Protein AF-A0AA39WD92-F1 (afdb_monomer_lite)

Organism: NCBI:txid314043

Structure (mmCIF, N/CA/C/O backbone):
data_AF-A0AA39WD92-F1
#
_entry.id   AF-A0AA39WD92-F1
#
loop_
_atom_site.group_PDB
_atom_site.id
_atom_site.type_symbol
_atom_site.label_atom_id
_atom_site.label_alt_id
_atom_site.label_comp_id
_atom_site.label_asym_id
_atom_site.label_entity_id
_atom_site.label_seq_id
_atom_site.pdbx_PDB_ins_code
_atom_site.Cartn_x
_atom_site.Cartn_y
_atom_site.Cartn_z
_atom_site.occupancy
_atom_site.B_iso_or_equiv
_atom_site.auth_seq_id
_atom_site.auth_comp_id
_atom_site.auth_asym_id
_atom_site.auth_atom_id
_atom_site.pdbx_PDB_model_num
ATOM 1 N N . MET A 1 1 ? -91.532 8.997 -26.210 1.00 36.16 1 MET A N 1
ATOM 2 C CA . MET A 1 1 ? -92.661 8.231 -25.644 1.00 36.16 1 MET A CA 1
ATOM 3 C C . MET A 1 1 ? -92.376 6.750 -25.824 1.00 36.16 1 MET A C 1
ATOM 5 O O . MET A 1 1 ? -92.191 6.353 -26.963 1.00 36.16 1 MET A O 1
ATOM 9 N N . ALA A 1 2 ? -92.380 6.010 -24.705 1.00 37.66 2 ALA A N 1
ATOM 10 C CA . ALA A 1 2 ? -92.505 4.548 -24.557 1.00 37.66 2 ALA A CA 1
ATOM 11 C C . ALA A 1 2 ? -91.387 3.640 -25.169 1.00 37.66 2 ALA A C 1
ATOM 13 O O . ALA A 1 2 ? -90.646 4.092 -26.030 1.00 37.66 2 ALA A O 1
ATOM 14 N N . PRO A 1 3 ? -91.174 2.410 -24.644 1.00 55.34 3 PRO A N 1
ATOM 15 C CA . PRO A 1 3 ? -89.983 2.086 -23.837 1.00 55.34 3 PRO A CA 1
ATOM 16 C C . PRO A 1 3 ? -89.319 0.745 -24.266 1.00 55.34 3 PRO A C 1
ATOM 18 O O . PRO A 1 3 ? -89.536 0.307 -25.388 1.00 55.34 3 PRO A O 1
ATOM 21 N N . LEU A 1 4 ? -88.608 0.075 -23.331 1.00 37.44 4 LEU A N 1
ATOM 22 C CA . LEU A 1 4 ? -88.194 -1.354 -23.303 1.00 37.44 4 LEU A CA 1
ATOM 23 C C . LEU A 1 4 ? -86.843 -1.701 -23.987 1.00 37.44 4 LEU A C 1
ATOM 25 O O . LEU A 1 4 ? -86.609 -1.291 -25.109 1.00 37.44 4 LEU A O 1
ATOM 29 N N . ARG A 1 5 ? -85.904 -2.493 -23.435 1.00 47.12 5 ARG A N 1
ATOM 30 C CA . ARG A 1 5 ? -85.747 -3.260 -22.176 1.00 47.12 5 ARG A CA 1
ATOM 31 C C . ARG A 1 5 ? -84.254 -3.293 -21.804 1.00 47.12 5 ARG A C 1
ATOM 33 O O . ARG A 1 5 ? -83.417 -3.532 -22.666 1.00 47.12 5 ARG A O 1
ATOM 40 N N . PHE A 1 6 ? -83.952 -3.131 -20.517 1.00 39.12 6 PHE A N 1
ATOM 41 C CA . PHE A 1 6 ? -82.665 -3.487 -19.916 1.00 39.12 6 PHE A CA 1
ATOM 42 C C . PHE A 1 6 ? -82.661 -4.984 -19.587 1.00 39.12 6 PHE A C 1
ATOM 44 O O . PHE A 1 6 ? -83.575 -5.461 -18.912 1.00 39.12 6 PHE A O 1
ATOM 51 N N . SER A 1 7 ? -81.620 -5.703 -20.010 1.00 46.16 7 SER A N 1
ATOM 52 C CA . SER A 1 7 ? -81.276 -7.014 -19.459 1.00 46.16 7 SER A CA 1
ATOM 53 C C . SER A 1 7 ? -79.961 -6.902 -18.701 1.00 46.16 7 SER A C 1
ATOM 55 O O . SER A 1 7 ? -78.926 -6.513 -19.233 1.00 46.16 7 SER A O 1
ATOM 57 N N . LEU A 1 8 ? -80.090 -7.206 -17.417 1.00 38.38 8 LEU A N 1
ATOM 58 C CA . LEU A 1 8 ? -79.096 -7.204 -16.363 1.00 38.38 8 LEU A CA 1
ATOM 59 C C . LEU A 1 8 ? -78.238 -8.474 -16.495 1.00 38.38 8 LEU A C 1
ATOM 61 O O . LEU A 1 8 ? -78.771 -9.577 -16.398 1.00 38.38 8 LEU A O 1
ATOM 65 N N . ALA A 1 9 ? -76.929 -8.332 -16.699 1.00 44.16 9 ALA A N 1
ATOM 66 C CA . ALA A 1 9 ? -75.974 -9.425 -16.530 1.00 44.16 9 ALA A CA 1
ATOM 67 C C . ALA A 1 9 ? -75.218 -9.202 -15.215 1.00 44.16 9 ALA A C 1
ATOM 69 O O . ALA A 1 9 ? -74.344 -8.343 -15.117 1.00 44.16 9 ALA A O 1
ATOM 70 N N . ILE A 1 10 ? -75.613 -9.952 -14.186 1.00 41.75 10 ILE A N 1
ATOM 71 C CA . ILE A 1 10 ? -74.949 -10.005 -12.882 1.00 41.75 10 ILE A CA 1
ATOM 72 C C . ILE A 1 10 ? -73.704 -10.885 -13.045 1.00 41.75 10 ILE A C 1
ATOM 74 O O . ILE A 1 10 ? -73.788 -12.110 -13.018 1.00 41.75 10 ILE A O 1
ATOM 78 N N . GLY A 1 11 ? -72.551 -10.252 -13.252 1.00 39.81 11 GLY A N 1
ATOM 79 C CA . GLY A 1 11 ? -71.243 -10.890 -13.134 1.00 39.81 11 GLY A CA 1
ATOM 80 C C . GLY A 1 11 ? -70.759 -10.805 -11.690 1.00 39.81 11 GLY A C 1
ATOM 81 O O . GLY A 1 11 ? -70.251 -9.770 -11.266 1.00 39.81 11 GLY A O 1
ATOM 82 N N . LEU A 1 12 ? -70.941 -11.884 -10.930 1.00 39.06 12 LEU A N 1
ATOM 83 C CA . LEU A 1 12 ? -70.358 -12.075 -9.601 1.00 39.06 12 LEU A CA 1
ATOM 84 C C . LEU A 1 12 ? -68.828 -12.180 -9.720 1.00 39.06 12 LEU A C 1
ATOM 86 O O . LEU A 1 12 ? -68.297 -13.251 -9.995 1.00 39.06 12 LEU A O 1
ATOM 90 N N . LEU A 1 13 ? -68.113 -11.079 -9.486 1.00 41.47 13 LEU A N 1
ATOM 91 C CA . LEU A 1 13 ? -66.687 -11.111 -9.153 1.00 41.47 13 LEU A CA 1
ATOM 92 C C . LEU A 1 13 ? -66.559 -11.180 -7.631 1.00 41.47 13 LEU A C 1
ATOM 94 O O . LEU A 1 13 ? -66.456 -10.171 -6.938 1.00 41.47 13 LEU A O 1
ATOM 98 N N . SER A 1 14 ? -66.623 -12.404 -7.112 1.00 39.22 14 SER A N 1
ATOM 99 C CA . SER A 1 14 ? -66.274 -12.710 -5.730 1.00 39.22 14 SER A CA 1
ATOM 100 C C . SER A 1 14 ? -64.780 -12.483 -5.517 1.00 39.22 14 SER A C 1
ATOM 102 O O . SER A 1 14 ? -63.944 -13.179 -6.095 1.00 39.22 14 SER A O 1
ATOM 104 N N . THR A 1 15 ? -64.459 -11.526 -4.655 1.00 37.78 15 THR A N 1
ATOM 105 C CA . THR A 1 15 ? -63.144 -11.341 -4.050 1.00 37.78 15 THR A CA 1
ATOM 106 C C . THR A 1 15 ? -62.799 -12.553 -3.189 1.00 37.78 15 THR A C 1
ATOM 108 O O . THR A 1 15 ? -63.403 -12.750 -2.135 1.00 37.78 15 THR A O 1
ATOM 111 N N . TRP A 1 16 ? -61.802 -13.329 -3.609 1.00 34.41 16 TRP A N 1
ATOM 112 C CA . TRP A 1 16 ? -61.098 -14.257 -2.731 1.00 34.41 16 TRP A CA 1
ATOM 113 C C . TRP A 1 16 ? -59.665 -13.773 -2.561 1.00 34.41 16 TRP A C 1
ATOM 115 O O . TRP A 1 16 ? -58.820 -13.900 -3.442 1.00 34.41 16 TRP A O 1
ATOM 125 N N . VAL A 1 17 ? -59.427 -13.182 -1.394 1.00 33.47 17 VAL A N 1
ATOM 126 C CA . VAL A 1 17 ? -58.108 -13.087 -0.783 1.00 33.47 17 VAL A CA 1
ATOM 127 C C . VAL A 1 17 ? -57.653 -14.521 -0.517 1.00 33.47 17 VAL A C 1
ATOM 129 O O . VAL A 1 17 ? -58.224 -15.196 0.337 1.00 33.47 17 VAL A O 1
ATOM 132 N N . GLN A 1 18 ? -56.635 -14.989 -1.234 1.00 33.62 18 GLN A N 1
ATOM 133 C CA . GLN A 1 18 ? -55.815 -16.101 -0.766 1.00 33.62 18 GLN A CA 1
ATOM 134 C C . GLN A 1 18 ? -54.532 -15.532 -0.176 1.00 33.62 18 GLN A C 1
ATOM 136 O O . GLN A 1 18 ? -53.589 -15.160 -0.869 1.00 33.62 18 GLN A O 1
ATOM 141 N N . ALA A 1 19 ? -54.551 -15.442 1.150 1.00 30.62 19 ALA A N 1
ATOM 142 C CA . ALA A 1 19 ? -53.357 -15.493 1.965 1.00 30.62 19 ALA A CA 1
ATOM 143 C C . ALA A 1 19 ? -52.701 -16.878 1.807 1.00 30.62 19 ALA A C 1
ATOM 145 O O . ALA A 1 19 ? -53.402 -17.887 1.775 1.00 30.62 19 ALA A O 1
ATOM 146 N N . GLY A 1 20 ? -51.368 -16.914 1.764 1.00 30.86 20 GLY A N 1
ATOM 147 C CA . GLY A 1 20 ? -50.574 -18.139 1.886 1.00 30.86 20 GLY A CA 1
ATOM 148 C C . GLY A 1 20 ? -49.970 -18.634 0.573 1.00 30.86 20 GLY A C 1
ATOM 149 O O . GLY A 1 20 ? -50.588 -19.395 -0.163 1.00 30.86 20 GLY A O 1
ATOM 150 N N . SER A 1 21 ? -48.716 -18.262 0.313 1.00 33.66 21 SER A N 1
ATOM 151 C CA . SER A 1 21 ? -47.874 -18.967 -0.657 1.00 33.66 21 SER A CA 1
ATOM 152 C C . SER A 1 21 ? -47.589 -20.393 -0.144 1.00 33.66 21 SER A C 1
ATOM 154 O O . SER A 1 21 ? -47.228 -20.546 1.029 1.00 33.66 21 SER A O 1
ATOM 156 N N . PRO A 1 22 ? -47.708 -21.439 -0.980 1.00 36.84 22 PRO A N 1
ATOM 157 C CA . PRO A 1 22 ? -47.510 -22.830 -0.587 1.00 36.84 22 PRO A CA 1
ATOM 158 C C . PRO A 1 22 ? -46.009 -23.140 -0.520 1.00 36.84 22 PRO A C 1
ATOM 160 O O . PRO A 1 22 ? -45.420 -23.665 -1.456 1.00 36.84 22 PRO A O 1
ATOM 163 N N . ILE A 1 23 ? -45.370 -22.774 0.591 1.00 39.00 23 ILE A N 1
ATOM 164 C CA . ILE A 1 23 ? -43.973 -23.149 0.887 1.00 39.00 23 ILE A CA 1
ATOM 165 C C . ILE A 1 23 ? -43.892 -24.335 1.871 1.00 39.00 23 ILE A C 1
ATOM 167 O O . ILE A 1 23 ? -42.813 -24.858 2.126 1.00 39.00 23 ILE A O 1
ATOM 171 N N . TRP A 1 24 ? -45.026 -24.855 2.352 1.00 40.84 24 TRP A N 1
ATOM 172 C CA . TRP A 1 24 ? -45.056 -25.918 3.370 1.00 40.84 24 TRP A CA 1
ATOM 173 C C . TRP A 1 24 ? -45.411 -27.325 2.858 1.00 40.84 24 TRP A C 1
ATOM 175 O O . TRP A 1 24 ? -45.499 -28.248 3.659 1.00 40.84 24 TRP A O 1
ATOM 185 N N . GLU A 1 25 ? -45.537 -27.530 1.543 1.00 38.56 25 GLU A N 1
ATOM 186 C CA . GLU A 1 25 ? -45.753 -28.862 0.939 1.00 38.56 25 GLU A CA 1
ATOM 187 C C . GLU A 1 25 ? -44.562 -29.351 0.096 1.00 38.56 25 GLU A C 1
ATOM 189 O O . GLU A 1 25 ? -44.709 -30.191 -0.793 1.00 38.56 25 GLU A O 1
ATOM 194 N N . SER A 1 26 ? -43.340 -28.886 0.385 1.00 34.31 26 SER A N 1
ATOM 195 C CA . SER A 1 26 ? -42.170 -29.655 -0.035 1.00 34.31 26 SER A CA 1
ATOM 196 C C . SER A 1 26 ? -42.014 -30.831 0.928 1.00 34.31 26 SER A C 1
ATOM 198 O O . SER A 1 26 ? -41.665 -30.690 2.099 1.00 34.31 26 SER A O 1
ATOM 200 N N . HIS A 1 27 ? -42.308 -32.034 0.437 1.00 35.91 27 HIS A N 1
ATOM 201 C CA . HIS A 1 27 ? -41.856 -33.258 1.078 1.00 35.91 27 HIS A CA 1
ATOM 202 C C . HIS A 1 27 ? -40.323 -33.256 1.067 1.00 35.91 27 HIS A C 1
ATOM 204 O O . HIS A 1 27 ? -39.698 -33.780 0.143 1.00 35.91 27 HIS A O 1
ATOM 210 N N . ILE A 1 28 ? -39.711 -32.661 2.092 1.00 36.66 28 ILE A N 1
ATOM 211 C CA . ILE A 1 28 ? -38.311 -32.894 2.419 1.00 36.66 28 ILE A CA 1
ATOM 212 C C . ILE A 1 28 ? -38.236 -34.373 2.777 1.00 36.66 28 ILE A C 1
ATOM 214 O O . ILE A 1 28 ? -38.559 -34.785 3.889 1.00 36.66 28 ILE A O 1
ATOM 218 N N . LYS A 1 29 ? -37.856 -35.201 1.804 1.00 36.03 29 LYS A N 1
ATOM 219 C CA . LYS A 1 29 ? -37.304 -36.509 2.121 1.00 36.03 29 LYS A CA 1
ATOM 220 C C . LYS A 1 29 ? -35.955 -36.210 2.768 1.00 36.03 29 LYS A C 1
ATOM 222 O O . LYS A 1 29 ? -35.104 -35.658 2.068 1.00 36.03 29 LYS A O 1
ATOM 227 N N . PRO A 1 30 ? -35.751 -36.494 4.067 1.00 38.84 30 PRO A N 1
ATOM 228 C CA . PRO A 1 30 ? -34.424 -36.386 4.640 1.00 38.84 30 PRO A CA 1
ATOM 229 C C . PRO A 1 30 ? -33.509 -37.267 3.796 1.00 38.84 30 PRO A C 1
ATOM 231 O O . PRO A 1 30 ? -33.751 -38.466 3.635 1.00 38.84 30 PRO A O 1
ATOM 234 N N . GLN A 1 31 ? -32.510 -36.642 3.179 1.00 38.88 31 GLN A N 1
ATOM 235 C CA . GLN A 1 31 ? -31.425 -37.382 2.567 1.00 38.88 31 GLN A CA 1
ATOM 236 C C . GLN A 1 31 ? -30.821 -38.242 3.689 1.00 38.88 31 GLN A C 1
ATOM 238 O O . GLN A 1 31 ? -30.577 -37.709 4.776 1.00 38.88 31 GLN A O 1
ATOM 243 N N . PRO A 1 32 ? -30.629 -39.558 3.494 1.00 43.03 32 PRO A N 1
ATOM 244 C CA . PRO A 1 32 ? -29.843 -40.330 4.443 1.00 43.03 32 PRO A CA 1
ATOM 245 C C . PRO A 1 32 ? -28.481 -39.635 4.607 1.00 43.03 32 PRO A C 1
ATOM 247 O O . PRO A 1 32 ? -27.955 -39.126 3.610 1.00 43.03 32 PRO A O 1
ATOM 250 N N . PRO A 1 33 ? -27.940 -39.557 5.836 1.00 41.94 33 PRO A N 1
ATOM 251 C CA . PRO A 1 33 ? -26.715 -38.817 6.103 1.00 41.94 33 PRO A CA 1
ATOM 252 C C . PRO A 1 33 ? -25.607 -39.278 5.154 1.00 41.94 33 PRO A C 1
ATOM 254 O O . PRO A 1 33 ? -25.385 -40.477 4.961 1.00 41.94 33 PRO A O 1
ATOM 257 N N . HIS A 1 34 ? -24.947 -38.308 4.519 1.00 33.50 34 HIS A N 1
ATOM 258 C CA . HIS A 1 34 ? -23.781 -38.560 3.681 1.00 33.50 34 HIS A CA 1
ATOM 259 C C . HIS A 1 34 ? -22.714 -39.293 4.525 1.00 33.50 34 HIS A C 1
ATOM 261 O O . HIS A 1 34 ? -22.529 -38.927 5.684 1.00 33.50 34 HIS A O 1
ATOM 267 N N . PRO A 1 35 ? -21.961 -40.281 3.995 1.00 42.09 35 PRO A N 1
ATOM 268 C CA . PRO A 1 35 ? -21.042 -41.106 4.797 1.00 42.09 35 PRO A CA 1
ATOM 269 C C . PRO A 1 35 ? -19.783 -40.385 5.314 1.00 42.09 35 PRO A C 1
ATOM 271 O O . PRO A 1 35 ? -18.816 -41.040 5.691 1.00 42.09 35 PRO A O 1
ATOM 274 N N . ILE A 1 36 ? -19.761 -39.052 5.315 1.00 47.28 36 ILE A N 1
ATOM 275 C CA . ILE A 1 36 ? -18.661 -38.238 5.839 1.00 47.28 36 ILE A CA 1
ATOM 276 C C . ILE A 1 36 ? -19.252 -37.119 6.706 1.00 47.28 36 ILE A C 1
ATOM 278 O O . ILE A 1 36 ? -18.986 -35.940 6.515 1.00 47.28 36 ILE A O 1
ATOM 282 N N . GLU A 1 37 ? -20.071 -37.486 7.688 1.00 40.84 37 GLU A N 1
ATOM 283 C CA . GLU A 1 37 ? -20.097 -36.741 8.948 1.00 40.84 37 GLU A CA 1
ATOM 284 C C . GLU A 1 37 ? -18.954 -37.284 9.810 1.00 40.84 37 GLU A C 1
ATOM 286 O O . GLU A 1 37 ? -19.145 -38.069 10.739 1.00 40.84 37 GLU A O 1
ATOM 291 N N . GLN A 1 38 ? -17.720 -36.916 9.457 1.00 43.19 38 GLN A N 1
ATOM 292 C CA . GLN A 1 38 ? -16.621 -37.036 10.403 1.00 43.19 38 GLN A CA 1
ATOM 293 C C . GLN A 1 38 ? -16.919 -36.056 11.537 1.00 43.19 38 GLN A C 1
ATOM 295 O O . GLN A 1 38 ? -17.004 -34.847 11.318 1.00 43.19 38 GLN A O 1
ATOM 300 N N . GLN A 1 39 ? -17.126 -36.582 12.746 1.00 41.38 39 GLN A N 1
ATOM 301 C CA . GLN A 1 39 ? -17.123 -35.768 13.955 1.00 41.38 39 GLN A CA 1
ATOM 302 C C . GLN A 1 39 ? -15.843 -34.933 13.939 1.00 41.38 39 GLN A C 1
ATOM 304 O O . GLN A 1 39 ? -14.750 -35.496 13.954 1.00 41.38 39 GLN A O 1
ATOM 309 N N . ILE A 1 40 ? -15.980 -33.607 13.871 1.00 45.56 40 ILE A N 1
ATOM 310 C CA . ILE A 1 40 ? -14.846 -32.690 13.978 1.00 45.56 40 ILE A CA 1
ATOM 311 C C . ILE A 1 40 ? -14.200 -32.979 15.333 1.00 45.56 40 ILE A C 1
ATOM 313 O O . ILE A 1 40 ? -14.787 -32.692 16.379 1.00 45.56 40 ILE A O 1
ATOM 317 N N . VAL A 1 41 ? -13.028 -33.613 15.316 1.00 45.47 41 VAL A N 1
ATOM 318 C CA . VAL A 1 41 ? -12.276 -33.892 16.535 1.00 45.47 41 VAL A CA 1
ATOM 319 C C . VAL A 1 41 ? -11.822 -32.544 17.063 1.00 45.47 41 VAL A C 1
ATOM 321 O O . VAL A 1 41 ? -11.127 -31.803 16.374 1.00 45.47 41 VAL A O 1
ATOM 324 N N . VAL A 1 42 ? -12.273 -32.200 18.262 1.00 44.41 42 VAL A N 1
ATOM 325 C CA . VAL A 1 42 ? -11.888 -30.965 18.938 1.00 44.41 42 VAL A CA 1
ATOM 326 C C . VAL A 1 42 ? -10.909 -31.276 20.060 1.00 44.41 42 VAL A C 1
ATOM 328 O O . VAL A 1 42 ? -11.027 -32.308 20.724 1.00 44.41 42 VAL A O 1
ATOM 331 N N . ASP A 1 43 ? -9.924 -30.407 20.266 1.00 47.94 43 ASP A N 1
ATOM 332 C CA . ASP A 1 43 ? -8.979 -30.560 21.368 1.00 47.94 43 ASP A CA 1
ATOM 333 C C . ASP A 1 43 ? -9.647 -30.286 22.730 1.00 47.94 43 ASP A C 1
ATOM 335 O O . ASP A 1 43 ? -10.809 -29.881 22.828 1.00 47.94 43 ASP A O 1
ATOM 339 N N . ALA A 1 44 ? -8.893 -30.472 23.817 1.00 38.53 44 ALA A N 1
ATOM 340 C CA . ALA A 1 44 ? -9.367 -30.198 25.177 1.00 38.53 44 ALA A CA 1
ATOM 341 C C . ALA A 1 44 ? -9.771 -28.723 25.419 1.00 38.53 44 ALA A C 1
ATOM 343 O O . ALA A 1 44 ? -10.345 -28.416 26.466 1.00 38.53 44 ALA A O 1
ATOM 344 N N . SER A 1 45 ? -9.487 -27.821 24.473 1.00 37.38 45 SER A N 1
ATOM 345 C CA . SER A 1 45 ? -9.854 -26.402 24.489 1.00 37.38 45 SER A CA 1
ATOM 346 C C . SER A 1 45 ? -11.005 -26.063 23.523 1.00 37.38 45 SER A C 1
ATOM 348 O O . SER A 1 45 ? -11.449 -24.914 23.500 1.00 37.38 45 SER A O 1
ATOM 350 N N . GLY A 1 46 ? -11.534 -27.044 22.780 1.00 36.53 46 GLY A N 1
ATOM 351 C CA . GLY A 1 46 ? -12.680 -26.899 21.882 1.00 36.53 46 GLY A CA 1
ATOM 352 C C . GLY A 1 46 ? -12.346 -26.416 20.467 1.00 36.53 46 GLY A C 1
ATOM 353 O O . GLY A 1 46 ? -13.264 -26.041 19.738 1.00 36.53 46 GLY A O 1
ATOM 354 N N . PHE A 1 47 ? -11.072 -26.407 20.064 1.00 38.06 47 PHE A N 1
ATOM 355 C CA . PHE A 1 47 ? -10.674 -26.064 18.695 1.00 38.06 47 PHE A CA 1
ATOM 356 C C . PHE A 1 47 ? -10.707 -27.295 17.799 1.00 38.06 47 PHE A C 1
ATOM 358 O O . PHE A 1 47 ? -10.291 -28.366 18.230 1.00 38.06 47 PHE A O 1
ATOM 365 N N . ALA A 1 48 ? -11.154 -27.135 16.550 1.00 42.09 48 ALA A N 1
ATOM 366 C CA . ALA A 1 48 ? -11.041 -28.181 15.540 1.00 42.09 48 ALA A CA 1
ATOM 367 C C . ALA A 1 48 ? -9.564 -28.572 15.377 1.00 42.09 48 ALA A C 1
ATOM 369 O O . ALA A 1 48 ? -8.729 -27.737 15.023 1.00 42.09 48 ALA A O 1
ATOM 370 N N . VAL A 1 49 ? -9.248 -29.831 15.672 1.00 42.28 49 VAL A N 1
ATOM 371 C CA . VAL A 1 49 ? -7.933 -30.412 15.428 1.00 42.28 49 VAL A CA 1
ATOM 372 C C . VAL A 1 49 ? -7.812 -30.544 13.918 1.00 42.28 49 VAL A C 1
ATOM 374 O O . VAL A 1 49 ? -8.543 -31.312 13.297 1.00 42.28 49 VAL A O 1
ATOM 377 N N . ALA A 1 50 ? -6.938 -29.742 13.314 1.00 43.16 50 ALA A N 1
ATOM 378 C CA . ALA A 1 50 ? -6.567 -29.947 11.925 1.00 43.16 50 ALA A CA 1
ATOM 379 C C . ALA A 1 50 ? -5.948 -31.346 11.808 1.00 43.16 50 ALA A C 1
ATOM 381 O O . ALA A 1 50 ? -5.016 -31.653 12.555 1.00 43.16 50 ALA A O 1
ATOM 382 N N . ASP A 1 51 ? -6.458 -32.174 10.891 1.00 36.59 51 ASP A N 1
ATOM 383 C CA . ASP A 1 51 ? -5.747 -33.374 10.444 1.00 36.59 51 ASP A CA 1
ATOM 384 C C . ASP A 1 51 ? -4.330 -32.943 10.078 1.00 36.59 51 ASP A C 1
ATOM 386 O O . ASP A 1 51 ? -4.165 -32.122 9.177 1.00 36.59 51 ASP A O 1
ATOM 390 N N . GLU A 1 52 ? -3.326 -33.420 10.820 1.00 43.28 52 GLU A N 1
ATOM 391 C CA . GLU A 1 52 ? -1.939 -33.004 10.636 1.00 43.28 52 GLU A CA 1
ATOM 392 C C . GLU A 1 52 ? -1.486 -33.240 9.188 1.00 43.28 52 GLU A C 1
ATOM 394 O O . GLU A 1 52 ? -1.340 -34.394 8.774 1.00 43.28 52 GLU A O 1
ATOM 399 N N . PRO A 1 53 ? -1.114 -32.190 8.432 1.00 37.19 53 PRO A N 1
ATOM 400 C CA . PRO A 1 53 ? -0.270 -32.349 7.274 1.00 37.19 53 PRO A CA 1
ATOM 401 C C . PRO A 1 53 ? 1.110 -31.818 7.664 1.00 37.19 53 PRO A C 1
ATOM 403 O O . PRO A 1 53 ? 1.342 -30.613 7.657 1.00 37.19 53 PRO A O 1
ATOM 406 N N . ALA A 1 54 ? 2.028 -32.718 8.016 1.00 32.38 54 ALA A N 1
ATOM 407 C CA . ALA A 1 54 ? 3.461 -32.427 8.061 1.00 32.38 54 ALA A CA 1
ATOM 408 C C . ALA A 1 54 ? 3.829 -31.118 8.800 1.00 32.38 54 ALA A C 1
ATOM 410 O O . ALA A 1 54 ? 4.330 -30.150 8.223 1.00 32.38 54 ALA A O 1
ATOM 411 N N . ASN A 1 55 ? 3.633 -31.114 10.117 1.00 35.53 55 ASN A N 1
ATOM 412 C CA . ASN A 1 55 ? 4.372 -30.240 11.019 1.00 35.53 55 ASN A CA 1
ATOM 413 C C . ASN A 1 55 ? 5.875 -30.533 10.882 1.00 35.53 55 ASN A C 1
ATOM 415 O O . ASN A 1 55 ? 6.341 -31.419 11.574 1.00 35.53 55 ASN A O 1
ATOM 419 N N . VAL A 1 56 ? 6.594 -29.856 9.973 1.00 31.36 56 VAL A N 1
ATOM 420 C CA . VAL A 1 56 ? 7.968 -29.299 10.078 1.00 31.36 56 VAL A CA 1
ATOM 421 C C . VAL A 1 56 ? 8.247 -28.576 8.734 1.00 31.36 56 VAL A C 1
ATOM 423 O O . VAL A 1 56 ? 8.244 -29.222 7.695 1.00 31.36 56 VAL A O 1
ATOM 426 N N . HIS A 1 57 ? 8.508 -27.255 8.739 1.00 30.14 57 HIS A N 1
ATOM 427 C CA . HIS A 1 57 ? 8.910 -26.388 7.592 1.00 30.14 57 HIS A CA 1
ATOM 428 C C . HIS A 1 57 ? 7.868 -25.480 6.896 1.00 30.14 57 HIS A C 1
ATOM 430 O O . HIS A 1 57 ? 8.152 -24.929 5.829 1.00 30.14 57 HIS A O 1
ATOM 436 N N . ILE A 1 58 ? 6.746 -25.133 7.537 1.00 34.22 58 ILE A N 1
ATOM 437 C CA . ILE A 1 58 ? 6.007 -23.892 7.191 1.00 34.22 58 ILE A CA 1
ATOM 438 C C . ILE A 1 58 ? 6.728 -22.683 7.822 1.00 34.22 58 ILE A C 1
ATOM 440 O O . ILE A 1 58 ? 6.172 -21.905 8.596 1.00 34.22 58 ILE A O 1
ATOM 444 N N . ALA A 1 59 ? 8.032 -22.566 7.564 1.00 33.12 59 ALA A N 1
ATOM 445 C CA . ALA A 1 59 ? 8.828 -21.434 8.005 1.00 33.12 59 ALA A CA 1
ATOM 446 C C . ALA A 1 59 ? 8.380 -20.195 7.219 1.00 33.12 59 ALA A C 1
ATOM 448 O O . ALA A 1 59 ? 8.659 -20.098 6.032 1.00 33.12 59 ALA A O 1
ATOM 449 N N . LYS A 1 60 ? 7.596 -19.344 7.896 1.00 43.72 60 LYS A N 1
ATOM 450 C CA . LYS A 1 60 ? 7.549 -17.871 7.851 1.00 43.72 60 LYS A CA 1
ATOM 451 C C . LYS A 1 60 ? 7.777 -17.243 6.457 1.00 43.72 60 LYS A C 1
ATOM 453 O O . LYS A 1 60 ? 8.910 -17.221 6.010 1.00 43.72 60 LYS A O 1
ATOM 458 N N . ARG A 1 61 ? 6.733 -16.733 5.773 1.00 52.03 61 ARG A N 1
ATOM 459 C CA . ARG A 1 61 ? 6.790 -16.354 4.330 1.00 52.03 61 ARG A CA 1
ATOM 460 C C . ARG A 1 61 ? 5.953 -15.124 3.931 1.00 52.03 61 ARG A C 1
ATOM 462 O O . ARG A 1 61 ? 5.232 -15.170 2.949 1.00 52.03 61 ARG A O 1
ATOM 469 N N . TYR A 1 62 ? 5.995 -14.060 4.722 1.00 52.66 62 TYR A N 1
ATOM 470 C CA . TYR A 1 62 ? 5.366 -12.767 4.415 1.00 52.66 62 TYR A CA 1
ATOM 471 C C . TYR A 1 62 ? 6.272 -11.663 4.966 1.00 52.66 62 TYR A C 1
ATOM 473 O O . TYR A 1 62 ? 7.020 -11.899 5.927 1.00 52.66 62 TYR A O 1
ATOM 481 N N . ILE A 1 63 ? 6.217 -10.467 4.383 1.00 58.75 63 ILE A N 1
ATOM 482 C CA . ILE A 1 63 ? 6.971 -9.324 4.897 1.00 58.75 63 ILE A CA 1
ATOM 483 C C . ILE A 1 63 ? 6.059 -8.484 5.785 1.00 58.75 63 ILE A C 1
ATOM 485 O O . ILE A 1 63 ? 4.973 -8.058 5.391 1.00 58.75 63 ILE A O 1
ATOM 489 N N . SER A 1 64 ? 6.529 -8.208 6.994 1.00 60.66 64 SER A N 1
ATOM 490 C CA . SER A 1 64 ? 5.827 -7.333 7.916 1.00 60.66 64 SER A CA 1
ATOM 491 C C . SER A 1 64 ? 6.766 -6.441 8.702 1.00 60.66 64 SER A C 1
ATOM 493 O O . SER A 1 64 ? 7.976 -6.682 8.779 1.00 60.66 64 SER A O 1
ATOM 495 N N . LEU A 1 65 ? 6.175 -5.455 9.370 1.00 59.94 65 LEU A N 1
ATOM 496 C CA . LEU A 1 65 ? 6.834 -4.710 10.429 1.00 59.94 65 LEU A CA 1
ATOM 497 C C . LEU A 1 65 ? 7.424 -5.644 11.497 1.00 59.94 65 LEU A C 1
ATOM 499 O O . LEU A 1 65 ? 6.809 -6.628 11.918 1.00 59.94 65 LEU A O 1
ATOM 503 N N . LEU A 1 66 ? 8.618 -5.282 11.961 1.00 58.38 66 LEU A N 1
ATOM 504 C CA . LEU A 1 66 ? 9.184 -5.671 13.242 1.00 58.38 66 LEU A CA 1
ATOM 505 C C . LEU A 1 66 ? 8.698 -4.683 14.294 1.00 58.38 66 LEU A C 1
ATOM 507 O O . LEU A 1 66 ? 9.130 -3.527 14.295 1.00 58.38 66 LEU A O 1
ATOM 511 N N . PRO A 1 67 ? 7.880 -5.121 15.258 1.00 53.38 67 PRO A N 1
ATOM 512 C CA . PRO A 1 67 ? 7.627 -4.318 16.435 1.00 53.38 67 PRO A CA 1
ATOM 513 C C . PRO A 1 67 ? 8.970 -4.050 17.127 1.00 53.38 67 PRO A C 1
ATOM 515 O O . PRO A 1 67 ? 9.717 -4.992 17.392 1.00 53.38 67 PRO A O 1
ATOM 518 N N . ARG A 1 68 ? 9.236 -2.784 17.484 1.00 52.84 68 ARG A N 1
ATOM 519 C CA . ARG A 1 68 ? 10.392 -2.308 18.284 1.00 52.84 68 ARG A CA 1
ATOM 520 C C . ARG A 1 68 ? 11.696 -2.009 17.545 1.00 52.84 68 ARG A C 1
ATOM 522 O O . ARG A 1 68 ? 12.592 -1.457 18.181 1.00 52.84 68 ARG A O 1
ATOM 529 N N . VAL A 1 69 ? 11.809 -2.281 16.247 1.00 53.84 69 VAL A N 1
ATOM 530 C CA . VAL A 1 69 ? 12.907 -1.709 15.451 1.00 53.84 69 VAL A CA 1
ATOM 531 C C . VAL A 1 69 ? 12.482 -0.303 15.013 1.00 53.84 69 VAL A C 1
ATOM 533 O O . VAL A 1 69 ? 11.337 -0.093 14.618 1.00 53.84 69 VAL A O 1
ATOM 536 N N . GLU A 1 70 ? 13.361 0.684 15.211 1.00 56.62 70 GLU A N 1
ATOM 537 C CA . GLU A 1 70 ? 13.152 2.102 14.843 1.00 56.62 70 GLU A CA 1
ATOM 538 C C . GLU A 1 70 ? 11.876 2.753 15.404 1.00 56.62 70 GLU A C 1
ATOM 540 O O . GLU A 1 70 ? 11.398 3.755 14.893 1.00 56.62 70 GLU A O 1
ATOM 545 N N . GLY A 1 71 ? 11.308 2.209 16.482 1.00 60.91 71 GLY A N 1
ATOM 546 C CA . GLY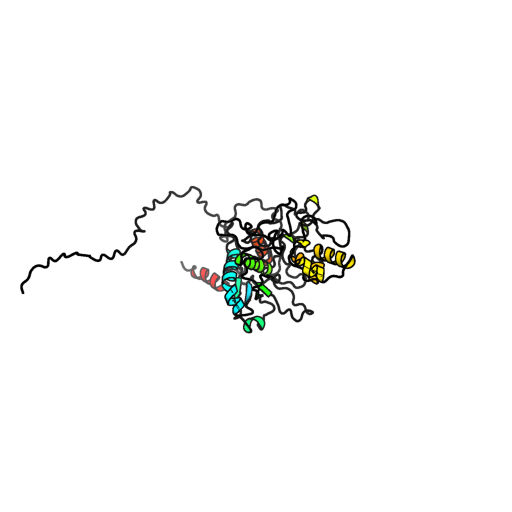 A 1 71 ? 10.127 2.784 17.129 1.00 60.91 71 GLY A CA 1
ATOM 547 C C . GLY A 1 71 ? 8.794 2.511 16.424 1.00 60.91 71 GLY A C 1
ATOM 548 O O . GLY A 1 71 ? 7.776 3.027 16.888 1.00 60.91 71 GLY A O 1
ATOM 549 N N . ASN A 1 72 ? 8.769 1.663 15.388 1.00 66.44 72 ASN A N 1
ATOM 550 C CA . ASN A 1 72 ? 7.523 1.161 14.807 1.00 66.44 72 ASN A CA 1
ATOM 551 C C . ASN A 1 72 ? 6.771 0.283 15.820 1.00 66.44 72 ASN A C 1
ATOM 553 O O . ASN A 1 72 ? 7.347 -0.588 16.489 1.00 66.44 72 ASN A O 1
ATOM 557 N N . LYS A 1 73 ? 5.466 0.532 15.950 1.00 80.12 73 LYS A N 1
ATOM 558 C CA . LYS A 1 73 ? 4.566 -0.142 16.888 1.00 80.12 73 LYS A CA 1
ATOM 559 C C . LYS A 1 73 ? 3.435 -0.828 16.132 1.00 80.12 73 LYS A C 1
ATOM 561 O O . LYS A 1 73 ? 2.956 -0.351 15.110 1.00 80.12 73 LYS A O 1
ATOM 566 N N . ILE A 1 74 ? 2.989 -1.943 16.689 1.00 85.88 74 ILE A N 1
ATOM 567 C CA . ILE A 1 74 ? 1.755 -2.611 16.281 1.00 85.88 74 ILE A CA 1
ATOM 568 C C . ILE A 1 74 ? 0.572 -2.055 17.067 1.00 85.88 74 ILE A C 1
ATOM 570 O O . ILE A 1 74 ? 0.743 -1.457 18.135 1.00 85.88 74 ILE A O 1
ATOM 574 N N . TRP A 1 75 ? -0.636 -2.289 16.565 1.00 91.25 75 TRP A N 1
ATOM 575 C CA . TRP A 1 75 ? -1.851 -1.826 17.223 1.00 91.25 75 TRP A CA 1
ATOM 576 C C . TRP A 1 75 ? -2.073 -2.516 18.576 1.00 91.25 75 TRP A C 1
ATOM 578 O O . TRP A 1 75 ? -2.115 -3.751 18.657 1.00 91.25 75 TRP A O 1
ATOM 588 N N . PRO A 1 76 ? -2.252 -1.752 19.668 1.00 89.88 76 PRO A N 1
ATOM 589 C CA . PRO A 1 76 ? -2.420 -2.331 20.990 1.00 89.88 76 PRO A CA 1
ATOM 590 C C . PRO A 1 76 ? -3.686 -3.184 21.038 1.00 89.88 76 PRO A C 1
ATOM 592 O O . PRO A 1 76 ? -4.744 -2.789 20.552 1.00 89.88 76 PRO A O 1
ATOM 595 N N . LYS A 1 77 ? -3.584 -4.364 21.663 1.00 88.06 77 LYS A N 1
ATOM 596 C CA . LYS A 1 77 ? -4.711 -5.300 21.819 1.00 88.06 77 LYS A CA 1
ATOM 597 C C . LYS A 1 77 ? -5.397 -5.634 20.485 1.00 88.06 77 LYS A C 1
ATOM 599 O O . LYS A 1 77 ? -6.611 -5.830 20.476 1.00 88.06 77 LYS A O 1
ATOM 604 N N . ARG A 1 78 ? -4.639 -5.660 19.377 1.00 91.56 78 ARG A N 1
ATOM 605 C CA . ARG A 1 78 ? -5.153 -6.008 18.039 1.00 91.56 78 ARG A CA 1
ATOM 606 C C . ARG A 1 78 ? -6.348 -5.137 17.647 1.00 91.56 78 ARG A C 1
ATOM 608 O O . ARG A 1 78 ? -7.353 -5.624 17.143 1.00 91.56 78 ARG A O 1
ATOM 615 N N . THR A 1 79 ? -6.283 -3.851 17.980 1.00 95.12 79 THR A N 1
ATOM 616 C CA . THR A 1 79 ? -7.380 -2.908 17.761 1.00 95.12 79 THR A CA 1
ATOM 617 C C . THR A 1 79 ? -6.871 -1.690 17.008 1.00 95.12 79 THR A C 1
ATOM 619 O O . THR A 1 79 ? -6.126 -0.886 17.567 1.00 95.12 79 THR A O 1
ATOM 622 N N . ILE A 1 80 ? -7.309 -1.539 15.761 1.00 97.50 80 ILE A N 1
ATOM 623 C CA . ILE A 1 80 ? -7.133 -0.311 14.990 1.00 97.50 80 ILE A CA 1
ATOM 624 C C . ILE A 1 80 ? -8.202 0.679 15.452 1.00 97.50 80 ILE A C 1
ATOM 626 O O . ILE A 1 80 ? -9.383 0.570 15.114 1.00 97.50 80 ILE A O 1
ATOM 630 N N . SER A 1 81 ? -7.782 1.638 16.269 1.00 97.94 81 SER A N 1
ATOM 631 C CA . SER A 1 81 ? -8.589 2.814 16.586 1.00 97.94 81 SER A CA 1
ATOM 632 C C . SER A 1 81 ? -8.541 3.759 15.393 1.00 97.94 81 SER A C 1
ATOM 634 O O . SER A 1 81 ? -7.448 4.137 14.976 1.00 97.94 81 SER A O 1
ATOM 636 N N . TYR A 1 82 ? -9.688 4.156 14.852 1.00 98.62 82 TYR A N 1
ATOM 637 C CA . TYR A 1 82 ? -9.747 5.026 13.678 1.00 98.62 82 TYR A CA 1
ATOM 638 C C . TYR A 1 82 ? -10.751 6.167 13.843 1.00 98.62 82 TYR A C 1
ATOM 640 O O . TYR A 1 82 ? -11.623 6.147 14.717 1.00 98.62 82 TYR A O 1
ATOM 648 N N . CYS A 1 83 ? -10.623 7.177 12.993 1.00 98.56 83 CYS A N 1
ATOM 649 C CA . CYS A 1 83 ? -11.630 8.211 12.785 1.00 98.56 83 CYS A CA 1
ATOM 650 C C . CYS A 1 83 ? -11.451 8.830 11.393 1.00 98.56 83 CYS A C 1
ATOM 652 O O . CYS A 1 83 ? -10.408 8.649 10.765 1.00 98.56 83 CYS A O 1
ATOM 654 N N . PHE A 1 84 ? -12.462 9.549 10.910 1.00 98.75 84 PHE A N 1
ATOM 655 C CA . PHE A 1 84 ? -12.414 10.213 9.608 1.00 98.75 84 PHE A CA 1
ATOM 656 C C . PHE A 1 84 ? -11.993 11.674 9.753 1.00 98.75 84 PHE A C 1
ATOM 658 O O . PHE A 1 84 ? -12.450 12.377 10.655 1.00 98.75 84 PHE A O 1
ATOM 665 N N . GLU A 1 85 ? -11.123 12.142 8.862 1.00 98.31 85 GLU A N 1
ATOM 666 C CA . GLU A 1 85 ? -10.661 13.532 8.861 1.00 98.31 85 GLU A CA 1
ATOM 667 C C . GLU A 1 85 ? -11.817 14.512 8.634 1.00 98.31 85 GLU A C 1
ATOM 669 O O . GLU A 1 85 ? -11.885 15.546 9.294 1.00 98.31 85 GLU A O 1
ATOM 674 N N . THR A 1 86 ? -12.753 14.166 7.751 1.00 98.62 86 THR A N 1
ATOM 675 C CA . THR A 1 86 ? -13.902 14.997 7.371 1.00 98.62 86 THR A CA 1
ATOM 676 C C . THR A 1 86 ? -15.181 14.167 7.319 1.00 98.62 86 THR A C 1
ATOM 678 O O . THR A 1 86 ? -15.129 12.941 7.217 1.00 98.62 86 THR A O 1
ATOM 681 N N . GLN A 1 87 ? -16.339 14.833 7.398 1.00 98.56 87 GLN A N 1
ATOM 682 C CA . GLN A 1 87 ? -17.633 14.162 7.229 1.00 98.56 87 GLN A CA 1
ATOM 683 C C . GLN A 1 87 ? -17.758 13.558 5.826 1.00 98.56 87 GLN A C 1
ATOM 685 O O . GLN A 1 87 ? -18.199 12.429 5.696 1.00 98.56 87 GLN A O 1
ATOM 690 N N . GLU A 1 88 ? -17.264 14.255 4.802 1.00 98.38 88 GLU A N 1
ATOM 691 C CA . GLU A 1 88 ? -17.187 13.735 3.433 1.00 98.38 88 GLU A CA 1
ATOM 692 C C . GLU A 1 88 ? -16.409 12.415 3.362 1.00 98.38 88 GLU A C 1
ATOM 694 O O . GLU A 1 88 ? -16.839 11.481 2.690 1.00 98.38 88 GLU A O 1
ATOM 699 N N . ALA A 1 89 ? -15.281 12.308 4.071 1.00 98.56 89 ALA A N 1
ATOM 700 C CA . ALA A 1 89 ? -14.527 11.063 4.093 1.00 98.56 89 ALA A CA 1
ATOM 701 C C . ALA A 1 89 ? -15.313 9.930 4.751 1.00 98.56 89 ALA A C 1
ATOM 703 O O . ALA A 1 89 ? -15.261 8.801 4.277 1.00 98.56 89 ALA A O 1
ATOM 704 N N . GLU A 1 90 ? -16.056 10.224 5.816 1.00 98.62 90 GLU A N 1
ATOM 705 C CA . GLU A 1 90 ? -16.939 9.242 6.437 1.00 98.62 90 GLU A CA 1
ATOM 706 C C . GLU A 1 90 ? -18.065 8.810 5.491 1.00 98.62 90 GLU A C 1
ATOM 708 O O . GLU A 1 90 ? -18.261 7.612 5.297 1.00 98.62 90 GLU A O 1
ATOM 713 N N . ASP A 1 91 ? -18.751 9.768 4.870 1.00 98.56 91 ASP A N 1
ATOM 714 C CA . ASP A 1 91 ? -19.907 9.523 4.007 1.00 98.56 91 ASP A CA 1
ATOM 715 C C . ASP A 1 91 ? -19.542 8.664 2.785 1.00 98.56 91 ASP A C 1
ATOM 717 O O . ASP A 1 91 ? -20.319 7.796 2.393 1.00 98.56 91 ASP A O 1
ATOM 721 N N . ASN A 1 92 ? -18.354 8.867 2.202 1.00 98.50 92 ASN A N 1
ATOM 722 C CA . ASN A 1 92 ? -17.918 8.119 1.018 1.00 98.50 92 ASN A CA 1
ATOM 723 C C . ASN A 1 92 ? -17.239 6.780 1.352 1.00 98.50 92 ASN A C 1
ATOM 725 O O . ASN A 1 92 ? -17.292 5.849 0.552 1.00 98.50 92 ASN A O 1
ATOM 729 N N . LEU A 1 93 ? -16.574 6.659 2.508 1.00 98.62 93 LEU A N 1
ATOM 730 C CA . LEU A 1 93 ? -15.697 5.513 2.780 1.00 98.62 93 LEU A CA 1
ATOM 731 C C . LEU A 1 93 ? -16.218 4.549 3.843 1.00 98.62 93 LEU A C 1
ATOM 733 O O . LEU A 1 93 ? -15.705 3.435 3.906 1.00 98.62 93 LEU A O 1
ATOM 737 N N . LEU A 1 94 ? -17.173 4.927 4.700 1.00 98.50 94 LEU A N 1
ATOM 738 C CA . LEU A 1 94 ? -17.566 4.087 5.839 1.00 98.50 94 LEU A CA 1
ATOM 739 C C . LEU A 1 94 ? -18.081 2.712 5.401 1.00 98.50 94 LEU A C 1
ATOM 741 O O . LEU A 1 94 ? -17.617 1.698 5.924 1.00 98.50 94 LEU A O 1
ATOM 745 N N . ASP A 1 95 ? -18.990 2.668 4.431 1.00 98.50 95 ASP A N 1
ATOM 746 C CA . ASP A 1 95 ? -19.558 1.404 3.956 1.00 98.50 95 ASP A CA 1
ATOM 747 C C . ASP A 1 95 ? -18.492 0.541 3.267 1.00 98.50 95 ASP A C 1
ATOM 749 O O . ASP A 1 95 ? -18.359 -0.647 3.567 1.00 98.50 95 ASP A O 1
ATOM 753 N N . LEU A 1 96 ? -17.647 1.153 2.430 1.00 98.56 96 LEU A N 1
ATOM 754 C CA . LEU A 1 96 ? -16.530 0.465 1.778 1.00 98.56 96 LEU A CA 1
ATOM 755 C C . LEU A 1 96 ? -15.521 -0.084 2.794 1.00 98.56 96 LEU A C 1
ATOM 757 O O . LEU A 1 96 ? -15.042 -1.209 2.652 1.00 98.56 96 LEU A O 1
ATOM 761 N N . LEU A 1 97 ? -15.222 0.682 3.846 1.00 98.44 97 LEU A N 1
ATOM 762 C CA . LEU A 1 97 ? -14.359 0.266 4.944 1.00 98.44 97 LEU A CA 1
ATOM 763 C C . LEU A 1 97 ? -14.969 -0.925 5.688 1.00 98.44 97 LEU A C 1
ATOM 765 O O . LEU A 1 97 ? -14.262 -1.887 5.981 1.00 98.44 97 LEU A O 1
ATOM 769 N N . VAL A 1 98 ? -16.275 -0.901 5.973 1.00 97.19 98 VAL A N 1
ATOM 770 C CA . VAL A 1 98 ? -16.973 -2.024 6.612 1.00 97.19 98 VAL A CA 1
ATOM 771 C C . VAL A 1 98 ? -16.849 -3.288 5.760 1.00 97.19 98 VAL A C 1
ATOM 773 O O . VAL A 1 98 ? -16.437 -4.320 6.296 1.00 97.19 98 VAL A O 1
ATOM 776 N N . GLU A 1 99 ? -17.114 -3.220 4.454 1.00 97.19 99 GLU A N 1
ATOM 777 C CA . GLU A 1 99 ? -16.945 -4.370 3.553 1.00 97.19 99 GLU A CA 1
ATOM 778 C C . GLU A 1 99 ? -15.483 -4.834 3.473 1.00 97.19 99 GLU A C 1
ATOM 780 O O . GLU A 1 99 ? -15.203 -6.029 3.576 1.00 97.19 99 GLU A O 1
ATOM 785 N N . ALA A 1 100 ? -14.526 -3.907 3.411 1.00 97.00 100 ALA A N 1
ATOM 786 C CA . ALA A 1 100 ? -13.104 -4.233 3.395 1.00 97.00 100 ALA A CA 1
ATOM 787 C C . ALA A 1 100 ? -12.685 -4.999 4.660 1.00 97.00 100 ALA A C 1
ATOM 789 O O . ALA A 1 100 ? -11.949 -5.985 4.585 1.00 97.00 100 ALA A O 1
ATOM 790 N N . THR A 1 101 ? -13.205 -4.621 5.837 1.00 95.38 101 THR A N 1
ATOM 791 C CA . THR A 1 101 ? -12.961 -5.394 7.067 1.00 95.38 101 THR A CA 1
ATOM 792 C C . THR A 1 101 ? -13.579 -6.791 7.015 1.00 95.38 101 THR A C 1
ATOM 794 O O . THR A 1 101 ? -13.036 -7.710 7.631 1.00 95.38 101 THR A O 1
ATOM 797 N N . ARG A 1 102 ? -14.684 -6.993 6.283 1.00 93.25 102 ARG A N 1
ATOM 798 C CA . ARG A 1 102 ? -15.285 -8.323 6.103 1.00 93.25 102 ARG A CA 1
ATOM 799 C C . ARG A 1 102 ? -14.420 -9.233 5.244 1.00 93.25 102 ARG A C 1
ATOM 801 O O . ARG A 1 102 ? -14.335 -10.412 5.575 1.00 93.25 102 ARG A O 1
ATOM 808 N N . LEU A 1 103 ? -13.704 -8.706 4.247 1.00 93.69 103 LEU A N 1
ATOM 809 C CA . LEU A 1 103 ? -12.740 -9.498 3.468 1.00 93.69 103 LEU A CA 1
ATOM 810 C C . LEU A 1 103 ? -11.669 -10.131 4.372 1.00 93.69 103 LEU A C 1
ATOM 812 O O . LEU A 1 103 ? -11.383 -11.323 4.268 1.00 93.69 103 LEU A O 1
ATOM 816 N N . TRP A 1 104 ? -11.152 -9.367 5.339 1.00 93.44 104 TRP A N 1
ATOM 817 C CA . TRP A 1 104 ? -10.199 -9.864 6.337 1.00 93.44 104 TRP A CA 1
ATOM 818 C C . TRP A 1 104 ? -10.804 -10.874 7.318 1.00 93.44 104 TRP A C 1
ATOM 820 O O . TRP A 1 104 ? -10.108 -11.783 7.772 1.00 93.44 104 TRP A O 1
ATOM 830 N N . ARG A 1 105 ? -12.096 -10.758 7.643 1.00 87.69 105 ARG A N 1
ATOM 831 C CA . ARG A 1 105 ? -12.807 -11.709 8.519 1.00 87.69 105 ARG A CA 1
ATOM 832 C C . ARG A 1 105 ? -13.135 -13.023 7.813 1.00 87.69 105 ARG A C 1
ATOM 834 O O . ARG A 1 105 ? -13.155 -14.068 8.457 1.00 87.69 105 ARG A O 1
ATOM 841 N N . GLY A 1 106 ? -13.423 -12.952 6.517 1.00 71.12 106 GLY A N 1
ATOM 842 C CA . GLY A 1 106 ? -14.170 -13.976 5.799 1.00 71.12 106 GLY A CA 1
ATOM 843 C C . GLY A 1 106 ? -13.373 -14.924 4.915 1.00 71.12 106 GLY A C 1
ATOM 844 O O . GLY A 1 106 ? -14.036 -15.776 4.345 1.00 71.12 106 GLY A O 1
ATOM 845 N N . SER A 1 107 ? -12.037 -14.788 4.790 1.00 59.72 107 SER A N 1
ATOM 846 C CA . SER A 1 107 ? -11.173 -15.502 3.816 1.00 59.72 107 SER A CA 1
ATOM 847 C C . SER A 1 107 ? -11.842 -16.754 3.226 1.00 59.72 107 SER A C 1
ATOM 849 O O . SER A 1 107 ? -11.842 -17.829 3.840 1.00 59.72 107 SER A O 1
ATOM 851 N N . GLU A 1 108 ? -12.482 -16.558 2.061 1.00 48.31 108 GLU A N 1
ATOM 852 C CA . GLU A 1 108 ? -13.521 -17.424 1.462 1.00 48.31 108 GLU A CA 1
ATOM 853 C C . GLU A 1 108 ? -13.087 -18.883 1.269 1.00 48.31 108 GLU A C 1
ATOM 855 O O . GLU A 1 108 ? -13.907 -19.769 1.045 1.00 48.31 108 GLU A O 1
ATOM 860 N N . THR A 1 109 ? -11.785 -19.140 1.349 1.00 44.28 109 THR A N 1
ATOM 861 C CA . THR A 1 109 ? -11.186 -20.443 1.073 1.00 44.28 109 THR A CA 1
ATOM 862 C C . THR A 1 109 ? -10.979 -21.311 2.309 1.00 44.28 109 THR A C 1
ATOM 864 O O . THR A 1 109 ? -10.834 -22.521 2.154 1.00 44.28 109 THR A O 1
ATOM 867 N N . THR A 1 110 ? -10.961 -20.748 3.525 1.00 47.22 110 THR A N 1
ATOM 868 C CA . THR A 1 110 ? -10.596 -21.526 4.727 1.00 47.22 110 THR A CA 1
ATOM 869 C C . THR A 1 110 ? -11.499 -21.318 5.937 1.00 47.22 110 THR A C 1
ATOM 871 O O . THR A 1 110 ? -11.414 -22.102 6.877 1.00 47.22 110 THR A O 1
ATOM 874 N N . GLY A 1 111 ? -12.339 -20.275 5.973 1.00 52.28 111 GLY A N 1
ATOM 875 C CA . GLY A 1 111 ? -13.156 -19.971 7.159 1.00 52.28 111 GLY A CA 1
ATOM 876 C C . GLY A 1 111 ? -12.337 -19.550 8.393 1.00 52.28 111 GLY A C 1
ATOM 877 O O . GLY A 1 111 ? -12.860 -19.513 9.504 1.00 52.28 111 GLY A O 1
ATOM 878 N N . THR A 1 112 ? -11.051 -19.220 8.220 1.00 64.19 112 THR A N 1
ATOM 879 C CA . THR A 1 112 ? -10.114 -18.887 9.307 1.00 64.19 112 THR A CA 1
ATOM 880 C C . THR A 1 112 ? -9.553 -17.465 9.190 1.00 64.19 112 THR A C 1
ATOM 882 O O . THR A 1 112 ? -8.349 -17.278 9.359 1.00 64.19 112 THR A O 1
ATOM 885 N N . GLY A 1 113 ? -10.381 -16.461 8.888 1.00 82.62 113 GLY A N 1
ATOM 886 C CA . GLY A 1 113 ? -9.953 -15.056 8.801 1.00 82.62 113 GLY A CA 1
ATOM 887 C C . GLY A 1 113 ? -9.609 -14.406 10.154 1.00 82.62 113 GLY A C 1
ATOM 888 O O . GLY A 1 113 ? -9.450 -15.069 11.185 1.00 82.62 113 GLY A O 1
ATOM 889 N N . LEU A 1 114 ? -9.472 -13.082 10.176 1.00 86.06 114 LEU A N 1
ATOM 890 C CA . LEU A 1 114 ? -9.268 -12.299 11.396 1.00 86.06 114 LEU A CA 1
ATOM 891 C C . LEU A 1 114 ? -10.595 -12.155 12.154 1.00 86.06 114 LEU A C 1
ATOM 893 O O . LEU A 1 114 ? -11.448 -11.351 11.792 1.00 86.06 114 LEU A O 1
ATOM 897 N N . HIS A 1 115 ? -10.777 -12.948 13.211 1.00 83.81 115 HIS A N 1
ATOM 898 C CA . HIS A 1 115 ? -12.019 -12.961 13.988 1.00 83.81 115 HIS A CA 1
ATOM 899 C C . HIS A 1 115 ? -12.307 -11.589 14.623 1.00 83.81 115 HIS A C 1
ATOM 901 O O . HIS A 1 115 ? -11.444 -11.031 15.304 1.00 83.81 115 HIS A O 1
ATOM 907 N N . GLU A 1 116 ? -13.529 -11.072 14.471 1.00 80.75 116 GLU A N 1
ATOM 908 C CA . GLU A 1 116 ? -13.896 -9.698 14.865 1.00 80.75 116 GLU A CA 1
ATOM 909 C C . GLU A 1 116 ? -13.779 -9.422 16.374 1.00 80.75 116 GLU A C 1
ATOM 911 O O . GLU A 1 116 ? -13.431 -8.321 16.797 1.00 80.75 116 GLU A O 1
ATOM 916 N N . ASP A 1 117 ? -13.998 -10.438 17.213 1.00 78.44 117 ASP A N 1
ATOM 917 C CA . ASP A 1 117 ? -13.800 -10.314 18.663 1.00 78.44 117 ASP A CA 1
ATOM 918 C C . ASP A 1 117 ? -12.330 -10.188 19.085 1.00 78.44 117 ASP A C 1
ATOM 920 O O . ASP A 1 117 ? -12.048 -9.802 20.228 1.00 78.44 117 ASP A O 1
ATOM 924 N N . VAL A 1 118 ? -11.402 -10.512 18.183 1.00 83.88 118 VAL A N 1
ATOM 925 C CA . VAL A 1 118 ? -9.961 -10.523 18.436 1.00 83.88 118 VAL A CA 1
ATOM 926 C C . VAL A 1 118 ? -9.278 -9.364 17.720 1.00 83.88 118 VAL A C 1
ATOM 928 O O . VAL A 1 118 ? -8.549 -8.625 18.374 1.00 83.88 118 VAL A O 1
ATOM 931 N N . TYR A 1 119 ? -9.541 -9.189 16.424 1.00 91.25 119 TYR A N 1
ATOM 932 C CA . TYR A 1 119 ? -8.990 -8.126 15.584 1.00 91.25 119 TYR A CA 1
ATOM 933 C C . TYR A 1 119 ? -10.074 -7.095 15.301 1.00 91.25 119 TYR A C 1
ATOM 935 O O . TYR A 1 119 ? -11.058 -7.373 14.614 1.00 91.25 119 TYR A O 1
ATOM 943 N N . LYS A 1 120 ? -9.910 -5.907 15.875 1.00 93.69 120 LYS A N 1
ATOM 944 C CA . LYS A 1 120 ? -10.974 -4.908 15.967 1.00 93.69 120 LYS A CA 1
ATOM 945 C C . LYS A 1 120 ? -10.644 -3.654 15.191 1.00 93.69 120 LYS A C 1
ATOM 947 O O . LYS A 1 120 ? -9.500 -3.211 15.161 1.00 93.69 120 LYS A O 1
ATOM 952 N N . TYR A 1 121 ? -11.703 -3.038 14.691 1.00 97.00 121 TYR A N 1
ATOM 953 C CA . TYR A 1 121 ? -11.707 -1.689 14.150 1.00 97.00 121 TYR A CA 1
ATOM 954 C C . TYR A 1 121 ? -12.712 -0.890 14.970 1.00 97.00 121 TYR A C 1
ATOM 956 O O . TYR A 1 121 ? -13.885 -1.259 15.030 1.00 97.00 121 TYR A O 1
ATOM 964 N N . ILE A 1 122 ? -12.261 0.159 15.654 1.00 97.62 122 ILE A N 1
ATOM 965 C CA . ILE A 1 122 ? -13.120 0.956 16.536 1.00 97.62 122 ILE A CA 1
ATOM 966 C C . ILE A 1 122 ? -13.029 2.417 16.129 1.00 97.62 122 ILE A C 1
ATOM 968 O O . ILE A 1 122 ? -11.960 3.021 16.212 1.00 97.62 122 ILE A O 1
ATOM 972 N N . LYS A 1 123 ? -14.170 2.994 15.748 1.00 98.19 123 LYS A N 1
ATOM 973 C CA . LYS A 1 123 ? -14.290 4.436 15.566 1.00 98.19 123 LYS A CA 1
ATOM 974 C C . LYS A 1 123 ? -14.242 5.111 16.936 1.00 98.19 123 LYS A C 1
ATOM 976 O O . LYS A 1 123 ? -15.109 4.858 17.771 1.00 98.19 123 LYS A O 1
ATOM 981 N N . VAL A 1 124 ? -13.231 5.940 17.184 1.00 97.81 124 VAL A N 1
ATOM 982 C CA . VAL A 1 124 ? -12.999 6.545 18.514 1.00 97.81 124 VAL A CA 1
ATOM 983 C C . VAL A 1 124 ? -13.473 7.989 18.636 1.00 97.81 124 VAL A C 1
ATOM 985 O O . VAL A 1 124 ? -13.640 8.482 19.748 1.00 97.81 124 VAL A O 1
ATOM 988 N N . ALA A 1 125 ? -13.716 8.661 17.513 1.00 97.19 125 ALA A N 1
ATOM 989 C CA . ALA A 1 125 ? -14.183 10.039 17.477 1.00 97.19 125 ALA A CA 1
ATOM 990 C C . ALA A 1 125 ? -15.095 10.272 16.263 1.00 97.19 125 ALA A C 1
ATOM 992 O O . ALA A 1 125 ? -14.920 9.597 15.242 1.00 97.19 125 ALA A O 1
ATOM 993 N N . PRO A 1 126 ? -16.049 11.220 16.341 1.00 97.94 126 PRO A N 1
ATOM 994 C CA . PRO A 1 126 ? -16.740 11.743 15.165 1.00 97.94 126 PRO A CA 1
ATOM 995 C C . PRO A 1 126 ? -15.759 12.323 14.140 1.00 97.94 126 PRO A C 1
ATOM 997 O O . PRO A 1 126 ? -14.638 12.700 14.495 1.00 97.94 126 PRO A O 1
ATOM 1000 N N . ALA A 1 127 ? -16.197 12.416 12.885 1.00 98.06 127 ALA A N 1
ATOM 1001 C CA . ALA A 1 127 ? -15.415 13.048 11.838 1.00 98.06 127 ALA A CA 1
ATOM 1002 C C . ALA A 1 127 ? -15.117 14.532 12.132 1.00 98.06 127 ALA A C 1
ATOM 1004 O O . ALA A 1 127 ? -15.842 15.193 12.882 1.00 98.06 127 ALA A O 1
ATOM 1005 N N . GLY A 1 128 ? -14.057 15.076 11.529 1.00 97.25 128 GLY A N 1
ATOM 1006 C CA . GLY A 1 128 ? -13.700 16.491 11.665 1.00 97.25 128 GLY A CA 1
ATOM 1007 C C . GLY A 1 128 ? -12.737 16.780 12.818 1.00 97.25 128 GLY A C 1
ATOM 1008 O O . GLY A 1 128 ? -11.823 16.010 13.119 1.00 97.25 128 GLY A O 1
ATOM 1009 N N . SER A 1 129 ? -12.932 17.919 13.487 1.00 96.00 129 SER A N 1
ATOM 1010 C CA . SER A 1 129 ? -12.004 18.434 14.508 1.00 96.00 129 SER A CA 1
ATOM 1011 C C . SER A 1 129 ? -11.807 17.490 15.700 1.00 96.00 129 SER A C 1
ATOM 1013 O O . SER A 1 129 ? -10.702 17.409 16.235 1.00 96.00 129 SER A O 1
ATOM 1015 N N . ALA A 1 130 ? -12.839 16.730 16.079 1.00 96.19 130 ALA A N 1
ATOM 1016 C CA . ALA A 1 130 ? -12.758 15.729 17.142 1.00 96.19 130 ALA A CA 1
ATOM 1017 C C . ALA A 1 130 ? -11.814 14.563 16.796 1.00 96.19 130 ALA A C 1
ATOM 1019 O O . ALA A 1 130 ? -11.250 13.949 17.702 1.00 96.19 130 ALA A O 1
ATOM 1020 N N . CYS A 1 131 ? -11.631 14.275 15.504 1.00 96.50 131 CYS A N 1
ATOM 1021 C CA . CYS A 1 131 ? -10.711 13.263 15.004 1.00 96.50 131 CYS A CA 1
ATOM 1022 C C . CYS A 1 131 ? -9.273 13.793 14.947 1.00 96.50 131 CYS A C 1
ATOM 1024 O O . CYS A 1 131 ? -8.383 13.273 15.623 1.00 96.50 131 CYS A O 1
ATOM 1026 N N . VAL A 1 132 ? -9.035 14.861 14.179 1.00 92.88 132 VAL A N 1
ATOM 1027 C CA . VAL A 1 132 ? -7.672 15.376 13.950 1.00 92.88 132 VAL A CA 1
ATOM 1028 C C . VAL A 1 132 ? -7.048 15.991 15.204 1.00 92.88 132 VAL A C 1
ATOM 1030 O O . VAL A 1 132 ? -5.841 15.877 15.401 1.00 92.88 132 VAL A O 1
ATOM 1033 N N . GLY A 1 133 ? -7.869 16.584 16.077 1.00 91.75 133 GLY A N 1
ATOM 1034 C CA . GLY A 1 133 ? -7.461 17.153 17.363 1.00 91.75 133 GLY A CA 1
ATOM 1035 C C . GLY A 1 133 ? -7.561 16.179 18.538 1.00 91.75 133 GLY A C 1
ATOM 1036 O O . GLY A 1 133 ? -7.498 16.609 19.690 1.00 91.75 133 GLY A O 1
ATOM 1037 N N . HIS A 1 134 ? -7.764 14.880 18.286 1.00 94.81 134 HIS A N 1
ATOM 1038 C CA . HIS A 1 134 ? -7.919 13.905 19.360 1.00 94.81 134 HIS A CA 1
ATOM 1039 C C . HIS A 1 134 ? -6.646 13.819 20.219 1.00 94.81 134 HIS A C 1
ATOM 1041 O O . HIS A 1 134 ? -5.539 13.696 19.702 1.00 94.81 134 HIS A O 1
ATOM 1047 N N . ARG A 1 135 ? -6.785 13.799 21.551 1.00 92.50 135 ARG A N 1
ATOM 1048 C CA . ARG A 1 135 ? -5.635 13.759 22.484 1.00 92.50 135 ARG A CA 1
ATOM 1049 C C . ARG A 1 135 ? -4.690 12.566 22.266 1.00 92.50 135 ARG A C 1
ATOM 1051 O O . ARG A 1 135 ? -3.502 12.656 22.537 1.00 92.50 135 ARG A O 1
ATOM 1058 N N . ASP A 1 136 ? -5.239 11.458 21.768 1.00 92.06 136 ASP A N 1
ATOM 1059 C CA . ASP A 1 136 ? -4.525 10.206 21.485 1.00 92.06 136 ASP A CA 1
ATOM 1060 C C . ASP A 1 136 ? -4.160 10.058 19.992 1.00 92.06 136 ASP A C 1
ATOM 1062 O O . ASP A 1 136 ? -3.965 8.939 19.521 1.00 92.06 136 ASP A O 1
ATOM 1066 N N . ARG A 1 137 ? -4.086 11.164 19.230 1.00 92.00 137 ARG A N 1
ATOM 1067 C CA . ARG A 1 137 ? -3.880 11.194 17.765 1.00 92.00 137 ARG A CA 1
ATOM 1068 C C . ARG A 1 137 ? -2.740 10.299 17.268 1.00 92.00 137 ARG A C 1
ATOM 1070 O O . ARG A 1 137 ? -2.888 9.657 16.229 1.00 92.00 137 ARG A O 1
ATOM 1077 N N . ALA A 1 138 ? -1.657 10.194 18.036 1.00 90.12 138 ALA A N 1
ATOM 1078 C CA . ALA A 1 138 ? -0.505 9.345 17.730 1.00 90.12 138 ALA A CA 1
ATOM 1079 C C . ALA A 1 138 ? -0.822 7.836 17.669 1.00 90.12 138 ALA A C 1
ATOM 1081 O O . ALA A 1 138 ? -0.025 7.070 17.140 1.00 90.12 138 ALA A O 1
ATOM 1082 N N . ASN A 1 139 ? -1.965 7.399 18.207 1.00 91.94 139 ASN A N 1
ATOM 1083 C CA . ASN A 1 139 ? -2.412 6.002 18.233 1.00 91.94 139 ASN A CA 1
ATOM 1084 C C . ASN A 1 139 ? -3.778 5.821 17.548 1.00 91.94 139 ASN A C 1
ATOM 1086 O O . ASN A 1 139 ? -4.528 4.910 17.903 1.00 91.94 139 ASN A O 1
ATOM 1090 N N . ILE A 1 140 ? -4.137 6.717 16.625 1.00 95.69 140 ILE A N 1
ATOM 1091 C CA . ILE A 1 140 ? -5.395 6.673 15.876 1.00 95.69 140 ILE A CA 1
ATOM 1092 C C . ILE A 1 140 ? -5.079 6.754 14.388 1.00 95.69 140 ILE A C 1
ATOM 1094 O O . ILE A 1 140 ? -4.335 7.636 13.961 1.00 95.69 140 ILE A O 1
ATOM 1098 N N . LEU A 1 141 ? -5.665 5.851 13.607 1.00 97.81 141 LEU A N 1
ATOM 1099 C CA . LEU A 1 141 ? -5.631 5.898 12.154 1.00 97.81 141 LEU A CA 1
ATOM 1100 C C . LEU A 1 141 ? -6.616 6.964 11.678 1.00 97.81 141 LEU A C 1
ATOM 1102 O O . LEU A 1 141 ? -7.831 6.776 11.767 1.00 97.81 141 LEU A O 1
ATOM 1106 N N . VAL A 1 142 ? -6.096 8.092 11.199 1.00 98.00 142 VAL A N 1
ATOM 1107 C CA . VAL A 1 142 ? -6.935 9.115 10.568 1.00 98.00 142 VAL A CA 1
ATOM 1108 C C . VAL A 1 1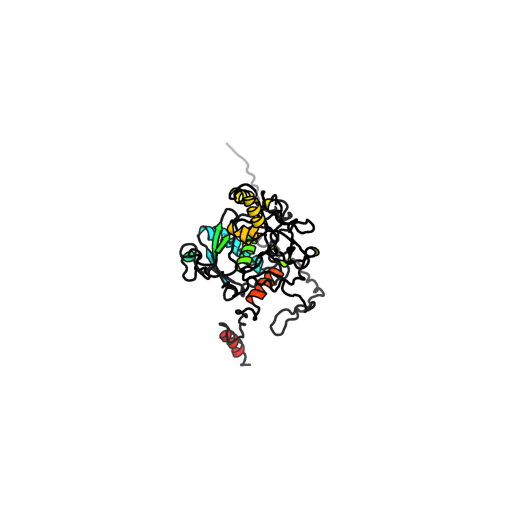42 ? -7.143 8.743 9.111 1.00 98.00 142 VAL A C 1
ATOM 1110 O O . VAL A 1 142 ? -6.186 8.668 8.342 1.00 98.00 142 VAL A O 1
ATOM 1113 N N . ILE A 1 143 ? -8.400 8.513 8.753 1.00 98.69 143 ILE A N 1
ATOM 1114 C CA . ILE A 1 143 ? -8.819 8.153 7.405 1.00 98.69 143 ILE A CA 1
ATOM 1115 C C . ILE A 1 143 ? -9.189 9.427 6.648 1.00 98.69 143 ILE A C 1
ATOM 1117 O O . ILE A 1 143 ? -10.054 10.190 7.084 1.00 98.69 143 ILE A O 1
ATOM 1121 N N . LYS A 1 144 ? -8.529 9.647 5.516 1.00 98.38 144 LYS A N 1
ATOM 1122 C CA . LYS A 1 144 ? -8.753 10.760 4.595 1.00 98.38 144 LYS A CA 1
ATOM 1123 C C . LYS A 1 144 ? -9.343 10.232 3.301 1.00 98.38 144 LYS A C 1
ATOM 1125 O O . LYS A 1 144 ? -8.978 9.143 2.859 1.00 98.38 144 LYS A O 1
ATOM 1130 N N . TYR A 1 145 ? -10.203 11.026 2.685 1.00 98.38 145 TYR A N 1
ATOM 1131 C CA . TYR A 1 145 ? -10.759 10.714 1.378 1.00 98.38 145 TYR A CA 1
ATOM 1132 C C . TYR A 1 145 ? -9.997 11.427 0.272 1.00 98.38 145 TYR A C 1
ATOM 1134 O O . TYR A 1 145 ? -9.616 12.589 0.411 1.00 98.38 145 TYR A O 1
ATOM 1142 N N . ASN A 1 146 ? -9.757 10.698 -0.810 1.00 95.81 146 ASN A N 1
ATOM 1143 C CA . ASN A 1 146 ? -9.092 11.183 -1.995 1.00 95.81 146 ASN A CA 1
ATOM 1144 C C . ASN A 1 146 ? -9.825 10.690 -3.254 1.00 95.81 146 ASN A C 1
ATOM 1146 O O . ASN A 1 146 ? -9.688 9.517 -3.615 1.00 95.81 146 ASN A O 1
ATOM 1150 N N . PRO A 1 147 ? -10.563 11.561 -3.958 1.00 95.81 147 PRO A N 1
ATOM 1151 C CA . PRO A 1 147 ? -11.287 11.172 -5.167 1.00 95.81 147 PRO A CA 1
ATOM 1152 C C . PRO A 1 147 ? -10.358 10.873 -6.361 1.00 95.81 147 PRO A C 1
ATOM 1154 O O . PRO A 1 147 ? -10.761 10.204 -7.312 1.00 95.81 147 PRO A O 1
ATOM 1157 N N . ASP A 1 148 ? -9.089 11.297 -6.314 1.00 90.69 148 ASP A N 1
ATOM 1158 C CA . ASP A 1 148 ? -8.138 11.141 -7.425 1.00 90.69 148 ASP A CA 1
ATOM 1159 C C . ASP A 1 148 ? -7.567 9.715 -7.547 1.00 90.69 148 ASP A C 1
ATOM 1161 O O . ASP A 1 148 ? -6.724 9.447 -8.403 1.00 90.69 148 ASP A O 1
ATOM 1165 N N . GLY A 1 149 ? -7.991 8.781 -6.689 1.00 88.06 149 GLY A N 1
ATOM 1166 C CA . GLY A 1 149 ? -7.542 7.388 -6.750 1.00 88.06 149 GLY A CA 1
ATOM 1167 C C . GLY A 1 149 ? -6.141 7.143 -6.185 1.00 88.06 149 GLY A C 1
ATOM 1168 O O . GLY A 1 149 ? -5.568 6.077 -6.400 1.00 88.06 149 GLY A O 1
ATOM 1169 N N . LYS A 1 150 ? -5.561 8.099 -5.450 1.00 89.31 150 LYS A N 1
ATOM 1170 C CA . LYS A 1 150 ? -4.302 7.866 -4.731 1.00 89.31 150 LYS A CA 1
ATOM 1171 C C . LYS A 1 150 ? -4.585 7.252 -3.362 1.00 89.31 150 LYS A C 1
ATOM 1173 O O . LYS A 1 150 ? -5.236 7.871 -2.521 1.00 89.31 150 LYS A O 1
ATOM 1178 N N . LEU A 1 151 ? -4.023 6.066 -3.160 1.00 92.31 151 LEU A N 1
ATOM 1179 C CA . LEU A 1 151 ? -4.140 5.247 -1.960 1.00 92.31 151 LEU A CA 1
ATOM 1180 C C . LEU A 1 151 ? -2.783 5.206 -1.259 1.00 92.31 151 LEU A C 1
ATOM 1182 O O . LEU A 1 151 ? -1.769 4.990 -1.920 1.00 92.31 151 LEU A O 1
ATOM 1186 N N . VAL A 1 152 ? -2.752 5.502 0.039 1.00 90.94 152 VAL A N 1
ATOM 1187 C CA . VAL A 1 152 ? -1.531 5.428 0.854 1.00 90.94 152 VAL A CA 1
ATOM 1188 C C . VAL A 1 152 ? -1.912 5.197 2.305 1.00 90.94 152 VAL A C 1
ATOM 1190 O O . VAL A 1 152 ? -2.625 6.016 2.884 1.00 90.94 152 VAL A O 1
ATOM 1193 N N . THR A 1 153 ? -1.331 4.186 2.939 1.00 93.25 153 THR A N 1
ATOM 1194 C CA . THR A 1 153 ? -1.513 3.947 4.371 1.00 93.25 153 THR A CA 1
ATOM 1195 C C . THR A 1 153 ? -0.186 3.773 5.080 1.00 93.25 153 THR A C 1
ATOM 1197 O O . THR A 1 153 ? 0.723 3.092 4.612 1.00 93.25 153 THR A O 1
ATOM 1200 N N . THR A 1 154 ? -0.065 4.401 6.247 1.00 90.56 154 THR A N 1
ATOM 1201 C CA . THR A 1 154 ? 1.079 4.182 7.128 1.00 90.56 154 THR A CA 1
ATOM 1202 C C . THR A 1 154 ? 1.136 2.728 7.579 1.00 90.56 154 THR A C 1
ATOM 1204 O O . THR A 1 154 ? 0.120 2.159 7.978 1.00 90.56 154 THR A O 1
ATOM 1207 N N . LEU A 1 155 ? 2.337 2.158 7.613 1.00 87.31 155 LEU A N 1
ATOM 1208 C CA . LEU A 1 155 ? 2.544 0.817 8.141 1.00 87.31 155 LEU A CA 1
ATOM 1209 C C . LEU A 1 155 ? 2.372 0.820 9.664 1.00 87.31 155 LEU A C 1
ATOM 1211 O O . LEU A 1 155 ? 3.158 1.455 10.371 1.00 87.31 155 LEU A O 1
ATOM 1215 N N . GLY A 1 156 ? 1.391 0.077 10.186 1.00 89.25 156 GLY A N 1
ATOM 1216 C CA . GLY A 1 156 ? 1.180 -0.019 11.634 1.00 89.25 156 GLY A CA 1
ATOM 1217 C C . GLY A 1 156 ? 0.996 1.350 12.299 1.00 89.25 156 GLY A C 1
ATOM 1218 O O . GLY A 1 156 ? 0.239 2.203 11.836 1.00 89.25 156 GLY A O 1
ATOM 1219 N N . ILE A 1 157 ? 1.718 1.555 13.401 1.00 87.69 157 ILE A N 1
ATOM 1220 C CA . ILE A 1 157 ? 1.877 2.850 14.062 1.00 87.69 157 ILE A CA 1
ATOM 1221 C C . ILE A 1 157 ? 3.356 3.241 13.955 1.00 87.69 157 ILE A C 1
ATOM 1223 O O . ILE A 1 157 ? 4.165 2.764 14.765 1.00 87.69 157 ILE A O 1
ATOM 1227 N N . PRO A 1 158 ? 3.748 4.083 12.985 1.00 79.94 158 PRO A N 1
ATOM 1228 C CA . PRO A 1 158 ? 5.148 4.434 12.837 1.00 79.94 158 PRO A CA 1
ATOM 1229 C C . PRO A 1 158 ? 5.582 5.411 13.941 1.00 79.94 158 PRO A C 1
ATOM 1231 O O . PRO A 1 158 ? 4.734 6.052 14.582 1.00 79.94 158 PRO A O 1
ATOM 1234 N N . PRO A 1 159 ? 6.893 5.499 14.226 1.00 74.56 159 PRO A N 1
ATOM 1235 C CA . PRO A 1 159 ? 7.410 6.396 15.250 1.00 74.56 159 PRO A CA 1
ATOM 1236 C C . PRO A 1 159 ? 7.014 7.840 14.941 1.00 74.56 159 PRO A C 1
ATOM 1238 O O . PRO A 1 159 ? 7.026 8.272 13.790 1.00 74.56 159 PRO A O 1
ATOM 1241 N N . LEU A 1 160 ? 6.713 8.613 15.984 1.00 74.69 160 LEU A N 1
ATOM 1242 C CA . LEU A 1 160 ? 6.635 10.061 15.824 1.00 74.69 160 LEU A CA 1
ATOM 1243 C C . LEU A 1 160 ? 8.044 10.560 15.497 1.00 74.69 160 LEU A C 1
ATOM 1245 O O . LEU A 1 160 ? 8.974 10.369 16.284 1.00 74.69 160 LEU A O 1
ATOM 1249 N N . ASN A 1 161 ? 8.210 11.150 14.319 1.00 65.25 161 ASN A N 1
ATOM 1250 C CA . ASN A 1 161 ? 9.484 11.697 13.893 1.00 65.25 161 ASN A CA 1
ATOM 1251 C C . ASN A 1 161 ? 9.665 13.080 14.532 1.00 65.25 161 ASN A C 1
ATOM 1253 O O . ASN A 1 161 ? 8.937 14.011 14.215 1.00 65.25 161 ASN A O 1
ATOM 1257 N N . ALA A 1 162 ? 10.656 13.233 15.415 1.00 52.09 162 ALA A N 1
ATOM 1258 C CA . ALA A 1 162 ? 10.933 14.515 16.069 1.00 52.09 162 ALA A CA 1
ATOM 1259 C C . ALA A 1 162 ? 11.295 15.642 15.076 1.00 52.09 162 ALA A C 1
ATOM 1261 O O . ALA A 1 162 ? 11.144 16.817 15.410 1.00 52.09 162 ALA A O 1
ATOM 1262 N N . ASN A 1 163 ? 11.756 15.285 13.871 1.00 51.72 163 ASN A N 1
ATOM 1263 C CA . ASN A 1 163 ? 12.117 16.221 12.805 1.00 51.72 163 ASN A CA 1
ATOM 1264 C C . ASN A 1 163 ? 10.951 16.538 11.855 1.00 51.72 163 ASN A C 1
ATOM 1266 O O . ASN A 1 163 ? 11.061 17.472 11.068 1.00 51.72 163 ASN A O 1
ATOM 1270 N N . ASP A 1 164 ? 9.858 15.776 11.918 1.00 65.56 164 ASP A N 1
ATOM 1271 C CA . ASP A 1 164 ? 8.637 16.029 11.156 1.00 65.56 164 ASP A CA 1
ATOM 1272 C C . ASP A 1 164 ? 7.522 16.392 12.139 1.00 65.56 164 ASP A C 1
ATOM 1274 O O . ASP A 1 164 ? 6.769 15.545 12.619 1.00 65.56 164 ASP A O 1
ATOM 1278 N N . GLN A 1 165 ? 7.460 17.681 12.477 1.00 63.31 165 GLN A N 1
ATOM 1279 C CA . GLN A 1 165 ? 6.453 18.215 13.396 1.00 63.31 165 GLN A CA 1
ATOM 1280 C C . GLN A 1 165 ? 5.030 18.152 12.819 1.00 63.31 165 GLN A C 1
ATOM 1282 O O . GLN A 1 165 ? 4.068 18.293 13.574 1.00 63.31 165 GLN A O 1
ATOM 1287 N N . GLU A 1 166 ? 4.886 17.938 11.507 1.00 70.88 166 GLU A N 1
ATOM 1288 C CA . GLU A 1 166 ? 3.589 17.783 10.846 1.00 70.88 166 GLU A CA 1
ATOM 1289 C C . GLU A 1 166 ? 3.050 16.354 11.007 1.00 70.88 166 GLU A C 1
ATOM 1291 O O . GLU A 1 166 ? 1.832 16.139 11.024 1.00 70.88 166 GLU A O 1
ATOM 1296 N N . TYR A 1 167 ? 3.936 15.367 11.196 1.00 73.62 167 TYR A N 1
ATOM 1297 C CA . TYR A 1 167 ? 3.540 13.990 11.454 1.00 73.62 167 TYR A CA 1
ATOM 1298 C C . TYR A 1 167 ? 3.031 13.790 12.888 1.00 73.62 167 TYR A C 1
ATOM 1300 O O . TYR A 1 167 ? 3.772 13.568 13.846 1.00 73.62 167 TYR A O 1
ATOM 1308 N N . VAL A 1 168 ? 1.707 13.796 13.021 1.00 83.44 168 VAL A N 1
ATOM 1309 C CA . VAL A 1 168 ? 1.014 13.649 14.312 1.00 83.44 168 VAL A CA 1
ATOM 1310 C C . VAL A 1 168 ? 0.551 12.220 14.619 1.00 83.44 168 VAL A C 1
ATOM 1312 O O . VAL A 1 168 ? 0.058 11.958 15.718 1.00 83.44 168 VAL A O 1
ATOM 1315 N N . GLY A 1 169 ? 0.689 11.282 13.678 1.00 89.12 169 GLY A N 1
ATOM 1316 C CA . GLY A 1 169 ? 0.290 9.884 13.860 1.00 89.12 169 GLY A CA 1
ATOM 1317 C C . GLY A 1 169 ? -0.234 9.209 12.589 1.00 89.12 169 GLY A C 1
ATOM 1318 O O . GLY A 1 169 ? -0.279 9.845 11.535 1.00 89.12 169 GLY A O 1
ATOM 1319 N N . PRO A 1 170 ? -0.678 7.940 12.691 1.00 93.31 170 PRO A N 1
ATOM 1320 C CA . PRO A 1 170 ? -1.023 7.094 11.546 1.00 93.31 170 PRO A CA 1
ATOM 1321 C C . PRO A 1 170 ? -2.089 7.717 10.641 1.00 93.31 170 PRO A C 1
ATOM 1323 O O . PRO A 1 170 ? -2.998 8.405 11.126 1.00 93.31 170 PRO A O 1
ATOM 1326 N N . VAL A 1 171 ? -1.984 7.473 9.336 1.00 95.06 171 VAL A N 1
ATOM 1327 C CA . VAL A 1 171 ? -2.901 7.993 8.310 1.00 95.06 171 VAL A CA 1
ATOM 1328 C C . VAL A 1 171 ? -3.189 6.910 7.277 1.00 95.06 171 VAL A C 1
ATOM 1330 O O . VAL A 1 171 ? -2.282 6.183 6.880 1.00 95.06 171 VAL A O 1
ATOM 1333 N N . ALA A 1 172 ? -4.438 6.853 6.822 1.00 97.12 172 ALA A N 1
ATOM 1334 C CA . ALA A 1 172 ? -4.840 6.164 5.603 1.00 97.12 172 ALA A CA 1
ATOM 1335 C C . ALA A 1 172 ? -5.498 7.178 4.662 1.00 97.12 172 ALA A C 1
ATOM 1337 O O . ALA A 1 172 ? -6.450 7.852 5.045 1.00 97.12 172 ALA A O 1
ATOM 1338 N N . ILE A 1 173 ? -4.983 7.308 3.447 1.00 96.75 173 ILE A N 1
ATOM 1339 C CA . ILE A 1 173 ? -5.589 8.062 2.352 1.00 96.75 173 ILE A CA 1
ATOM 1340 C C . ILE A 1 173 ? -6.267 7.031 1.463 1.00 96.75 173 ILE A C 1
ATOM 1342 O O . ILE A 1 173 ? -5.589 6.189 0.880 1.00 96.75 173 ILE A O 1
ATOM 1346 N N . LEU A 1 174 ? -7.593 7.080 1.402 1.00 97.94 174 LEU A N 1
ATOM 1347 C CA . LEU A 1 174 ? -8.418 6.091 0.721 1.00 97.94 174 LEU A CA 1
ATOM 1348 C C . LEU A 1 174 ? -9.226 6.737 -0.405 1.00 97.94 174 LEU A C 1
ATOM 1350 O O . LEU A 1 174 ? -9.478 7.941 -0.397 1.00 97.94 174 LEU A O 1
ATOM 1354 N N . SER A 1 175 ? -9.661 5.915 -1.352 1.00 97.25 175 SER A N 1
ATOM 1355 C CA . SER A 1 175 ? -10.445 6.327 -2.512 1.00 97.25 175 SER A CA 1
ATOM 1356 C C . SER A 1 175 ? -11.524 5.292 -2.813 1.00 97.25 175 SER A C 1
ATOM 1358 O O . SER A 1 175 ? -11.310 4.097 -2.613 1.00 97.25 175 SER A O 1
ATOM 1360 N N . ASP A 1 176 ? -12.659 5.759 -3.318 1.00 97.62 176 ASP A N 1
ATOM 1361 C CA . ASP A 1 176 ? -13.743 4.957 -3.890 1.00 97.62 176 ASP A CA 1
ATOM 1362 C C . ASP A 1 176 ? -13.562 4.726 -5.405 1.00 97.62 176 ASP A C 1
ATOM 1364 O O . ASP A 1 176 ? -14.355 4.032 -6.038 1.00 97.62 176 ASP A O 1
ATOM 1368 N N . ASN A 1 177 ? -12.499 5.277 -5.999 1.00 95.69 177 ASN A N 1
ATOM 1369 C CA . ASN A 1 177 ? -12.215 5.145 -7.418 1.00 95.69 177 ASN A CA 1
ATOM 1370 C C . ASN A 1 177 ? -11.845 3.695 -7.769 1.00 95.69 177 ASN A C 1
ATOM 1372 O O . ASN A 1 177 ? -10.808 3.168 -7.365 1.00 95.69 177 ASN A O 1
ATOM 1376 N N . GLU A 1 178 ? -12.674 3.044 -8.579 1.00 93.94 178 GLU A N 1
ATOM 1377 C CA . GLU A 1 178 ? -12.448 1.663 -9.011 1.00 93.94 178 GLU A CA 1
ATOM 1378 C C . GLU A 1 178 ? -11.566 1.552 -10.274 1.00 93.94 178 GLU A C 1
ATOM 1380 O O . GLU A 1 178 ? -11.360 0.467 -10.802 1.00 93.94 178 GLU A O 1
ATOM 1385 N N . GLY A 1 179 ? -11.025 2.658 -10.790 1.00 91.88 179 GLY A N 1
ATOM 1386 C CA . GLY A 1 179 ? -10.083 2.682 -11.918 1.00 91.88 179 GLY A CA 1
ATOM 1387 C C . GLY A 1 179 ? -8.611 2.510 -11.520 1.00 91.88 179 GLY A C 1
ATOM 1388 O O . GLY A 1 179 ? -7.730 2.539 -12.383 1.00 91.88 179 GLY A O 1
ATOM 1389 N N . VAL A 1 180 ? -8.319 2.351 -10.225 1.00 92.50 180 VAL A N 1
ATOM 1390 C CA . VAL A 1 180 ? -6.955 2.277 -9.671 1.00 92.50 180 VAL A CA 1
ATOM 1391 C C . VAL A 1 180 ? -6.696 0.961 -8.939 1.00 92.50 180 VAL A C 1
ATOM 1393 O O . VAL A 1 180 ? -7.620 0.207 -8.630 1.00 92.50 180 VAL A O 1
ATOM 1396 N N . GLY A 1 181 ? -5.418 0.669 -8.669 1.00 92.38 181 GLY A N 1
ATOM 1397 C CA . GLY A 1 181 ? -5.006 -0.526 -7.924 1.00 92.38 181 GLY A CA 1
ATOM 1398 C C . GLY A 1 181 ? -5.563 -1.817 -8.533 1.00 92.38 181 GLY A C 1
ATOM 1399 O O . GLY A 1 181 ? -5.309 -2.105 -9.709 1.00 92.38 181 GLY A O 1
ATOM 1400 N N . MET A 1 182 ? -6.353 -2.538 -7.733 1.00 94.12 182 MET A N 1
ATOM 1401 C CA . MET A 1 182 ? -7.035 -3.807 -8.031 1.00 94.12 182 MET A CA 1
ATOM 1402 C C . MET A 1 182 ? -8.343 -3.672 -8.823 1.00 94.12 182 MET A C 1
ATOM 1404 O O . MET A 1 182 ? -9.041 -4.661 -9.018 1.00 94.12 182 MET A O 1
ATOM 1408 N N . LEU A 1 183 ? -8.694 -2.469 -9.276 1.00 95.62 183 LEU A N 1
ATOM 1409 C CA . LEU A 1 183 ? -9.946 -2.190 -9.988 1.00 95.62 183 LEU A CA 1
ATOM 1410 C C . LEU A 1 183 ? -11.216 -2.527 -9.188 1.00 95.62 183 LEU A C 1
ATOM 1412 O O . LEU A 1 183 ? -12.239 -2.934 -9.738 1.00 95.62 183 LEU A O 1
ATOM 1416 N N . ASN A 1 184 ? -11.120 -2.397 -7.865 1.00 96.69 184 ASN A N 1
ATOM 1417 C CA . ASN A 1 184 ? -12.197 -2.640 -6.919 1.00 96.69 184 ASN A CA 1
ATOM 1418 C C . ASN A 1 184 ? -11.924 -1.832 -5.642 1.00 96.69 184 ASN A C 1
ATOM 1420 O O . ASN A 1 184 ? -10.907 -2.055 -4.980 1.00 96.69 184 ASN A O 1
ATOM 1424 N N . ALA A 1 185 ? -12.810 -0.895 -5.297 1.00 97.25 185 ALA A N 1
ATOM 1425 C CA . ALA A 1 185 ? -12.594 0.012 -4.167 1.00 97.25 185 ALA A CA 1
ATOM 1426 C C . ALA A 1 185 ? -12.489 -0.728 -2.823 1.00 97.25 185 ALA A C 1
ATOM 1428 O O . ALA A 1 185 ? -11.627 -0.415 -2.005 1.00 97.25 185 ALA A O 1
ATOM 1429 N N . VAL A 1 186 ? -13.316 -1.757 -2.611 1.00 97.81 186 VAL A N 1
ATOM 1430 C CA . VAL A 1 186 ? -13.310 -2.550 -1.372 1.00 97.81 186 VAL A CA 1
ATOM 1431 C C . VAL A 1 186 ? -11.995 -3.317 -1.216 1.00 97.81 186 VAL A C 1
ATOM 1433 O O . VAL A 1 186 ? -11.398 -3.286 -0.142 1.00 97.81 186 VAL A O 1
ATOM 1436 N N . ALA A 1 187 ? -11.510 -3.966 -2.278 1.00 97.00 187 ALA A N 1
ATOM 1437 C CA . ALA A 1 187 ? -10.234 -4.676 -2.266 1.00 97.00 187 ALA A CA 1
ATOM 1438 C C . ALA A 1 187 ? -9.063 -3.707 -2.057 1.00 97.00 187 ALA A C 1
ATOM 1440 O O . ALA A 1 187 ? -8.219 -3.962 -1.203 1.00 97.00 187 ALA A O 1
ATOM 1441 N N . ASN A 1 188 ? -9.059 -2.564 -2.755 1.00 97.69 188 ASN A N 1
ATOM 1442 C CA . ASN A 1 188 ? -8.096 -1.476 -2.554 1.00 97.69 188 ASN A CA 1
ATOM 1443 C C . ASN A 1 188 ? -8.049 -1.035 -1.084 1.00 97.69 188 ASN A C 1
ATOM 1445 O O . ASN A 1 188 ? -6.984 -1.031 -0.477 1.00 97.69 188 ASN A O 1
ATOM 1449 N N . ILE A 1 189 ? -9.197 -0.754 -0.466 1.00 98.56 189 ILE A N 1
ATOM 1450 C CA . ILE A 1 189 ? -9.248 -0.386 0.954 1.00 98.56 189 ILE A CA 1
ATOM 1451 C C . ILE A 1 189 ? -8.797 -1.552 1.843 1.00 98.56 189 ILE A C 1
ATOM 1453 O O . ILE A 1 189 ? -8.104 -1.334 2.832 1.00 98.56 189 ILE A O 1
ATOM 1457 N N . ALA A 1 190 ? -9.128 -2.800 1.508 1.00 98.12 190 ALA A N 1
ATOM 1458 C CA . ALA A 1 190 ? -8.658 -3.956 2.265 1.00 98.12 190 ALA A CA 1
ATOM 1459 C C . ALA A 1 190 ? -7.129 -4.113 2.202 1.00 98.12 190 ALA A C 1
ATOM 1461 O O . ALA A 1 190 ? -6.526 -4.449 3.220 1.00 98.12 190 ALA A O 1
ATOM 1462 N N . HIS A 1 191 ? -6.497 -3.823 1.067 1.00 97.94 191 HIS A N 1
ATOM 1463 C CA . HIS A 1 191 ? -5.041 -3.781 0.930 1.00 97.94 191 HIS A CA 1
ATOM 1464 C C . HIS A 1 191 ? -4.425 -2.698 1.820 1.00 97.94 191 HIS A C 1
ATOM 1466 O O . HIS A 1 191 ? -3.520 -2.976 2.607 1.00 97.94 191 HIS A O 1
ATOM 1472 N N . GLU A 1 192 ? -4.998 -1.495 1.798 1.00 97.81 192 GLU A N 1
ATOM 1473 C CA . GLU A 1 192 ? -4.609 -0.401 2.692 1.00 97.81 192 GLU A CA 1
ATOM 1474 C C . GLU A 1 192 ? -4.764 -0.779 4.180 1.00 97.81 192 GLU A C 1
ATOM 1476 O O . GLU A 1 192 ? -3.912 -0.464 5.014 1.00 97.81 192 GLU A O 1
ATOM 1481 N N . LEU A 1 193 ? -5.799 -1.549 4.540 1.00 98.00 193 LEU A N 1
ATOM 1482 C CA . LEU A 1 193 ? -5.923 -2.121 5.885 1.00 98.00 193 LEU A CA 1
ATOM 1483 C C . LEU A 1 193 ? -4.834 -3.159 6.198 1.00 98.00 193 LEU A C 1
ATOM 1485 O O . LEU A 1 193 ? -4.438 -3.278 7.358 1.00 98.00 193 LEU A O 1
ATOM 1489 N N . GLY A 1 194 ? -4.327 -3.887 5.202 1.00 96.44 194 GLY A N 1
ATOM 1490 C CA . GLY A 1 194 ? -3.157 -4.756 5.341 1.00 96.44 194 GLY A CA 1
ATOM 1491 C C . GLY A 1 194 ? -1.913 -3.970 5.762 1.00 96.44 194 GLY A C 1
ATOM 1492 O O . GLY A 1 194 ? -1.239 -4.350 6.726 1.00 96.44 194 GLY A O 1
ATOM 1493 N N . HIS A 1 195 ? -1.671 -2.815 5.135 1.00 94.94 195 HIS A N 1
ATOM 1494 C CA . HIS A 1 195 ? -0.640 -1.865 5.567 1.00 94.94 195 HIS A CA 1
ATOM 1495 C C . HIS A 1 195 ? -0.882 -1.342 6.977 1.00 94.94 195 HIS A C 1
ATOM 1497 O O . HIS A 1 195 ? 0.031 -1.378 7.806 1.00 94.94 195 HIS A O 1
ATOM 1503 N N . ALA A 1 196 ? -2.116 -0.942 7.297 1.00 95.69 196 ALA A N 1
ATOM 1504 C CA . ALA A 1 196 ? -2.457 -0.515 8.648 1.00 95.69 196 ALA A CA 1
ATOM 1505 C C . ALA A 1 196 ? -2.136 -1.611 9.675 1.00 95.69 196 ALA A C 1
ATOM 1507 O O . ALA A 1 196 ? -1.607 -1.305 10.736 1.00 95.69 196 ALA A O 1
ATOM 1508 N N . TRP A 1 197 ? -2.368 -2.891 9.376 1.00 94.69 197 TRP A N 1
ATOM 1509 C CA . TRP A 1 197 ? -1.955 -3.984 10.262 1.00 94.69 197 TRP A CA 1
ATOM 1510 C C . TRP A 1 197 ? -0.438 -4.169 10.356 1.00 94.69 197 TRP A C 1
ATOM 1512 O O . TRP A 1 197 ? 0.042 -4.641 11.390 1.00 94.69 197 TRP A O 1
ATOM 1522 N N . GLY A 1 198 ? 0.307 -3.762 9.331 1.00 89.81 198 GLY A N 1
ATOM 1523 C CA . GLY A 1 198 ? 1.766 -3.809 9.278 1.00 89.81 198 GLY A CA 1
ATOM 1524 C C . GLY A 1 198 ? 2.328 -4.759 8.224 1.00 89.81 198 GLY A C 1
ATOM 1525 O O . GLY A 1 198 ? 3.510 -5.096 8.305 1.00 89.81 198 GLY A O 1
ATOM 1526 N N . LEU A 1 199 ? 1.510 -5.228 7.277 1.00 91.12 199 LEU A N 1
ATOM 1527 C CA . LEU A 1 199 ? 1.992 -5.937 6.092 1.00 91.12 199 LEU A CA 1
ATOM 1528 C C . LEU A 1 199 ? 2.578 -4.933 5.095 1.00 91.12 199 LEU A C 1
ATOM 1530 O O . LEU A 1 199 ? 2.106 -3.803 4.995 1.00 91.12 199 LEU A O 1
ATOM 1534 N N . VAL A 1 200 ? 3.593 -5.338 4.342 1.00 90.00 200 VAL A N 1
ATOM 1535 C CA . VAL A 1 200 ? 4.087 -4.563 3.192 1.00 90.00 200 VAL A CA 1
ATOM 1536 C C . VAL A 1 200 ? 3.801 -5.322 1.904 1.00 90.00 200 VAL A C 1
ATOM 1538 O O . VAL A 1 200 ? 3.297 -6.444 1.952 1.00 90.00 200 VAL A O 1
ATOM 1541 N N . HIS A 1 201 ? 4.118 -4.724 0.759 1.00 93.06 201 HIS A N 1
ATOM 1542 C CA . HIS A 1 201 ? 3.905 -5.394 -0.512 1.00 93.06 201 HIS A CA 1
ATOM 1543 C C . HIS A 1 201 ? 4.742 -6.668 -0.643 1.00 93.06 201 HIS A C 1
ATOM 1545 O O . HIS A 1 201 ? 5.951 -6.667 -0.395 1.00 93.06 201 HIS A O 1
ATOM 1551 N N . GLU A 1 202 ? 4.106 -7.739 -1.107 1.00 91.38 202 GLU A N 1
ATOM 1552 C CA . GLU A 1 202 ? 4.733 -9.057 -1.246 1.00 91.38 202 GLU A CA 1
ATOM 1553 C C . GLU A 1 202 ? 5.895 -9.020 -2.255 1.00 91.38 202 GLU A C 1
ATOM 1555 O O . GLU A 1 202 ? 6.980 -9.550 -1.996 1.00 91.38 202 GLU A O 1
ATOM 1560 N N . HIS A 1 203 ? 5.716 -8.317 -3.383 1.00 91.19 203 HIS A N 1
ATOM 1561 C CA . HIS A 1 203 ? 6.757 -8.191 -4.407 1.00 91.19 203 HIS A CA 1
ATOM 1562 C C . HIS A 1 203 ? 7.966 -7.388 -3.937 1.00 91.19 203 HIS A C 1
ATOM 1564 O O . HIS A 1 203 ? 9.021 -7.523 -4.536 1.00 91.19 203 HIS A O 1
ATOM 1570 N N . GLN A 1 204 ? 7.882 -6.604 -2.862 1.00 90.00 204 GLN A N 1
ATOM 1571 C CA . GLN A 1 204 ? 9.024 -5.829 -2.366 1.00 90.00 204 GLN A CA 1
ATOM 1572 C C . GLN A 1 204 ? 10.019 -6.658 -1.538 1.00 90.00 204 GLN A C 1
ATOM 1574 O O . GLN A 1 204 ? 11.012 -6.124 -1.028 1.00 90.00 204 GLN A O 1
ATOM 1579 N N . ASN A 1 205 ? 9.798 -7.968 -1.404 1.00 85.81 205 ASN A N 1
ATOM 1580 C CA . ASN A 1 205 ? 10.739 -8.855 -0.736 1.00 85.81 205 ASN A CA 1
ATOM 1581 C C . ASN A 1 205 ? 12.047 -8.910 -1.518 1.00 85.81 205 ASN A C 1
ATOM 1583 O O . ASN A 1 205 ? 12.103 -9.503 -2.590 1.00 85.81 205 ASN A O 1
ATOM 1587 N N . LYS A 1 206 ? 13.133 -8.362 -0.965 1.00 84.38 206 LYS A N 1
ATOM 1588 C CA . LYS A 1 206 ? 14.447 -8.360 -1.630 1.00 84.38 206 LYS A CA 1
ATOM 1589 C C . LYS A 1 206 ? 14.926 -9.756 -2.056 1.00 84.38 206 LYS A C 1
ATOM 1591 O O . LYS A 1 206 ? 15.705 -9.858 -2.992 1.00 84.38 206 LYS A O 1
ATOM 1596 N N . TYR A 1 207 ? 14.456 -10.827 -1.415 1.00 82.69 207 TYR A N 1
ATOM 1597 C CA . TYR A 1 207 ? 14.804 -12.208 -1.773 1.00 82.69 207 TYR A CA 1
ATOM 1598 C C . TYR A 1 207 ? 14.021 -12.760 -2.970 1.00 82.69 207 TYR A C 1
ATOM 1600 O O . TYR A 1 207 ? 14.327 -13.843 -3.444 1.00 82.69 207 TYR A O 1
ATOM 1608 N N . PHE A 1 208 ? 13.049 -12.015 -3.496 1.00 86.75 208 PHE A N 1
ATOM 1609 C CA . PHE A 1 208 ? 12.416 -12.301 -4.784 1.00 86.75 208 PHE A CA 1
ATOM 1610 C C . PHE A 1 208 ? 13.085 -11.558 -5.943 1.00 86.75 208 PHE A C 1
ATOM 1612 O O . PHE A 1 208 ? 12.817 -11.876 -7.099 1.00 86.75 208 PHE A O 1
ATOM 1619 N N . TRP A 1 209 ? 13.983 -10.616 -5.651 1.00 88.75 209 TRP A N 1
ATOM 1620 C CA . TRP A 1 209 ? 14.713 -9.848 -6.653 1.00 88.75 209 TRP A CA 1
ATOM 1621 C C . TRP A 1 209 ? 16.114 -10.409 -6.855 1.00 88.75 209 TRP A C 1
ATOM 1623 O O . TRP A 1 209 ? 16.796 -10.743 -5.880 1.00 88.75 209 TRP A O 1
ATOM 1633 N N . ALA A 1 210 ? 16.548 -10.480 -8.112 1.00 87.44 210 ALA A N 1
ATOM 1634 C CA . ALA A 1 210 ? 17.914 -10.844 -8.459 1.00 87.44 210 ALA A CA 1
ATOM 1635 C C . ALA A 1 210 ? 18.909 -9.854 -7.840 1.00 87.44 210 ALA A C 1
ATOM 1637 O O . ALA A 1 210 ? 18.717 -8.641 -7.915 1.00 87.44 210 ALA A O 1
ATOM 1638 N N . ASP A 1 211 ? 19.977 -10.379 -7.242 1.00 83.25 211 ASP A N 1
ATOM 1639 C CA . ASP A 1 211 ? 21.163 -9.585 -6.922 1.00 83.25 211 ASP A CA 1
ATOM 1640 C C . ASP A 1 211 ? 21.970 -9.391 -8.215 1.00 83.25 211 ASP A C 1
ATOM 1642 O O . ASP A 1 211 ? 22.597 -10.328 -8.723 1.00 83.25 211 ASP A O 1
ATOM 1646 N N . GLU A 1 212 ? 21.878 -8.208 -8.820 1.00 76.88 212 GLU A N 1
ATOM 1647 C CA . GLU A 1 212 ? 22.530 -7.926 -10.098 1.00 76.88 212 GLU A CA 1
ATOM 1648 C C . GLU A 1 212 ? 23.937 -7.338 -9.884 1.00 76.88 212 GLU A C 1
ATOM 1650 O O . GLU A 1 212 ? 24.093 -6.300 -9.241 1.00 76.88 212 GLU A O 1
ATOM 1655 N N . PRO A 1 213 ? 25.005 -7.964 -10.412 1.00 56.53 213 PRO A N 1
ATOM 1656 C CA . PRO A 1 213 ? 26.351 -7.432 -10.244 1.00 56.53 213 PRO A CA 1
ATOM 1657 C C . PRO A 1 213 ? 26.606 -6.221 -11.163 1.00 56.53 213 PRO A C 1
ATOM 1659 O O . PRO A 1 213 ? 26.692 -6.379 -12.378 1.00 56.53 213 PRO A O 1
ATOM 1662 N N . GLY A 1 214 ? 26.848 -5.042 -10.571 1.00 44.22 214 GLY A N 1
ATOM 1663 C CA . GLY A 1 214 ? 27.607 -3.939 -11.190 1.00 44.22 214 GLY A CA 1
ATOM 1664 C C . GLY A 1 214 ? 26.908 -2.572 -11.298 1.00 44.22 214 GLY A C 1
ATOM 1665 O O . GLY A 1 214 ? 25.800 -2.480 -11.796 1.00 44.22 214 GLY A O 1
ATOM 1666 N N . GLY A 1 215 ? 27.620 -1.493 -10.932 1.00 49.66 215 GLY A N 1
ATOM 1667 C CA . GLY A 1 215 ? 27.267 -0.097 -11.267 1.00 49.66 215 GLY A CA 1
ATOM 1668 C C . GLY A 1 215 ? 26.391 0.669 -10.259 1.00 49.66 215 GLY A C 1
ATOM 1669 O O . GLY A 1 215 ? 25.864 0.106 -9.305 1.00 49.66 215 GLY A O 1
ATOM 1670 N N . GLN A 1 216 ? 26.278 1.991 -10.441 1.00 43.06 216 GLN A N 1
ATOM 1671 C CA . GLN A 1 216 ? 25.339 2.854 -9.707 1.00 43.06 216 GLN A CA 1
ATOM 1672 C C . GLN A 1 216 ? 23.982 2.807 -10.429 1.00 43.06 216 GLN A C 1
ATOM 1674 O O . GLN A 1 216 ? 23.826 3.470 -11.442 1.00 43.06 216 GLN A O 1
ATOM 1679 N N . GLY A 1 217 ? 23.041 1.989 -9.948 1.00 49.69 217 GLY A N 1
ATOM 1680 C CA . GLY A 1 217 ? 21.774 1.707 -10.655 1.00 49.69 217 GLY A CA 1
ATOM 1681 C C . GLY A 1 217 ? 21.263 0.269 -10.495 1.00 49.69 217 GLY A C 1
ATOM 1682 O O . GLY A 1 217 ? 20.544 -0.244 -11.346 1.00 49.69 217 GLY A O 1
ATOM 1683 N N . VAL A 1 218 ? 21.680 -0.419 -9.430 1.00 68.00 218 VAL A N 1
ATOM 1684 C CA . VAL A 1 218 ? 21.490 -1.863 -9.255 1.00 68.00 218 VAL A CA 1
ATOM 1685 C C . VAL A 1 218 ? 20.231 -2.147 -8.450 1.00 68.00 218 VAL A C 1
ATOM 1687 O O . VAL A 1 218 ? 20.029 -1.573 -7.379 1.00 68.00 218 VAL A O 1
ATOM 1690 N N . PHE A 1 219 ? 19.424 -3.101 -8.915 1.00 73.75 219 PHE A N 1
ATOM 1691 C CA . PHE A 1 219 ? 18.414 -3.726 -8.068 1.00 73.75 219 PHE A CA 1
ATOM 1692 C C . PHE A 1 219 ? 19.130 -4.473 -6.951 1.00 73.75 219 PHE A C 1
ATOM 1694 O O . PHE A 1 219 ? 19.791 -5.484 -7.179 1.00 73.75 219 PHE A O 1
ATOM 1701 N N . HIS A 1 220 ? 19.015 -3.977 -5.725 1.00 71.12 220 HIS A N 1
ATOM 1702 C CA . HIS A 1 220 ? 19.668 -4.602 -4.580 1.00 71.12 220 HIS A CA 1
ATOM 1703 C C . HIS A 1 220 ? 18.858 -5.796 -4.051 1.00 71.12 220 HIS A C 1
ATOM 1705 O O . HIS A 1 220 ? 18.433 -5.836 -2.891 1.00 71.12 220 HIS A O 1
ATOM 1711 N N . GLY A 1 221 ? 18.620 -6.770 -4.922 1.00 70.44 221 GLY A N 1
ATOM 1712 C CA . GLY A 1 221 ? 18.041 -8.045 -4.552 1.00 70.44 221 GLY A CA 1
ATOM 1713 C C . GLY A 1 221 ? 18.962 -8.881 -3.662 1.00 70.44 221 GLY A C 1
ATOM 1714 O O . GLY A 1 221 ? 20.069 -8.493 -3.280 1.00 70.44 221 GLY A O 1
ATOM 1715 N N . LYS A 1 222 ? 18.463 -10.049 -3.273 1.00 77.62 222 LYS A N 1
ATOM 1716 C CA . LYS A 1 222 ? 19.206 -11.076 -2.529 1.00 77.62 222 LYS A CA 1
ATOM 1717 C C . LYS A 1 222 ? 19.016 -12.473 -3.103 1.00 77.62 222 LYS A C 1
ATOM 1719 O O . LYS A 1 222 ? 19.691 -13.392 -2.644 1.00 77.62 222 LYS A O 1
ATOM 1724 N N . ALA A 1 223 ? 18.125 -12.637 -4.078 1.00 75.69 223 ALA A N 1
ATOM 1725 C CA . ALA A 1 223 ? 17.984 -13.894 -4.785 1.00 75.69 223 ALA A CA 1
ATOM 1726 C C . ALA A 1 223 ? 19.211 -14.114 -5.667 1.00 75.69 223 ALA A C 1
ATOM 1728 O O . ALA A 1 223 ? 19.692 -13.187 -6.331 1.00 75.69 223 ALA A O 1
ATOM 1729 N N . LYS A 1 224 ? 19.667 -15.364 -5.755 1.00 76.38 224 LYS A N 1
ATOM 1730 C CA . LYS A 1 224 ? 20.497 -15.751 -6.894 1.00 76.38 224 LYS A CA 1
ATOM 1731 C C . LYS A 1 224 ? 19.698 -15.525 -8.164 1.00 76.38 224 LYS A C 1
ATOM 1733 O O . LYS A 1 224 ? 18.486 -15.743 -8.185 1.00 76.38 224 LYS A O 1
ATOM 1738 N N . ARG A 1 225 ? 20.374 -15.092 -9.226 1.00 73.00 225 ARG A N 1
ATOM 1739 C CA . ARG A 1 225 ? 19.693 -14.701 -10.457 1.00 73.00 225 ARG A CA 1
ATOM 1740 C C . ARG A 1 225 ? 18.812 -15.828 -10.983 1.00 73.00 225 ARG A C 1
ATOM 1742 O O . ARG A 1 225 ? 17.706 -15.543 -11.394 1.00 73.00 225 ARG A O 1
ATOM 1749 N N . GLU A 1 226 ? 19.246 -17.083 -10.959 1.00 77.50 226 GLU A N 1
ATOM 1750 C CA . GLU A 1 226 ? 18.475 -18.259 -11.389 1.00 77.50 226 GLU A CA 1
ATOM 1751 C C . GLU A 1 226 ? 17.176 -18.496 -10.598 1.00 77.50 226 GLU A C 1
ATOM 1753 O O . GLU A 1 226 ? 16.199 -18.951 -11.188 1.00 77.50 226 GLU A O 1
ATOM 1758 N N . ASP A 1 227 ? 17.133 -18.105 -9.325 1.00 77.50 227 ASP A N 1
ATOM 1759 C CA . ASP A 1 227 ? 16.000 -18.329 -8.416 1.00 77.50 227 ASP A CA 1
ATOM 1760 C C . ASP A 1 227 ? 15.090 -17.094 -8.276 1.00 77.50 227 ASP A C 1
ATOM 1762 O O . ASP A 1 227 ? 13.987 -17.179 -7.724 1.00 77.50 227 ASP A O 1
ATOM 1766 N N . ALA A 1 228 ? 15.548 -15.946 -8.785 1.00 82.88 228 ALA A N 1
ATOM 1767 C CA . ALA A 1 228 ? 14.847 -14.675 -8.726 1.00 82.88 228 ALA A CA 1
ATOM 1768 C C . ALA A 1 228 ? 13.497 -14.716 -9.453 1.00 82.88 228 ALA A C 1
ATOM 1770 O O . ALA A 1 228 ? 13.364 -15.247 -10.560 1.00 82.88 228 ALA A O 1
ATOM 1771 N N . VAL A 1 229 ? 12.508 -14.082 -8.832 1.00 88.56 229 VAL A N 1
ATOM 1772 C CA . VAL A 1 229 ? 11.158 -13.887 -9.371 1.00 88.56 229 VAL A CA 1
ATOM 1773 C C . VAL A 1 229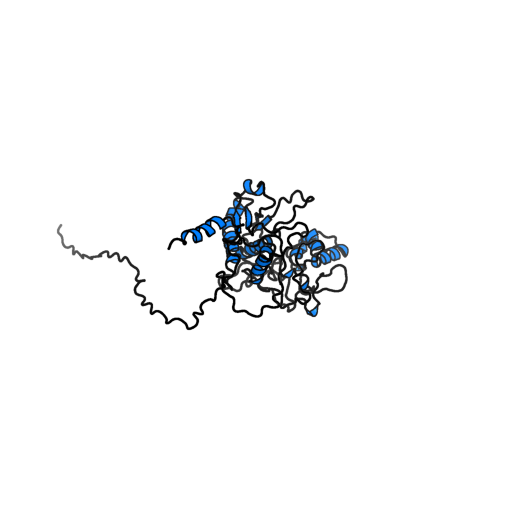 ? 11.088 -12.634 -10.236 1.00 88.56 229 VAL A C 1
ATOM 1775 O O . VAL A 1 229 ? 10.384 -12.620 -11.246 1.00 88.56 229 VAL A O 1
ATOM 1778 N N . PHE A 1 230 ? 11.846 -11.617 -9.833 1.00 90.88 230 PHE A N 1
ATOM 1779 C CA . PHE A 1 230 ? 11.919 -10.305 -10.451 1.00 90.88 230 PHE A CA 1
ATOM 1780 C C . PHE A 1 230 ? 13.382 -9.921 -10.692 1.00 90.88 230 PHE A C 1
ATOM 1782 O O . PHE A 1 230 ? 14.279 -10.270 -9.922 1.00 90.88 230 PHE A O 1
ATOM 1789 N N . ASP A 1 231 ? 13.623 -9.193 -11.770 1.00 89.88 231 ASP A N 1
ATOM 1790 C CA . ASP A 1 231 ? 14.912 -8.605 -12.127 1.00 89.88 231 ASP A CA 1
ATOM 1791 C C . ASP A 1 231 ? 14.720 -7.341 -12.989 1.00 89.88 231 ASP A C 1
ATOM 1793 O O . ASP A 1 231 ? 13.585 -6.947 -13.297 1.00 89.88 231 ASP A O 1
ATOM 1797 N N . SER A 1 232 ? 15.826 -6.712 -13.398 1.00 88.75 232 SER A N 1
ATOM 1798 C CA . SER A 1 232 ? 15.811 -5.502 -14.235 1.00 88.75 232 SER A CA 1
ATOM 1799 C C . SER A 1 232 ? 15.083 -5.665 -15.570 1.00 88.75 232 SER A C 1
ATOM 1801 O O . SER A 1 232 ? 14.616 -4.681 -16.138 1.00 88.75 232 SER A O 1
ATOM 1803 N N . THR A 1 233 ? 14.955 -6.892 -16.080 1.00 90.00 233 THR A N 1
ATOM 1804 C CA . THR A 1 233 ? 14.278 -7.166 -17.356 1.00 90.00 233 THR A CA 1
ATOM 1805 C C . THR A 1 233 ? 12.767 -7.298 -17.198 1.00 90.00 233 THR A C 1
ATOM 1807 O O . THR A 1 233 ? 12.026 -7.145 -18.167 1.00 90.00 233 THR A O 1
ATOM 1810 N N . THR A 1 234 ? 12.300 -7.551 -15.974 1.00 93.19 234 THR A N 1
ATOM 1811 C CA . THR A 1 234 ? 10.875 -7.701 -15.654 1.00 93.19 234 THR A CA 1
ATOM 1812 C C . THR A 1 234 ? 10.217 -6.420 -15.144 1.00 93.19 234 THR A C 1
ATOM 1814 O O . THR A 1 234 ? 8.997 -6.293 -15.252 1.00 93.19 234 THR A O 1
ATOM 1817 N N . PHE A 1 235 ? 10.993 -5.468 -14.611 1.00 95.62 235 PHE A N 1
ATOM 1818 C CA . PHE A 1 235 ? 10.497 -4.174 -14.136 1.00 95.62 235 PHE A CA 1
ATOM 1819 C C . PHE A 1 235 ? 10.676 -3.087 -15.201 1.00 95.62 235 PHE A C 1
ATOM 1821 O O . PHE A 1 235 ? 11.784 -2.633 -15.476 1.00 95.62 235 PHE A O 1
ATOM 1828 N N . THR A 1 236 ? 9.573 -2.621 -15.783 1.00 97.25 236 THR A N 1
ATOM 1829 C CA . THR A 1 236 ? 9.577 -1.555 -16.792 1.00 97.25 236 THR A CA 1
ATOM 1830 C C . THR A 1 236 ? 9.223 -0.216 -16.150 1.00 97.25 236 THR A C 1
ATOM 1832 O O . THR A 1 236 ? 8.089 0.254 -16.225 1.00 97.25 236 THR A O 1
ATOM 1835 N N . CYS A 1 237 ? 10.209 0.429 -15.527 1.00 96.44 237 CYS A N 1
ATOM 1836 C CA . CYS A 1 237 ? 10.044 1.706 -14.822 1.00 96.44 237 CYS A CA 1
ATOM 1837 C C . CYS A 1 237 ? 9.371 2.807 -15.673 1.00 96.44 237 CYS A C 1
ATOM 1839 O O . CYS A 1 237 ? 8.558 3.586 -15.180 1.00 96.44 237 CYS A O 1
ATOM 1841 N N . GLN A 1 238 ? 9.665 2.852 -16.976 1.00 97.56 238 GLN A N 1
ATOM 1842 C CA . GLN A 1 238 ? 9.115 3.821 -17.930 1.00 97.56 238 GLN A CA 1
ATOM 1843 C C . GLN A 1 238 ? 7.606 3.662 -18.152 1.00 97.56 238 GLN A C 1
ATOM 1845 O O . GLN A 1 238 ? 6.970 4.581 -18.677 1.00 97.56 238 GLN A O 1
ATOM 1850 N N . ASN A 1 239 ? 7.029 2.519 -17.772 1.00 98.25 239 ASN A N 1
ATOM 1851 C CA . ASN A 1 239 ? 5.594 2.281 -17.869 1.00 98.25 239 ASN A CA 1
ATOM 1852 C C . ASN A 1 239 ? 4.814 2.934 -16.729 1.00 98.25 239 ASN A C 1
ATOM 1854 O O . ASN A 1 239 ? 3.603 3.062 -16.866 1.00 98.25 239 ASN A O 1
ATOM 1858 N N . LEU A 1 240 ? 5.463 3.397 -15.657 1.00 96.56 240 LEU A N 1
ATOM 1859 C CA . LEU A 1 240 ? 4.798 4.120 -14.572 1.00 96.56 240 LEU A CA 1
ATOM 1860 C C . LEU A 1 240 ? 4.205 5.447 -15.054 1.00 96.56 240 LEU A C 1
ATOM 1862 O O . LEU A 1 240 ? 4.814 6.173 -15.848 1.00 96.56 240 LEU A O 1
ATOM 1866 N N . GLN A 1 241 ? 3.005 5.771 -14.572 1.00 95.19 241 GLN A N 1
ATOM 1867 C CA . GLN A 1 241 ? 2.243 6.940 -15.018 1.00 95.19 241 GLN A CA 1
ATOM 1868 C C . GLN A 1 241 ? 2.965 8.270 -14.750 1.00 95.19 241 GLN A C 1
ATOM 1870 O O . GLN A 1 241 ? 2.916 9.173 -15.584 1.00 95.19 241 GLN A O 1
ATOM 1875 N N . ASP A 1 242 ? 3.668 8.377 -13.626 1.00 94.00 242 ASP A N 1
ATOM 1876 C CA . ASP A 1 242 ? 4.403 9.564 -13.178 1.00 94.00 242 ASP A CA 1
ATOM 1877 C C . ASP A 1 242 ? 5.872 9.597 -13.641 1.00 94.00 242 ASP A C 1
ATOM 1879 O O . ASP A 1 242 ? 6.578 10.562 -13.350 1.00 94.00 242 ASP A O 1
ATOM 1883 N N . TRP A 1 243 ? 6.329 8.606 -14.421 1.00 97.19 243 TRP A N 1
ATOM 1884 C CA . TRP A 1 243 ? 7.720 8.527 -14.892 1.00 97.19 243 TRP A CA 1
ATOM 1885 C C . TRP A 1 243 ? 8.173 9.799 -15.616 1.00 97.19 243 TRP A C 1
ATOM 1887 O O . TRP A 1 243 ? 9.239 10.334 -15.322 1.00 97.19 243 TRP A O 1
ATOM 1897 N N . GLN A 1 244 ? 7.353 10.308 -16.547 1.00 97.31 244 GLN A N 1
ATOM 1898 C CA . GLN A 1 244 ? 7.710 11.502 -17.324 1.00 97.31 244 GLN A CA 1
ATOM 1899 C C . GLN A 1 244 ? 7.770 12.740 -16.428 1.00 97.31 244 GLN A C 1
ATOM 1901 O O . GLN A 1 244 ? 8.708 13.518 -16.533 1.00 97.31 244 GLN A O 1
ATOM 1906 N N . ALA A 1 245 ? 6.812 12.882 -15.508 1.00 96.12 245 ALA A N 1
ATOM 1907 C CA . ALA A 1 245 ? 6.776 14.008 -14.586 1.00 96.12 245 ALA A CA 1
ATOM 1908 C C . ALA A 1 245 ? 8.033 14.049 -13.707 1.00 96.12 245 ALA A C 1
ATOM 1910 O O . ALA A 1 245 ? 8.622 15.111 -13.545 1.00 96.12 245 ALA A O 1
ATOM 1911 N N . VAL A 1 246 ? 8.485 12.897 -13.197 1.00 95.12 246 VAL A N 1
ATOM 1912 C CA . VAL A 1 246 ? 9.742 12.803 -12.440 1.00 95.12 246 VAL A CA 1
ATOM 1913 C C . VAL A 1 246 ? 10.932 13.115 -13.333 1.00 95.12 246 VAL A C 1
ATOM 1915 O O . VAL A 1 246 ? 11.775 13.921 -12.945 1.00 95.12 246 VAL A O 1
ATOM 1918 N N . ARG A 1 247 ? 10.984 12.550 -14.542 1.00 96.12 247 ARG A N 1
ATOM 1919 C CA . ARG A 1 247 ? 12.067 12.796 -15.497 1.00 96.12 247 ARG A CA 1
ATOM 1920 C C . ARG A 1 247 ? 12.223 14.282 -15.834 1.00 96.12 247 ARG A C 1
ATOM 1922 O O . ARG A 1 247 ? 13.351 14.764 -15.894 1.00 96.12 247 ARG A O 1
ATOM 1929 N N . ASP A 1 248 ? 11.116 15.000 -15.990 1.00 96.31 248 ASP A N 1
ATOM 1930 C CA . ASP A 1 248 ? 11.101 16.433 -16.305 1.00 96.31 248 ASP A CA 1
ATOM 1931 C C . ASP A 1 248 ? 11.610 17.314 -15.146 1.00 96.31 248 ASP A C 1
ATOM 1933 O O . ASP A 1 248 ? 11.983 18.465 -15.369 1.00 96.31 248 ASP A O 1
ATOM 1937 N N . THR A 1 249 ? 11.669 16.790 -13.912 1.00 95.19 249 THR A N 1
ATOM 1938 C CA . THR A 1 249 ? 12.278 17.497 -12.766 1.00 95.19 249 THR A CA 1
ATOM 1939 C C . THR A 1 249 ? 13.802 17.379 -12.700 1.00 95.19 249 THR A C 1
ATOM 1941 O O . THR A 1 249 ? 14.432 18.107 -11.932 1.00 95.19 249 THR A O 1
ATOM 1944 N N . LEU A 1 250 ? 14.404 16.466 -13.470 1.00 94.25 250 LEU A N 1
ATOM 1945 C CA . LEU A 1 250 ? 15.835 16.169 -13.405 1.00 94.25 250 LEU A CA 1
ATOM 1946 C C . LEU A 1 250 ? 16.630 17.000 -14.416 1.00 94.25 250 LEU A C 1
ATOM 1948 O O . LEU A 1 250 ? 16.110 17.491 -15.418 1.00 94.25 250 LEU A O 1
ATOM 1952 N N . THR A 1 251 ? 17.931 17.141 -14.160 1.00 90.62 251 THR A N 1
ATOM 1953 C CA . THR A 1 251 ? 18.835 17.820 -15.101 1.00 90.62 251 THR A CA 1
ATOM 1954 C C . THR A 1 251 ? 18.929 17.070 -16.433 1.00 90.62 251 THR A C 1
ATOM 1956 O O . THR A 1 251 ? 18.843 15.849 -16.489 1.00 90.62 251 THR A O 1
ATOM 1959 N N . THR A 1 252 ? 19.117 17.777 -17.547 1.00 88.75 252 THR A N 1
ATOM 1960 C CA . THR A 1 252 ? 19.274 17.117 -18.853 1.00 88.75 252 THR A CA 1
ATOM 1961 C C . THR A 1 252 ? 20.671 16.518 -19.020 1.00 88.75 252 THR A C 1
ATOM 1963 O O . THR A 1 252 ? 21.661 17.140 -18.635 1.00 88.75 252 THR A O 1
ATOM 1966 N N . GLY A 1 253 ? 20.763 15.369 -19.693 1.00 88.69 253 GLY A N 1
ATOM 1967 C CA . GLY A 1 253 ? 22.025 14.691 -19.999 1.00 88.69 253 GLY A CA 1
ATOM 1968 C C . GLY A 1 253 ? 22.405 13.633 -18.961 1.00 88.69 253 GLY A C 1
ATOM 1969 O O . GLY A 1 253 ? 21.576 13.211 -18.158 1.00 88.69 253 GLY A O 1
ATOM 1970 N N . ALA A 1 254 ? 23.677 13.225 -18.971 1.00 89.38 254 ALA A N 1
ATOM 1971 C CA . ALA A 1 254 ? 24.153 12.040 -18.252 1.00 89.38 254 ALA A CA 1
ATOM 1972 C C . ALA A 1 254 ? 23.855 12.048 -16.741 1.00 89.38 254 ALA A C 1
ATOM 1974 O O . ALA A 1 254 ? 23.566 11.003 -16.168 1.00 89.38 254 ALA A O 1
ATOM 1975 N N . THR A 1 255 ? 23.893 13.216 -16.092 1.00 91.12 255 THR A N 1
ATOM 1976 C CA . THR A 1 255 ? 23.584 13.328 -14.659 1.00 91.12 255 THR A CA 1
ATOM 1977 C C . THR A 1 255 ? 22.126 12.982 -14.366 1.00 91.12 255 THR A C 1
ATOM 1979 O O . THR A 1 255 ? 21.867 12.160 -13.493 1.00 91.12 255 THR A O 1
ATOM 1982 N N . GLY A 1 256 ? 21.166 13.548 -15.104 1.00 92.12 256 GLY A N 1
ATOM 1983 C CA . GLY A 1 256 ? 19.756 13.207 -14.908 1.00 92.12 256 GLY A CA 1
ATOM 1984 C C . GLY A 1 256 ? 19.393 11.809 -15.397 1.00 92.12 256 GLY A C 1
ATOM 1985 O O . GLY A 1 256 ? 18.461 11.207 -14.869 1.00 92.12 256 GLY A O 1
ATOM 1986 N N . ASP A 1 257 ? 20.123 11.264 -16.378 1.00 91.75 257 ASP A N 1
ATOM 1987 C CA . ASP A 1 257 ? 20.020 9.849 -16.766 1.00 91.75 257 ASP A CA 1
ATOM 1988 C C . ASP A 1 257 ? 20.368 8.938 -15.594 1.00 91.75 257 ASP A C 1
ATOM 1990 O O . ASP A 1 257 ? 19.558 8.089 -15.225 1.00 91.75 257 ASP A O 1
ATOM 1994 N N . LEU A 1 258 ? 21.504 9.194 -14.946 1.00 91.44 258 LEU A N 1
ATOM 1995 C CA . LEU A 1 258 ? 21.933 8.455 -13.765 1.00 91.44 258 LEU A CA 1
ATOM 1996 C C . LEU A 1 258 ? 20.953 8.623 -12.592 1.00 91.44 258 LEU A C 1
ATOM 1998 O O . LEU A 1 258 ? 20.614 7.657 -11.913 1.00 91.44 258 LEU A O 1
ATOM 2002 N N . GLU A 1 259 ? 20.452 9.836 -12.347 1.00 92.69 259 GLU A N 1
ATOM 2003 C CA . GLU A 1 259 ? 19.455 10.075 -11.297 1.00 92.69 259 GLU A CA 1
ATOM 2004 C C . GLU A 1 259 ? 18.137 9.337 -11.547 1.00 92.69 259 GLU A C 1
ATOM 2006 O O . GLU A 1 259 ? 17.524 8.850 -10.592 1.00 92.69 259 GLU A O 1
ATOM 2011 N N . MET A 1 260 ? 17.708 9.242 -12.808 1.00 94.44 260 MET A N 1
ATOM 2012 C CA . MET A 1 260 ? 16.514 8.493 -13.189 1.00 94.44 260 MET A CA 1
ATOM 2013 C C . MET A 1 260 ? 16.742 6.985 -13.065 1.00 94.44 260 MET A C 1
ATOM 2015 O O . MET A 1 260 ? 15.878 6.282 -12.550 1.00 94.44 260 MET A O 1
ATOM 2019 N N . GLU A 1 261 ? 17.908 6.488 -13.476 1.00 92.31 261 GLU A N 1
ATOM 2020 C CA . GLU A 1 261 ? 18.299 5.085 -13.314 1.00 92.31 261 GLU A CA 1
ATOM 2021 C C . GLU A 1 261 ? 18.310 4.681 -11.836 1.00 92.31 261 GLU A C 1
ATOM 2023 O O . GLU A 1 261 ? 17.697 3.680 -11.459 1.00 92.31 261 GLU A O 1
ATOM 2028 N N . MET A 1 262 ? 18.899 5.508 -10.967 1.00 90.88 262 MET A N 1
ATOM 2029 C CA . MET A 1 262 ? 18.846 5.307 -9.517 1.00 90.88 262 MET A CA 1
ATOM 2030 C C . MET A 1 262 ? 17.408 5.333 -8.989 1.00 90.88 262 MET A C 1
ATOM 2032 O O . MET A 1 262 ? 17.049 4.508 -8.152 1.00 90.88 262 MET A O 1
ATOM 2036 N N . ALA A 1 263 ? 16.562 6.248 -9.468 1.00 92.38 263 ALA A N 1
ATOM 2037 C CA . ALA A 1 263 ? 15.149 6.298 -9.087 1.00 92.38 263 ALA A CA 1
ATOM 2038 C C . ALA A 1 263 ? 14.344 5.083 -9.592 1.00 92.38 263 ALA A C 1
ATOM 2040 O O . ALA A 1 263 ? 13.316 4.752 -9.013 1.00 92.38 263 ALA A O 1
ATOM 2041 N N . CYS A 1 264 ? 14.812 4.405 -10.640 1.00 93.81 264 CYS A N 1
ATOM 2042 C CA . CYS A 1 264 ? 14.208 3.194 -11.193 1.00 93.81 264 CYS A CA 1
ATOM 2043 C C . CYS A 1 264 ? 14.766 1.886 -10.609 1.00 93.81 264 CYS A C 1
ATOM 2045 O O . CYS A 1 264 ? 14.287 0.824 -10.991 1.00 93.81 264 CYS A O 1
ATOM 2047 N N . SER A 1 265 ? 15.763 1.932 -9.723 1.00 90.56 265 SER A N 1
ATOM 2048 C CA . SER A 1 265 ? 16.446 0.733 -9.198 1.00 90.56 265 SER A CA 1
ATOM 2049 C C . SER A 1 265 ? 16.592 0.728 -7.673 1.00 90.56 265 SER A C 1
ATOM 2051 O O . SER A 1 265 ? 16.644 -0.335 -7.054 1.00 90.56 265 SER A O 1
ATOM 2053 N N . ILE A 1 266 ? 16.598 1.908 -7.042 1.00 88.06 266 ILE A N 1
ATOM 2054 C CA . ILE A 1 266 ? 16.795 2.084 -5.602 1.00 88.06 266 ILE A CA 1
ATOM 2055 C C . ILE A 1 266 ? 15.550 2.732 -4.993 1.00 88.06 266 ILE A C 1
ATOM 2057 O O . ILE A 1 266 ? 15.250 3.902 -5.240 1.00 88.06 266 ILE A O 1
ATOM 2061 N N . GLN A 1 267 ? 14.858 1.987 -4.128 1.00 88.06 267 GLN A N 1
ATOM 2062 C CA . GLN A 1 267 ? 13.612 2.422 -3.487 1.00 88.06 267 GLN A CA 1
ATOM 2063 C C . GLN A 1 267 ? 13.752 3.774 -2.764 1.00 88.06 267 GLN A C 1
ATOM 2065 O O . GLN A 1 267 ? 12.919 4.657 -2.950 1.00 88.06 267 GLN A O 1
ATOM 2070 N N . GLY A 1 268 ? 14.844 3.987 -2.019 1.00 85.56 268 GLY A N 1
ATOM 2071 C CA . GLY A 1 268 ? 15.095 5.260 -1.335 1.00 85.56 268 GLY A CA 1
ATOM 2072 C C . GLY A 1 268 ? 15.296 6.433 -2.302 1.00 85.56 268 GLY A C 1
ATOM 2073 O O . GLY A 1 268 ? 14.786 7.529 -2.070 1.00 85.56 268 GLY A O 1
ATOM 2074 N N . SER A 1 269 ? 15.971 6.206 -3.432 1.00 89.94 269 SER A N 1
ATOM 2075 C CA . SER A 1 269 ? 16.136 7.220 -4.480 1.00 89.94 269 SER A CA 1
ATOM 2076 C C . SER A 1 269 ? 14.803 7.579 -5.138 1.00 89.94 269 SER A C 1
ATOM 2078 O O . SER A 1 269 ? 14.558 8.760 -5.383 1.00 89.94 269 SER A O 1
ATOM 2080 N N . ALA A 1 270 ? 13.924 6.599 -5.368 1.00 90.62 270 ALA A N 1
ATOM 2081 C CA . ALA A 1 270 ? 12.557 6.843 -5.829 1.00 90.62 270 ALA A CA 1
ATOM 2082 C C . ALA A 1 270 ? 11.756 7.662 -4.799 1.00 90.62 270 ALA A C 1
ATOM 2084 O O . ALA A 1 270 ? 11.137 8.671 -5.146 1.00 90.62 270 ALA A O 1
ATOM 2085 N N . ALA A 1 271 ? 11.850 7.293 -3.518 1.00 86.69 271 ALA A N 1
ATOM 2086 C CA . ALA A 1 271 ? 11.140 7.951 -2.426 1.00 86.69 271 ALA A CA 1
ATOM 2087 C C . ALA A 1 271 ? 11.518 9.430 -2.265 1.00 86.69 271 ALA A C 1
ATOM 2089 O O . ALA A 1 271 ? 10.640 10.287 -2.153 1.00 86.69 271 ALA A O 1
ATOM 2090 N N . THR A 1 272 ? 12.812 9.769 -2.345 1.00 88.62 272 THR A N 1
ATOM 2091 C CA . THR A 1 272 ? 13.268 11.177 -2.283 1.00 88.62 272 THR A CA 1
ATOM 2092 C C . THR A 1 272 ? 12.688 12.053 -3.396 1.00 88.62 272 THR A C 1
ATOM 2094 O O . THR A 1 272 ? 12.535 13.259 -3.211 1.00 88.62 272 THR A O 1
ATOM 2097 N N . LYS A 1 273 ? 12.320 11.450 -4.533 1.00 90.62 273 LYS A N 1
ATOM 2098 C CA . LYS A 1 273 ? 11.703 12.118 -5.688 1.00 90.62 273 LYS A CA 1
ATOM 2099 C C . LYS A 1 273 ? 10.177 12.012 -5.698 1.00 90.62 273 LYS A C 1
ATOM 2101 O O . LYS A 1 273 ? 9.553 12.485 -6.641 1.00 90.62 273 LYS A O 1
ATOM 2106 N N . ARG A 1 274 ? 9.574 11.407 -4.664 1.00 88.75 274 ARG A N 1
ATOM 2107 C CA . ARG A 1 274 ? 8.132 11.106 -4.588 1.00 88.75 274 ARG A CA 1
ATOM 2108 C C . ARG A 1 274 ? 7.639 10.313 -5.806 1.00 88.75 274 ARG A C 1
ATOM 2110 O O . ARG A 1 274 ? 6.522 10.525 -6.267 1.00 88.75 274 ARG A O 1
ATOM 2117 N N . PHE A 1 275 ? 8.493 9.435 -6.326 1.00 93.31 275 PHE A N 1
ATOM 2118 C CA . PHE A 1 275 ? 8.236 8.644 -7.520 1.00 93.31 275 PHE A CA 1
ATOM 2119 C C . PHE A 1 275 ? 7.586 7.306 -7.157 1.00 93.31 275 PHE A C 1
ATOM 2121 O O . PHE A 1 275 ? 8.092 6.596 -6.284 1.00 93.31 275 PHE A O 1
ATOM 2128 N N . SER A 1 276 ? 6.513 6.929 -7.856 1.00 94.31 276 SER A N 1
ATOM 2129 C CA . SER A 1 276 ? 5.754 5.693 -7.607 1.00 94.31 276 SER A CA 1
ATOM 2130 C C . SER A 1 276 ? 6.565 4.396 -7.749 1.00 94.31 276 SER A C 1
ATOM 2132 O O . SER A 1 276 ? 6.173 3.360 -7.214 1.00 94.31 276 SER A O 1
ATOM 2134 N N . ALA A 1 277 ? 7.744 4.427 -8.386 1.00 93.88 277 ALA A N 1
ATOM 2135 C CA . ALA A 1 277 ? 8.648 3.273 -8.410 1.00 93.88 277 ALA A CA 1
ATOM 2136 C C . ALA A 1 277 ? 9.035 2.787 -7.003 1.00 93.88 277 ALA A C 1
ATOM 2138 O O . ALA A 1 277 ? 9.325 1.604 -6.831 1.00 93.88 277 ALA A O 1
ATOM 2139 N N . GLN A 1 278 ? 8.991 3.654 -5.983 1.00 91.31 278 GLN A N 1
ATOM 2140 C CA . GLN A 1 278 ? 9.271 3.264 -4.597 1.00 91.31 278 GLN A CA 1
ATOM 2141 C C . GLN A 1 278 ? 8.364 2.127 -4.091 1.00 91.31 278 GLN A C 1
ATOM 2143 O O . GLN A 1 278 ? 8.780 1.373 -3.214 1.00 91.31 278 GLN A O 1
ATOM 2148 N N . ASP A 1 279 ? 7.152 1.998 -4.640 1.00 91.38 279 ASP A N 1
ATOM 2149 C CA . ASP A 1 279 ? 6.159 1.000 -4.229 1.00 91.38 279 ASP A CA 1
ATOM 2150 C C . ASP A 1 279 ? 6.369 -0.348 -4.940 1.00 91.38 279 ASP A C 1
ATOM 2152 O O . ASP A 1 279 ? 5.834 -1.376 -4.527 1.00 91.38 279 ASP A O 1
ATOM 2156 N N . TRP A 1 280 ? 7.195 -0.364 -5.989 1.00 93.81 280 TRP A N 1
ATOM 2157 C CA . TRP A 1 280 ? 7.560 -1.553 -6.760 1.00 93.81 280 TRP A CA 1
ATOM 2158 C C . TRP A 1 280 ? 8.906 -2.136 -6.350 1.00 93.81 280 TRP A C 1
ATOM 2160 O O . TRP A 1 280 ? 9.083 -3.351 -6.333 1.00 93.81 280 TRP A O 1
ATOM 2170 N N . LEU A 1 281 ? 9.861 -1.270 -6.030 1.00 91.50 281 LEU A N 1
ATOM 2171 C CA . LEU A 1 281 ? 11.248 -1.659 -5.826 1.00 91.50 281 LEU A CA 1
ATOM 2172 C C . LEU A 1 281 ? 11.459 -2.453 -4.528 1.00 91.50 281 LEU A C 1
ATOM 2174 O O . LEU A 1 281 ? 10.745 -2.232 -3.544 1.00 91.50 281 LEU A O 1
ATOM 2178 N N . PRO A 1 282 ? 12.463 -3.353 -4.497 1.00 88.75 282 PRO A N 1
ATOM 2179 C CA . PRO A 1 282 ? 12.753 -4.155 -3.319 1.00 88.75 282 PRO A CA 1
ATOM 2180 C C . PRO A 1 282 ? 13.127 -3.286 -2.121 1.00 88.75 282 PRO A C 1
ATOM 2182 O O . PRO A 1 282 ? 13.875 -2.309 -2.229 1.00 88.75 282 PRO A O 1
ATOM 2185 N N . LEU A 1 283 ? 12.672 -3.702 -0.942 1.00 81.75 283 LEU A N 1
ATOM 2186 C CA . LEU A 1 283 ? 13.027 -3.059 0.317 1.00 81.75 283 LEU A CA 1
ATOM 2187 C C . LEU A 1 283 ? 14.417 -3.529 0.758 1.00 81.75 283 LEU A C 1
ATOM 2189 O O . LEU A 1 283 ? 14.594 -4.596 1.355 1.00 81.75 283 LEU A O 1
ATOM 2193 N N . VAL A 1 284 ? 15.424 -2.707 0.466 1.00 73.00 284 VAL A N 1
ATOM 2194 C CA . VAL A 1 284 ? 16.801 -2.890 0.932 1.00 73.00 284 VAL A CA 1
ATOM 2195 C C . VAL A 1 284 ? 17.052 -2.058 2.178 1.00 73.00 284 VAL A C 1
ATOM 2197 O O . VAL A 1 284 ? 17.034 -0.833 2.147 1.00 73.00 284 VAL A O 1
ATOM 2200 N N . GLY A 1 285 ? 17.263 -2.744 3.298 1.00 57.16 285 GLY A N 1
ATOM 2201 C CA . GLY A 1 285 ? 17.412 -2.117 4.604 1.00 57.16 285 GLY A CA 1
ATOM 2202 C C . GLY A 1 285 ? 18.624 -1.190 4.688 1.00 57.16 285 GLY A C 1
ATOM 2203 O O . GLY A 1 285 ? 19.762 -1.651 4.705 1.00 57.16 285 GLY A O 1
ATOM 2204 N N . GLY A 1 286 ? 18.348 0.103 4.822 1.00 44.47 286 GLY A N 1
ATOM 2205 C CA . GLY A 1 286 ? 19.210 1.079 5.492 1.00 44.47 286 GLY A CA 1
ATOM 2206 C C . GLY A 1 286 ? 18.545 1.697 6.727 1.00 44.47 286 GLY A C 1
ATOM 2207 O O . GLY A 1 286 ? 19.048 2.680 7.258 1.00 44.47 286 GLY A O 1
ATOM 2208 N N . GLY A 1 287 ? 17.401 1.158 7.156 1.00 44.41 287 GLY A N 1
ATOM 2209 C CA . GLY A 1 287 ? 16.600 1.751 8.222 1.00 44.41 287 GLY A CA 1
ATOM 2210 C C . GLY A 1 287 ? 15.120 1.380 8.141 1.00 44.41 287 GLY A C 1
ATOM 2211 O O . GLY A 1 287 ? 14.272 2.257 8.254 1.00 44.41 287 GLY A O 1
ATOM 2212 N N . THR A 1 288 ? 14.801 0.130 7.790 1.00 47.66 288 THR A N 1
ATOM 2213 C CA . THR A 1 288 ? 13.418 -0.348 7.805 1.00 47.66 288 THR A CA 1
ATOM 2214 C C . THR A 1 288 ? 13.299 -1.470 8.818 1.00 47.66 288 THR A C 1
ATOM 2216 O O . THR A 1 288 ? 13.844 -2.561 8.648 1.00 47.66 288 THR A O 1
ATOM 2219 N N . ALA A 1 289 ? 12.557 -1.181 9.880 1.00 50.06 289 ALA A N 1
ATOM 2220 C CA . ALA A 1 289 ? 12.001 -2.087 10.871 1.00 50.06 289 ALA A CA 1
ATOM 2221 C C . ALA A 1 289 ? 11.110 -3.180 10.264 1.00 50.06 289 ALA A C 1
ATOM 2223 O O . ALA A 1 289 ? 9.939 -3.304 10.610 1.00 50.06 289 ALA A O 1
ATOM 2224 N N . LEU A 1 290 ? 11.634 -3.970 9.336 1.00 54.00 290 LEU A N 1
ATOM 2225 C CA . LEU A 1 290 ? 10.925 -5.039 8.652 1.00 54.00 290 LEU A CA 1
ATOM 2226 C C . LEU A 1 290 ? 11.576 -6.366 9.007 1.00 54.00 290 LEU A C 1
ATOM 2228 O O . LEU A 1 290 ? 12.802 -6.508 8.961 1.00 54.00 290 LEU A O 1
ATOM 2232 N N . LYS A 1 291 ? 10.754 -7.360 9.358 1.00 52.00 291 LYS A N 1
ATOM 2233 C CA . LYS A 1 291 ? 11.251 -8.700 9.676 1.00 52.00 291 LYS A CA 1
ATOM 2234 C C . LYS A 1 291 ? 11.479 -9.410 8.368 1.00 52.00 291 LYS A C 1
ATOM 2236 O O . LYS A 1 291 ? 10.648 -10.179 7.907 1.00 52.00 291 LYS A O 1
ATOM 2241 N N . LEU A 1 292 ? 12.643 -9.171 7.790 1.00 51.78 292 LEU A N 1
ATOM 2242 C CA . LEU A 1 292 ? 13.131 -9.976 6.682 1.00 51.78 292 LEU A CA 1
ATOM 2243 C C . LEU A 1 292 ? 13.706 -11.318 7.168 1.00 51.78 292 LEU A C 1
ATOM 2245 O O . LEU A 1 292 ? 14.088 -12.121 6.333 1.00 51.78 292 LEU A O 1
ATOM 2249 N N . GLU A 1 293 ? 13.736 -11.612 8.482 1.00 41.31 293 GLU A N 1
ATOM 2250 C CA . GLU A 1 293 ? 14.182 -12.920 9.032 1.00 41.31 293 GLU A CA 1
ATOM 2251 C C . GLU A 1 293 ? 13.343 -14.118 8.543 1.00 41.31 293 GLU A C 1
ATOM 2253 O O . GLU A 1 293 ? 13.684 -15.270 8.798 1.00 41.31 293 GLU A O 1
ATOM 2258 N N . ASN A 1 294 ? 12.245 -13.842 7.845 1.00 48.28 294 ASN A N 1
ATOM 2259 C CA . ASN A 1 294 ? 11.359 -14.815 7.220 1.00 48.28 294 ASN A CA 1
ATOM 2260 C C . ASN A 1 294 ? 11.635 -14.969 5.719 1.00 48.28 294 ASN A C 1
ATOM 2262 O O . ASN A 1 294 ? 10.924 -15.661 5.005 1.00 48.28 294 ASN A O 1
ATOM 2266 N N . ALA A 1 295 ? 12.639 -14.281 5.202 1.00 48.62 295 ALA A N 1
ATOM 2267 C CA . ALA A 1 295 ? 13.071 -14.419 3.837 1.00 48.62 295 ALA A CA 1
ATOM 2268 C C . ALA A 1 295 ? 14.380 -15.211 3.866 1.00 48.62 295 ALA A C 1
ATOM 2270 O O . ALA A 1 295 ? 15.486 -14.679 3.943 1.00 48.62 295 ALA A O 1
ATOM 2271 N N . ASP A 1 296 ? 14.205 -16.529 3.952 1.00 52.44 296 ASP A N 1
ATOM 2272 C CA . ASP A 1 296 ? 15.275 -17.491 3.743 1.00 52.44 296 ASP A CA 1
ATOM 2273 C C . ASP A 1 296 ? 15.878 -17.214 2.352 1.00 52.44 296 ASP A C 1
ATOM 2275 O O . ASP A 1 296 ? 15.120 -17.040 1.397 1.00 52.44 296 ASP A O 1
ATOM 2279 N N . PRO A 1 297 ? 17.207 -17.146 2.185 1.00 53.78 297 PRO A N 1
ATOM 2280 C CA . PRO A 1 297 ? 17.823 -17.098 0.859 1.00 53.78 297 PRO A CA 1
ATOM 2281 C C . PRO A 1 297 ? 17.457 -18.293 -0.042 1.00 53.78 297 PRO A C 1
ATOM 2283 O O . PRO A 1 297 ? 17.698 -18.221 -1.243 1.00 53.78 297 PRO A O 1
ATOM 2286 N N . ALA A 1 298 ? 16.885 -19.371 0.508 1.00 54.53 298 ALA A N 1
ATOM 2287 C CA . ALA A 1 298 ? 16.281 -20.466 -0.249 1.00 54.53 298 ALA A CA 1
ATOM 2288 C C . ALA A 1 298 ? 14.856 -20.169 -0.761 1.00 54.53 298 ALA A C 1
ATOM 2290 O O . ALA A 1 298 ? 14.314 -20.973 -1.520 1.00 54.53 298 ALA A O 1
ATOM 2291 N N . HIS A 1 299 ? 14.233 -19.059 -0.349 1.00 65.69 299 HIS A N 1
ATOM 2292 C CA . HIS A 1 299 ? 12.921 -18.653 -0.841 1.00 65.69 299 HIS A CA 1
ATOM 2293 C C . HIS A 1 299 ? 13.036 -18.113 -2.263 1.00 65.69 299 HIS A C 1
ATOM 2295 O O . HIS A 1 299 ? 13.772 -17.166 -2.527 1.00 65.69 299 HIS A O 1
ATOM 2301 N N . GLY A 1 300 ? 12.273 -18.715 -3.169 1.00 65.38 300 GLY A N 1
ATOM 2302 C CA . GLY A 1 300 ? 12.259 -18.340 -4.578 1.00 65.38 300 GLY A CA 1
ATOM 2303 C C . GLY A 1 300 ? 10.845 -18.273 -5.132 1.00 65.38 300 GLY A C 1
ATOM 2304 O O . GLY A 1 300 ? 9.864 -18.070 -4.419 1.00 65.38 300 GLY A O 1
ATOM 2305 N N . TYR A 1 301 ? 10.728 -18.506 -6.432 1.00 73.12 301 TYR A N 1
ATOM 2306 C CA . TYR A 1 301 ? 9.477 -18.433 -7.191 1.00 73.12 301 TYR A CA 1
ATOM 2307 C C . TYR A 1 301 ? 8.260 -19.156 -6.592 1.00 73.12 301 TYR A C 1
ATOM 2309 O O . TYR A 1 301 ? 7.119 -18.727 -6.763 1.00 73.12 301 TYR A O 1
ATOM 2317 N N . ARG A 1 302 ? 8.490 -20.284 -5.913 1.00 74.88 302 ARG A N 1
ATOM 2318 C CA . ARG A 1 302 ? 7.429 -21.106 -5.307 1.00 74.88 302 ARG A CA 1
ATOM 2319 C C . ARG A 1 302 ? 6.959 -20.579 -3.953 1.00 74.88 302 ARG A C 1
ATOM 2321 O O . ARG A 1 302 ? 5.919 -21.015 -3.460 1.00 74.88 302 ARG A O 1
ATOM 2328 N N . ASP A 1 303 ? 7.735 -19.690 -3.349 1.00 79.62 303 ASP A N 1
ATOM 2329 C CA . ASP A 1 303 ? 7.482 -19.180 -2.010 1.00 79.62 303 ASP A CA 1
ATOM 2330 C C . ASP A 1 303 ? 6.727 -17.862 -2.021 1.00 79.62 303 ASP A C 1
ATOM 2332 O O . ASP A 1 303 ? 6.002 -17.621 -1.058 1.00 79.62 303 ASP A O 1
ATOM 2336 N N . LEU A 1 304 ? 6.813 -17.080 -3.103 1.00 84.69 304 LEU A N 1
ATOM 2337 C CA . LEU A 1 304 ? 5.983 -15.892 -3.277 1.00 84.69 304 LEU A CA 1
ATOM 2338 C C . LEU A 1 304 ? 4.500 -16.272 -3.260 1.00 84.69 304 LEU A C 1
ATOM 2340 O O . LEU A 1 304 ? 4.056 -17.199 -3.949 1.00 84.69 304 LEU A O 1
ATOM 2344 N N . ASP A 1 305 ? 3.722 -15.548 -2.462 1.00 90.31 305 ASP A N 1
ATOM 2345 C CA . ASP A 1 305 ? 2.281 -15.712 -2.447 1.00 90.31 305 ASP A CA 1
ATOM 2346 C C . ASP A 1 305 ? 1.614 -14.954 -3.599 1.00 90.31 305 ASP A C 1
ATOM 2348 O O . ASP A 1 305 ? 1.181 -13.811 -3.474 1.00 90.31 305 ASP A O 1
ATOM 2352 N N . TRP A 1 306 ? 1.471 -15.642 -4.732 1.00 91.00 306 TRP A N 1
ATOM 2353 C CA . TRP A 1 306 ? 0.821 -15.109 -5.933 1.00 91.00 306 TRP A CA 1
ATOM 2354 C C . TRP A 1 306 ? -0.636 -14.678 -5.714 1.00 91.00 306 TRP A C 1
ATOM 2356 O O . TRP A 1 306 ? -1.191 -13.968 -6.553 1.00 91.00 306 TRP A O 1
ATOM 2366 N N . LYS A 1 307 ? -1.264 -15.126 -4.619 1.00 93.00 307 LYS A N 1
ATOM 2367 C CA . LYS A 1 307 ? -2.644 -14.795 -4.249 1.00 93.00 307 LYS A CA 1
ATOM 2368 C C . LYS A 1 307 ? -2.731 -13.759 -3.130 1.00 93.00 307 LYS A C 1
ATOM 2370 O O . LYS A 1 307 ? -3.842 -13.464 -2.699 1.00 93.00 307 LYS A O 1
ATOM 2375 N N . SER A 1 308 ? -1.601 -13.241 -2.646 1.00 94.38 308 SER A N 1
ATOM 2376 C CA . SER A 1 308 ? -1.594 -12.215 -1.607 1.00 94.38 308 SER A CA 1
ATOM 2377 C C . SER A 1 308 ? -2.346 -10.979 -2.089 1.00 94.38 308 SER A C 1
ATOM 2379 O O . SER A 1 308 ? -2.126 -10.493 -3.203 1.00 94.38 308 SER A O 1
ATOM 2381 N N . LEU A 1 309 ? -3.207 -10.438 -1.229 1.00 95.69 309 LEU A N 1
ATOM 2382 C CA . LEU A 1 309 ? -3.824 -9.133 -1.446 1.00 95.69 309 LEU A CA 1
ATOM 2383 C C . LEU A 1 309 ? -2.766 -8.023 -1.472 1.00 95.69 309 LEU A C 1
ATOM 2385 O O . LEU A 1 309 ? -2.979 -6.987 -2.093 1.00 95.69 309 LEU A O 1
ATOM 2389 N N . MET A 1 310 ? -1.616 -8.249 -0.831 1.00 96.19 310 MET A N 1
ATOM 2390 C CA . MET A 1 310 ? -0.484 -7.323 -0.785 1.00 96.19 310 MET A CA 1
ATOM 2391 C C . MET A 1 310 ? 0.423 -7.413 -2.022 1.00 96.19 310 MET A C 1
ATOM 2393 O O . MET A 1 310 ? 1.416 -6.692 -2.101 1.00 96.19 310 MET A O 1
ATOM 2397 N N . LEU A 1 311 ? 0.123 -8.282 -2.991 1.00 95.69 311 LEU A N 1
ATOM 2398 C CA . LEU A 1 311 ? 0.831 -8.335 -4.267 1.00 95.69 311 LEU A CA 1
ATOM 2399 C C . LEU A 1 311 ? 0.176 -7.382 -5.268 1.00 95.69 311 LEU A C 1
ATOM 2401 O O . LEU A 1 311 ? -1.010 -7.516 -5.571 1.00 95.69 311 LEU A O 1
ATOM 2405 N N . TYR A 1 312 ? 0.946 -6.447 -5.827 1.00 96.81 312 TYR A N 1
ATOM 2406 C CA . TYR A 1 312 ? 0.409 -5.588 -6.876 1.00 96.81 312 TYR A CA 1
ATOM 2407 C C . TYR A 1 312 ? 0.121 -6.375 -8.164 1.00 96.81 312 TYR A C 1
ATOM 2409 O O . TYR A 1 312 ? 0.979 -7.128 -8.636 1.00 96.81 312 TYR A O 1
ATOM 2417 N N . PRO A 1 313 ? -1.048 -6.154 -8.796 1.00 96.75 313 PRO A N 1
ATOM 2418 C CA . PRO A 1 313 ? -1.284 -6.611 -10.159 1.00 96.75 313 PRO A CA 1
ATOM 2419 C C . PRO A 1 313 ? -0.274 -5.953 -11.098 1.00 96.75 313 PRO A C 1
ATOM 2421 O O . PRO A 1 313 ? 0.000 -4.761 -10.953 1.00 96.75 313 PRO A O 1
ATOM 2424 N N . SER A 1 314 ? 0.218 -6.675 -12.108 1.0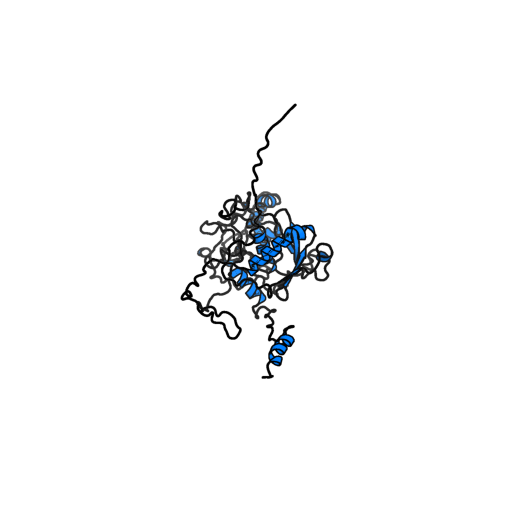0 97.56 314 SER A N 1
ATOM 2425 C CA . SER A 1 314 ? 1.319 -6.217 -12.977 1.00 97.56 314 SER A CA 1
ATOM 2426 C C . SER A 1 314 ? 1.140 -4.826 -13.579 1.00 97.56 314 SER A C 1
ATOM 2428 O O . SER A 1 314 ? 2.127 -4.172 -13.888 1.00 97.56 314 SER A O 1
ATOM 2430 N N . ARG A 1 315 ? -0.099 -4.380 -13.778 1.00 97.44 315 ARG A N 1
ATOM 2431 C CA . ARG A 1 315 ? -0.455 -3.134 -14.465 1.00 97.44 315 ARG A CA 1
ATOM 2432 C C . ARG A 1 315 ? -0.793 -1.971 -13.523 1.00 97.44 315 ARG A C 1
ATOM 2434 O O . ARG A 1 315 ? -1.078 -0.869 -13.992 1.00 97.44 315 ARG A O 1
ATOM 2441 N N . ALA A 1 316 ? -0.779 -2.183 -12.206 1.00 95.69 316 ALA A N 1
ATOM 2442 C CA . ALA A 1 316 ? -1.073 -1.127 -11.238 1.00 95.69 316 ALA A CA 1
ATOM 2443 C C . ALA A 1 316 ? -0.100 0.062 -11.388 1.00 95.69 316 ALA A C 1
ATOM 2445 O O . ALA A 1 316 ? 1.086 -0.113 -11.639 1.00 95.69 316 ALA A O 1
ATOM 2446 N N . GLY A 1 317 ? -0.601 1.299 -11.312 1.00 93.25 317 GLY A N 1
ATOM 2447 C CA . GLY A 1 317 ? 0.222 2.509 -11.500 1.00 93.25 317 GLY A CA 1
ATOM 2448 C C . GLY A 1 317 ? 0.812 2.705 -12.909 1.00 93.25 317 GLY A C 1
ATOM 2449 O O . GLY A 1 317 ? 1.525 3.682 -13.145 1.00 93.25 317 GLY A O 1
ATOM 2450 N N . GLY A 1 318 ? 0.523 1.805 -13.854 1.00 96.06 318 GLY A N 1
ATOM 2451 C CA . GLY A 1 318 ? 0.978 1.901 -15.233 1.00 96.06 318 GLY A CA 1
ATOM 2452 C C . GLY A 1 318 ? 0.227 2.961 -16.042 1.00 96.06 318 GLY A C 1
ATOM 2453 O O . GLY A 1 318 ? -0.943 3.259 -15.799 1.00 96.06 318 GLY A O 1
ATOM 2454 N N . LYS A 1 319 ? 0.888 3.506 -17.065 1.00 96.81 319 LYS A N 1
ATOM 2455 C CA . LYS A 1 319 ? 0.303 4.412 -18.061 1.00 96.81 319 LYS A CA 1
ATOM 2456 C C . LYS A 1 319 ? -0.867 3.740 -18.768 1.00 96.81 319 LYS A C 1
ATOM 2458 O O . LYS A 1 319 ? -0.721 2.639 -19.285 1.00 96.81 319 LYS A O 1
ATOM 2463 N N . GLY A 1 320 ? -1.990 4.435 -18.877 1.00 95.25 320 GLY A N 1
ATOM 2464 C CA . GLY A 1 320 ? -3.172 3.957 -19.589 1.00 95.25 320 GLY A CA 1
ATOM 2465 C C . GLY A 1 320 ? -4.436 4.215 -18.786 1.00 95.25 320 GLY A C 1
ATOM 2466 O O . GLY A 1 320 ? -4.422 4.961 -17.810 1.00 95.25 320 GLY A O 1
ATOM 2467 N N . LYS A 1 321 ? -5.542 3.620 -19.224 1.00 94.62 321 LYS A N 1
ATOM 2468 C CA . LYS A 1 321 ? -6.821 3.679 -18.514 1.00 94.62 321 LYS A CA 1
ATOM 2469 C C . LYS A 1 321 ? -7.228 2.272 -18.124 1.00 94.62 321 LYS A C 1
ATOM 2471 O O . LYS A 1 321 ? -6.998 1.340 -18.888 1.00 94.62 321 LYS A O 1
ATOM 2476 N N . ALA A 1 322 ? -7.866 2.147 -16.974 1.00 94.69 322 ALA A N 1
ATOM 2477 C CA . ALA A 1 322 ? -8.500 0.917 -16.550 1.00 94.69 322 ALA A CA 1
ATOM 2478 C C . ALA A 1 322 ? -9.905 1.212 -16.039 1.00 94.69 322 ALA A C 1
ATOM 2480 O O . ALA A 1 322 ? -10.228 2.342 -15.666 1.00 94.69 322 ALA A O 1
ATOM 2481 N N . SER A 1 323 ? -10.742 0.187 -16.057 1.00 94.62 323 SER A N 1
ATOM 2482 C CA . SER A 1 323 ? -12.075 0.229 -15.467 1.00 94.62 323 SER A CA 1
ATOM 2483 C C . SER A 1 323 ? -12.419 -1.144 -14.906 1.00 94.62 323 SER A C 1
ATOM 2485 O O . SER A 1 323 ? -11.848 -2.133 -15.377 1.00 94.62 323 SER A O 1
ATOM 2487 N N . PRO A 1 324 ? -13.338 -1.228 -13.937 1.00 93.50 324 PRO A N 1
ATOM 2488 C CA . PRO A 1 324 ? -13.767 -2.505 -13.393 1.00 93.50 324 PRO A CA 1
ATOM 2489 C C . PRO A 1 324 ? -14.288 -3.459 -14.475 1.00 93.50 324 PRO A C 1
ATOM 2491 O O . PRO A 1 324 ? -14.860 -3.024 -15.485 1.00 93.50 324 PRO A O 1
ATOM 2494 N N . PRO A 1 325 ? -14.106 -4.774 -14.292 1.00 93.25 325 PRO A N 1
ATOM 2495 C CA . PRO A 1 325 ? -14.758 -5.770 -15.132 1.00 93.25 325 PRO A CA 1
ATOM 2496 C C . PRO A 1 325 ? -16.283 -5.734 -14.932 1.00 93.25 325 PRO A C 1
ATOM 2498 O O . PRO A 1 325 ? -16.780 -5.453 -13.841 1.00 93.25 325 PRO A O 1
ATOM 2501 N N . GLY A 1 326 ? -17.044 -6.082 -15.972 1.00 92.06 326 GLY A N 1
ATOM 2502 C CA . GLY A 1 326 ? -18.467 -6.378 -15.809 1.00 92.06 326 GLY A CA 1
ATOM 2503 C C . GLY A 1 326 ? -18.688 -7.673 -15.005 1.00 92.06 326 GLY A C 1
ATOM 2504 O O . GLY A 1 326 ? -17.784 -8.511 -14.926 1.00 92.06 326 GLY A O 1
ATOM 2505 N N . PRO A 1 327 ? -19.891 -7.898 -14.441 1.00 91.31 327 PRO A N 1
ATOM 2506 C CA . PRO A 1 327 ? -20.195 -9.122 -13.701 1.00 91.31 327 PRO A CA 1
ATOM 2507 C C . PRO A 1 327 ? -19.876 -10.392 -14.505 1.00 91.31 327 PRO A C 1
ATOM 2509 O O . PRO A 1 327 ? -20.305 -10.540 -15.649 1.00 91.31 327 PRO A O 1
ATOM 2512 N N . GLY A 1 328 ? -19.121 -11.314 -13.901 1.00 90.19 328 GLY A N 1
ATOM 2513 C CA . GLY A 1 328 ? -18.727 -12.586 -14.519 1.00 90.19 328 GLY A CA 1
ATOM 2514 C C . GLY A 1 328 ? -17.588 -12.500 -15.542 1.00 90.19 328 GLY A C 1
ATOM 2515 O O . GLY A 1 328 ? -17.232 -13.523 -16.127 1.00 90.19 328 GLY A O 1
ATOM 2516 N N . GLN A 1 329 ? -17.004 -11.320 -15.770 1.00 92.88 329 GLN A N 1
ATOM 2517 C CA . GLN A 1 329 ? -15.851 -11.167 -16.657 1.00 92.88 329 GLN A CA 1
ATOM 2518 C C . GLN A 1 329 ? -14.516 -11.385 -15.920 1.00 92.88 329 GLN A C 1
ATOM 2520 O O . GLN A 1 329 ? -14.445 -11.204 -14.701 1.00 92.88 329 GLN A O 1
ATOM 2525 N N . PRO A 1 330 ? -13.434 -11.742 -16.641 1.00 92.25 330 PRO A N 1
ATOM 2526 C CA . PRO A 1 330 ? -12.090 -11.774 -16.069 1.00 92.25 330 PRO A CA 1
ATOM 2527 C C . PRO A 1 330 ? -11.693 -10.413 -15.485 1.00 92.25 330 PRO A C 1
ATOM 2529 O O . PRO A 1 330 ? -11.940 -9.381 -16.106 1.00 92.25 330 PRO A O 1
ATOM 2532 N N . LEU A 1 331 ? -11.033 -10.408 -14.322 1.00 90.50 331 LEU A N 1
ATOM 2533 C CA . LEU A 1 331 ? -10.753 -9.177 -13.569 1.00 90.50 331 LEU A CA 1
ATOM 2534 C C . LEU A 1 331 ? -9.914 -8.145 -14.334 1.00 90.50 331 LEU A C 1
ATOM 2536 O O . LEU A 1 331 ? -10.075 -6.946 -14.144 1.00 90.50 331 LEU A O 1
ATOM 2540 N N . ASN A 1 332 ? -9.035 -8.609 -15.216 1.00 89.38 332 ASN A N 1
ATOM 2541 C CA . ASN A 1 332 ? -8.106 -7.785 -15.983 1.00 89.38 332 ASN A CA 1
ATOM 2542 C C . ASN A 1 332 ? -8.606 -7.431 -17.395 1.00 89.38 332 ASN A C 1
ATOM 2544 O O . ASN A 1 332 ? -7.866 -6.809 -18.153 1.00 89.38 332 ASN A O 1
ATOM 2548 N N . ILE A 1 333 ? -9.833 -7.812 -17.776 1.00 93.81 333 ILE A N 1
ATOM 2549 C CA . ILE A 1 333 ? -10.320 -7.659 -19.160 1.00 93.81 333 ILE A CA 1
ATOM 2550 C C . ILE A 1 333 ? -10.328 -6.200 -19.643 1.00 93.81 333 ILE A C 1
ATOM 2552 O O . ILE A 1 333 ? -10.106 -5.936 -20.822 1.00 93.81 333 ILE A O 1
ATOM 2556 N N . ASN A 1 334 ? -10.544 -5.261 -18.720 1.00 93.94 334 ASN A N 1
ATOM 2557 C CA . ASN A 1 334 ? -10.635 -3.828 -18.983 1.00 93.94 334 ASN A CA 1
ATOM 2558 C C . ASN A 1 334 ? -9.413 -3.054 -18.451 1.00 93.94 334 ASN A C 1
ATOM 2560 O O . ASN A 1 334 ? -9.480 -1.833 -18.284 1.00 93.94 334 ASN A O 1
ATOM 2564 N N . ASP A 1 335 ? -8.303 -3.741 -18.161 1.00 96.12 335 ASP A N 1
ATOM 2565 C CA . ASP A 1 335 ? -7.079 -3.117 -17.658 1.00 96.12 335 ASP A CA 1
ATOM 2566 C C . ASP A 1 335 ? -6.139 -2.709 -18.804 1.00 96.12 335 ASP A C 1
ATOM 2568 O O . ASP A 1 335 ? -5.210 -3.421 -19.189 1.00 96.12 335 ASP A O 1
ATOM 2572 N N . GLY A 1 336 ? -6.388 -1.528 -19.370 1.00 96.31 336 GLY A N 1
ATOM 2573 C CA . GLY A 1 336 ? -5.576 -0.945 -20.437 1.00 96.31 336 GLY A CA 1
ATOM 2574 C C . GLY A 1 336 ? -4.290 -0.262 -19.960 1.00 96.31 336 GLY A C 1
ATOM 2575 O O . GLY A 1 336 ? -3.654 0.427 -20.760 1.00 96.31 336 GLY A O 1
ATOM 2576 N N . ARG A 1 337 ? -3.905 -0.393 -18.683 1.00 97.19 337 ARG A N 1
ATOM 2577 C CA . ARG A 1 337 ? -2.640 0.153 -18.166 1.00 97.19 337 ARG A CA 1
ATOM 2578 C C . ARG A 1 337 ? -1.461 -0.697 -18.640 1.00 97.19 337 ARG A C 1
ATOM 2580 O O . ARG A 1 337 ? -1.583 -1.912 -18.776 1.00 97.19 337 ARG A O 1
ATOM 2587 N N . ALA A 1 338 ? -0.317 -0.078 -18.905 1.00 98.00 338 ALA A N 1
ATOM 2588 C CA . ALA A 1 338 ? 0.905 -0.777 -19.288 1.00 98.00 338 ALA A CA 1
ATOM 2589 C C . ALA A 1 338 ? 1.447 -1.620 -18.114 1.00 98.00 338 ALA A C 1
ATOM 2591 O O . ALA A 1 338 ? 1.414 -1.152 -16.974 1.00 98.00 338 ALA A O 1
ATOM 2592 N N . PRO A 1 339 ? 1.966 -2.839 -18.358 1.00 97.88 339 PRO A N 1
ATOM 2593 C CA . PRO A 1 339 ? 2.541 -3.662 -17.299 1.00 97.88 339 PRO A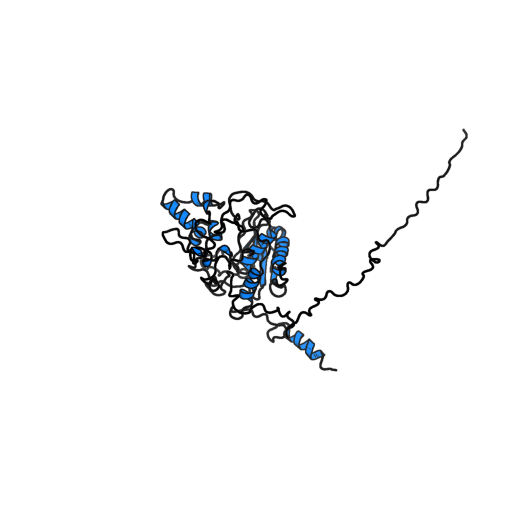 CA 1
ATOM 2594 C C . PRO A 1 339 ? 3.828 -3.028 -16.760 1.00 97.88 339 PRO A C 1
ATOM 2596 O O . PRO A 1 339 ? 4.747 -2.719 -17.514 1.00 97.88 339 PRO A O 1
ATOM 2599 N N . VAL A 1 340 ? 3.894 -2.832 -15.451 1.00 97.62 340 VAL A N 1
ATOM 2600 C CA . VAL A 1 340 ? 5.025 -2.250 -14.726 1.00 97.62 340 VAL A CA 1
ATOM 2601 C C . VAL A 1 340 ? 6.000 -3.329 -14.267 1.00 97.62 340 VAL A C 1
ATOM 2603 O O . VAL A 1 340 ? 7.205 -3.162 -14.422 1.00 97.62 340 VAL A O 1
ATOM 2606 N N . LEU A 1 341 ? 5.495 -4.442 -13.736 1.00 96.56 341 LEU A N 1
ATOM 2607 C CA . LEU A 1 341 ? 6.311 -5.567 -13.286 1.00 96.56 341 LEU A CA 1
ATOM 2608 C C . LEU A 1 341 ? 5.720 -6.866 -13.812 1.00 96.56 341 LEU A C 1
ATOM 2610 O O . LEU A 1 341 ? 4.542 -7.140 -13.598 1.00 96.56 341 LEU A O 1
ATOM 2614 N N . LEU A 1 342 ? 6.531 -7.672 -14.481 1.00 96.06 342 LEU A N 1
ATOM 2615 C CA . LEU A 1 342 ? 6.165 -9.016 -14.913 1.00 96.06 342 LEU A CA 1
ATOM 2616 C C . LEU A 1 342 ? 6.831 -10.067 -14.032 1.00 96.06 342 LEU A C 1
ATOM 2618 O O . LEU A 1 342 ? 7.799 -9.810 -13.323 1.00 96.06 342 LEU A O 1
ATOM 2622 N N . ARG A 1 343 ? 6.321 -11.288 -14.109 1.00 91.81 343 ARG A N 1
ATOM 2623 C CA . ARG A 1 343 ? 7.045 -12.467 -13.650 1.00 91.81 343 ARG A CA 1
ATOM 2624 C C . ARG A 1 343 ? 8.208 -12.724 -14.596 1.00 91.81 343 ARG A C 1
ATOM 2626 O O . ARG A 1 343 ? 8.158 -12.379 -15.776 1.00 91.81 343 ARG A O 1
ATOM 2633 N N . ARG A 1 344 ? 9.234 -13.416 -14.113 1.00 87.25 344 ARG A N 1
ATOM 2634 C CA . ARG A 1 344 ? 10.384 -13.785 -14.947 1.00 87.25 344 ARG A CA 1
ATOM 2635 C C . ARG A 1 344 ? 10.072 -14.729 -16.108 1.00 87.25 344 ARG A C 1
ATOM 2637 O O . ARG A 1 344 ? 10.825 -14.777 -17.073 1.00 87.25 344 ARG A O 1
ATOM 2644 N N . ASP A 1 345 ? 8.957 -15.452 -16.044 1.00 87.75 345 ASP A N 1
ATOM 2645 C CA . ASP A 1 345 ? 8.428 -16.231 -17.173 1.00 87.75 345 ASP A CA 1
ATOM 2646 C C . ASP A 1 345 ? 7.612 -15.382 -18.172 1.00 87.75 345 ASP A C 1
ATOM 2648 O O . ASP A 1 345 ? 7.006 -15.923 -19.096 1.00 87.75 345 ASP A O 1
ATOM 2652 N N . GLY A 1 346 ? 7.589 -14.058 -17.992 1.00 91.38 346 GLY A N 1
ATOM 2653 C CA . GLY A 1 346 ? 6.865 -13.098 -18.819 1.00 91.38 346 GLY A CA 1
ATOM 2654 C C . GLY A 1 346 ? 5.372 -12.995 -18.506 1.00 91.38 346 GLY A C 1
ATOM 2655 O O . GLY A 1 346 ? 4.685 -12.197 -19.142 1.00 91.38 346 GLY A O 1
ATOM 2656 N N . GLN A 1 347 ? 4.845 -13.774 -17.554 1.00 94.00 347 GLN A N 1
ATOM 2657 C CA . GLN A 1 347 ? 3.430 -13.709 -17.193 1.00 94.00 347 GLN A CA 1
ATOM 2658 C C . GLN A 1 347 ? 3.121 -12.499 -16.309 1.00 94.00 347 GLN A C 1
ATOM 2660 O O . GLN A 1 347 ? 3.929 -12.067 -15.487 1.00 94.00 347 GLN A O 1
ATOM 2665 N N . GLU A 1 348 ? 1.901 -11.987 -16.435 1.00 95.44 348 GLU A N 1
ATOM 2666 C CA . GLU A 1 348 ? 1.383 -10.960 -15.537 1.00 95.44 348 GLU A CA 1
ATOM 2667 C C . GLU A 1 348 ? 0.950 -11.558 -14.186 1.00 95.44 348 GLU A C 1
ATOM 2669 O O . GLU A 1 348 ? 0.537 -12.717 -14.077 1.00 95.44 348 GLU A O 1
ATOM 2674 N N . MET A 1 349 ? 1.050 -10.739 -13.145 1.00 94.38 349 MET A N 1
ATOM 2675 C CA . MET A 1 349 ? 0.472 -10.956 -11.826 1.00 94.38 349 MET A CA 1
ATOM 2676 C C . MET A 1 349 ? -0.979 -10.491 -11.849 1.00 94.38 349 MET A C 1
ATOM 2678 O O . MET A 1 349 ? -1.280 -9.374 -12.280 1.00 94.38 349 MET A O 1
ATOM 2682 N N . ASN A 1 350 ? -1.873 -11.366 -11.399 1.00 94.12 350 ASN A N 1
ATOM 2683 C CA . ASN A 1 350 ? -3.310 -11.133 -11.443 1.00 94.12 350 ASN A CA 1
ATOM 2684 C C . ASN A 1 350 ? -3.768 -10.156 -10.357 1.00 94.12 350 ASN A C 1
ATOM 2686 O O . ASN A 1 350 ? -3.080 -9.907 -9.371 1.00 94.12 350 ASN A O 1
ATOM 2690 N N . ILE A 1 351 ? -4.988 -9.656 -10.532 1.00 94.94 351 ILE A N 1
ATOM 2691 C CA . ILE A 1 351 ? -5.726 -8.970 -9.476 1.00 94.94 351 ILE A CA 1
ATOM 2692 C C . ILE A 1 351 ? -6.172 -9.995 -8.429 1.00 94.94 351 ILE A C 1
ATOM 2694 O O . ILE A 1 351 ? -6.835 -10.978 -8.767 1.00 94.94 351 ILE A O 1
ATOM 2698 N N . ASN A 1 352 ? -5.848 -9.730 -7.163 1.00 94.81 352 ASN A N 1
ATOM 2699 C CA . ASN A 1 352 ? -6.321 -10.484 -6.006 1.00 94.81 352 ASN A CA 1
ATOM 2700 C C . ASN A 1 352 ? -7.334 -9.624 -5.248 1.00 94.81 352 ASN A C 1
ATOM 2702 O O . ASN A 1 352 ? -7.011 -8.514 -4.858 1.00 94.81 352 ASN A O 1
ATOM 2706 N N . LEU A 1 353 ? -8.559 -10.113 -5.050 1.00 94.88 353 LEU A N 1
ATOM 2707 C CA . LEU A 1 353 ? -9.619 -9.338 -4.382 1.00 94.88 353 LEU A CA 1
ATOM 2708 C C . LEU A 1 353 ? -9.776 -9.664 -2.894 1.00 94.88 353 LEU A C 1
ATOM 2710 O O . LEU A 1 353 ? -10.560 -9.020 -2.205 1.00 94.88 353 LEU A O 1
ATOM 2714 N N . PHE A 1 354 ? -9.054 -10.666 -2.395 1.00 93.81 354 PHE A N 1
ATOM 2715 C CA . PHE A 1 354 ? -9.209 -11.181 -1.040 1.00 93.81 354 PHE A CA 1
ATOM 2716 C C . PHE A 1 354 ? -7.846 -11.427 -0.399 1.00 93.81 354 PHE A C 1
ATOM 2718 O O . PHE A 1 354 ? -6.936 -11.877 -1.099 1.00 93.81 354 PHE A O 1
ATOM 2725 N N . PRO A 1 355 ? -7.716 -11.224 0.925 1.00 93.81 355 PRO A N 1
ATOM 2726 C CA . PRO A 1 355 ? -6.551 -11.680 1.663 1.00 93.81 355 PRO A CA 1
ATOM 2727 C C . PRO A 1 355 ? -6.363 -13.186 1.508 1.00 93.81 355 PRO A C 1
ATOM 2729 O O . PRO A 1 355 ? -7.287 -13.981 1.738 1.00 93.81 355 PRO A O 1
ATOM 2732 N N . SER A 1 356 ? -5.147 -13.584 1.164 1.00 91.88 356 SER A N 1
ATOM 2733 C CA . SER A 1 356 ? -4.778 -14.988 1.126 1.00 91.88 356 SER A CA 1
ATOM 2734 C C . SER A 1 356 ? -4.714 -15.567 2.549 1.00 91.88 356 SER A C 1
ATOM 2736 O O . SER A 1 356 ? -4.554 -14.837 3.536 1.00 91.88 356 SER A O 1
ATOM 2738 N N . PRO A 1 357 ? -4.731 -16.902 2.703 1.00 87.00 357 PRO A N 1
ATOM 2739 C CA . PRO A 1 357 ? -4.443 -17.526 3.992 1.00 87.00 357 PRO A CA 1
ATOM 2740 C C . PRO A 1 357 ? -3.089 -17.111 4.593 1.00 87.00 357 PRO A C 1
ATOM 2742 O O . PRO A 1 357 ? -2.936 -17.111 5.817 1.00 87.00 357 PRO A O 1
ATOM 2745 N N . ARG A 1 358 ? -2.103 -16.744 3.761 1.00 84.94 358 ARG A N 1
ATOM 2746 C CA . ARG A 1 358 ? -0.783 -16.302 4.228 1.00 84.94 358 ARG A CA 1
ATOM 2747 C C . ARG A 1 358 ? -0.793 -14.850 4.696 1.00 84.94 358 ARG A C 1
ATOM 2749 O O . ARG A 1 358 ? -0.143 -14.578 5.700 1.00 84.94 358 ARG A O 1
ATOM 2756 N N . ASP A 1 359 ? -1.583 -13.971 4.078 1.00 90.75 359 ASP A N 1
ATOM 2757 C CA . ASP A 1 359 ? -1.806 -12.609 4.586 1.00 90.75 359 ASP A CA 1
ATOM 2758 C C . ASP A 1 359 ? -2.395 -12.658 6.006 1.00 90.75 359 ASP A C 1
ATOM 2760 O O . ASP A 1 359 ? -1.907 -12.008 6.935 1.00 90.75 359 ASP A O 1
ATOM 2764 N N . ILE A 1 360 ? -3.409 -13.513 6.203 1.00 89.31 360 ILE A N 1
ATOM 2765 C CA . ILE A 1 360 ? -4.052 -13.734 7.506 1.00 89.31 360 ILE A CA 1
ATOM 2766 C C . ILE A 1 360 ? -3.060 -14.287 8.527 1.00 89.31 360 ILE A C 1
ATOM 2768 O O . ILE A 1 360 ? -2.983 -13.798 9.659 1.00 89.31 360 ILE A O 1
ATOM 2772 N N . LEU A 1 361 ? -2.295 -15.312 8.141 1.00 83.62 361 LEU A N 1
ATOM 2773 C CA . LEU A 1 361 ? -1.262 -15.884 8.998 1.00 83.62 361 LEU A CA 1
ATOM 2774 C C . LEU A 1 361 ? -0.213 -14.835 9.370 1.00 83.62 361 LEU A C 1
ATOM 2776 O O . LEU A 1 361 ? 0.253 -14.835 10.509 1.00 83.62 361 LEU A O 1
ATOM 2780 N N . GLY A 1 362 ? 0.125 -13.936 8.446 1.00 83.88 362 GLY A N 1
ATOM 2781 C CA . GLY A 1 362 ? 1.126 -12.912 8.674 1.00 83.88 362 GLY A CA 1
ATOM 2782 C C . GLY A 1 362 ? 0.747 -11.923 9.762 1.00 83.88 362 GLY A C 1
ATOM 2783 O O . GLY A 1 362 ? 1.535 -11.650 10.673 1.00 83.88 362 GLY A O 1
ATOM 2784 N N . ILE A 1 363 ? -0.506 -11.473 9.742 1.00 88.56 363 ILE A N 1
ATOM 2785 C CA . ILE A 1 363 ? -1.062 -10.645 10.814 1.00 88.56 363 ILE A CA 1
ATOM 2786 C C . ILE A 1 363 ? -1.133 -11.449 12.116 1.00 88.56 363 ILE A C 1
ATOM 2788 O O . ILE A 1 363 ? -0.667 -10.979 13.150 1.00 88.56 363 ILE A O 1
ATOM 2792 N N . ARG A 1 364 ? -1.638 -12.686 12.097 1.00 85.38 364 ARG A N 1
ATOM 2793 C CA . ARG A 1 364 ? -1.707 -13.515 13.314 1.00 85.38 364 ARG A CA 1
ATOM 2794 C C . ARG A 1 364 ? -0.344 -13.688 13.970 1.00 85.38 364 ARG A C 1
ATOM 2796 O O . ARG A 1 364 ? -0.196 -13.397 15.147 1.00 85.38 364 ARG A O 1
ATOM 2803 N N . GLN A 1 365 ? 0.676 -14.077 13.215 1.00 80.56 365 GLN A N 1
ATOM 2804 C CA . GLN A 1 365 ? 2.027 -14.244 13.747 1.00 80.56 365 GLN A CA 1
ATOM 2805 C C . GLN A 1 365 ? 2.585 -12.937 14.327 1.00 80.56 365 GLN A C 1
ATOM 2807 O O . GLN A 1 365 ? 3.172 -12.958 15.403 1.00 80.56 365 GLN A O 1
ATOM 2812 N N . MET A 1 366 ? 2.346 -11.790 13.685 1.00 82.44 366 MET A N 1
ATOM 2813 C CA . MET A 1 366 ? 2.806 -10.493 14.199 1.00 82.44 366 MET A CA 1
ATOM 2814 C C . MET A 1 366 ? 2.143 -10.094 15.530 1.00 82.44 366 MET A C 1
ATOM 2816 O O . MET A 1 366 ? 2.769 -9.425 16.352 1.00 82.44 366 MET A O 1
ATOM 2820 N N . TYR A 1 367 ? 0.889 -10.499 15.750 1.00 82.50 367 TYR A N 1
ATOM 2821 C CA . TYR A 1 367 ? 0.071 -10.065 16.889 1.00 82.50 367 TYR A CA 1
ATOM 2822 C C . TYR A 1 367 ? -0.189 -11.141 17.962 1.00 82.50 367 TYR A C 1
ATOM 2824 O O . TYR A 1 367 ? -0.707 -10.811 19.036 1.00 82.50 367 TYR A O 1
ATOM 2832 N N . ASP A 1 368 ? 0.117 -12.410 17.688 1.00 76.31 368 ASP A N 1
ATOM 2833 C CA . ASP A 1 368 ? -0.204 -13.557 18.552 1.00 76.31 368 ASP A CA 1
ATOM 2834 C C . ASP A 1 368 ? 1.031 -14.300 19.052 1.00 76.31 368 ASP A C 1
ATOM 2836 O O . ASP A 1 368 ? 0.961 -14.950 20.098 1.00 76.31 368 ASP A O 1
ATOM 2840 N N . ASP A 1 369 ? 2.149 -14.222 18.330 1.00 64.94 369 ASP A N 1
ATOM 2841 C CA . ASP A 1 369 ? 3.372 -14.910 18.719 1.00 64.94 369 ASP A CA 1
ATOM 2842 C C . ASP A 1 369 ? 3.895 -14.318 20.045 1.00 64.94 369 ASP A C 1
ATOM 2844 O O . ASP A 1 369 ? 4.201 -13.127 20.119 1.00 64.94 369 ASP A O 1
ATOM 2848 N N . PRO A 1 370 ? 4.011 -15.119 21.121 1.00 53.62 370 PRO A N 1
ATOM 2849 C CA . PRO A 1 370 ? 4.458 -14.637 22.425 1.00 53.62 370 PRO A CA 1
ATOM 2850 C C . PRO A 1 370 ? 5.924 -14.184 22.437 1.00 53.62 370 PRO A C 1
ATOM 2852 O O . PRO A 1 370 ? 6.330 -13.485 23.367 1.00 53.62 370 PRO A O 1
ATOM 2855 N N . THR A 1 371 ? 6.718 -14.567 21.430 1.00 48.31 371 THR A N 1
ATOM 2856 C CA . THR A 1 371 ? 8.080 -14.058 21.218 1.00 48.31 371 THR A CA 1
ATOM 2857 C C . THR A 1 371 ? 8.084 -12.649 20.616 1.00 48.31 371 THR A C 1
ATOM 2859 O O . THR A 1 371 ? 9.069 -11.924 20.765 1.00 48.31 371 THR A O 1
ATOM 2862 N N . PHE A 1 372 ? 6.966 -12.205 20.027 1.00 44.72 372 PHE A N 1
ATOM 2863 C CA . PHE A 1 372 ? 6.717 -10.804 19.718 1.00 44.72 372 PHE A CA 1
ATOM 2864 C C . PHE A 1 372 ? 6.120 -10.117 20.948 1.00 44.72 372 PHE A C 1
ATOM 2866 O O . PHE A 1 372 ? 5.077 -10.526 21.466 1.00 44.72 372 PHE A O 1
ATOM 2873 N N . PRO A 1 373 ? 6.736 -9.055 21.490 1.00 40.06 373 PRO A N 1
ATOM 2874 C CA . PRO A 1 373 ? 6.417 -8.673 22.846 1.00 40.06 373 PRO A CA 1
ATOM 2875 C C . PRO A 1 373 ? 5.297 -7.631 22.796 1.00 40.06 373 PRO A C 1
ATOM 2877 O O . PRO A 1 373 ? 5.541 -6.425 22.848 1.00 40.06 373 PRO A O 1
ATOM 2880 N N . THR A 1 374 ? 4.064 -8.103 22.599 1.00 41.12 374 THR A N 1
ATOM 2881 C CA . THR A 1 374 ? 2.933 -8.014 23.544 1.00 41.12 374 THR A CA 1
ATOM 2882 C C . THR A 1 374 ? 1.636 -8.446 22.859 1.00 41.12 374 THR A C 1
ATOM 2884 O O . THR A 1 374 ? 1.162 -7.772 21.951 1.00 41.12 374 THR A O 1
ATOM 2887 N N . GLY A 1 375 ? 0.995 -9.498 23.376 1.00 42.38 375 GLY A N 1
ATOM 2888 C CA . GLY A 1 375 ? -0.405 -9.761 23.048 1.00 42.38 375 GLY A CA 1
ATOM 2889 C C . GLY A 1 375 ? -0.815 -11.218 23.002 1.00 42.38 375 GLY A C 1
ATOM 2890 O O . GLY A 1 375 ? -1.519 -11.574 22.074 1.00 42.38 375 GLY A O 1
ATOM 2891 N N . GLN A 1 376 ? -0.473 -12.061 23.980 1.00 45.06 376 GLN A N 1
ATOM 2892 C CA . GLN A 1 376 ? -1.247 -13.301 24.112 1.00 45.06 376 GLN A CA 1
ATOM 2893 C C . GLN A 1 376 ? -2.733 -12.946 24.307 1.00 45.06 376 GLN A C 1
ATOM 2895 O O . GLN A 1 376 ? -3.028 -12.033 25.093 1.00 45.06 376 GLN A O 1
ATOM 2900 N N . PRO A 1 377 ? -3.669 -13.627 23.617 1.00 48.19 377 PRO A N 1
ATOM 2901 C CA . PRO A 1 377 ? -5.079 -13.465 23.913 1.00 48.19 377 PRO A CA 1
ATOM 2902 C C . PRO A 1 377 ? -5.272 -13.848 25.372 1.00 48.19 377 PRO A C 1
ATOM 2904 O O . PRO A 1 377 ? -4.915 -14.942 25.797 1.00 48.19 377 PRO A O 1
ATOM 2907 N N . VAL A 1 378 ? -5.807 -12.920 26.153 1.00 50.34 378 VAL A N 1
ATOM 2908 C CA . VAL A 1 378 ? -6.147 -13.211 27.534 1.00 50.34 378 VAL A CA 1
ATOM 2909 C C . VAL A 1 378 ? -7.408 -14.063 27.515 1.00 50.34 378 VAL A C 1
ATOM 2911 O O . VAL A 1 378 ? -8.515 -13.540 27.339 1.00 50.34 378 VAL A O 1
ATOM 2914 N N . LEU A 1 379 ? -7.236 -15.379 27.646 1.00 59.25 379 LEU A N 1
ATOM 2915 C CA . LEU A 1 379 ? -8.353 -16.312 27.666 1.00 59.25 379 LEU A CA 1
ATOM 2916 C C . LEU A 1 379 ? -9.315 -15.942 28.800 1.00 59.25 379 LEU A C 1
ATOM 2918 O O . LEU A 1 379 ? -8.927 -15.419 29.845 1.00 59.25 379 LEU A O 1
ATOM 2922 N N . ILE A 1 380 ? -10.607 -16.207 28.608 1.00 62.62 380 ILE A N 1
ATOM 2923 C CA . ILE A 1 380 ? -11.644 -15.858 29.592 1.00 62.62 380 ILE A CA 1
ATOM 2924 C C . ILE A 1 380 ? -11.400 -16.559 30.949 1.00 62.62 380 ILE A C 1
ATOM 2926 O O . ILE A 1 380 ? -11.813 -16.045 31.990 1.00 62.62 380 ILE A O 1
ATOM 2930 N N . ASN A 1 381 ? -10.694 -17.695 30.945 1.00 70.19 381 ASN A N 1
ATOM 2931 C CA . ASN A 1 381 ? -10.299 -18.462 32.126 1.00 70.19 381 ASN A CA 1
ATOM 2932 C C . ASN A 1 381 ? -8.972 -18.016 32.766 1.00 70.19 381 ASN A C 1
ATOM 2934 O O . ASN A 1 381 ? -8.576 -18.592 33.777 1.00 70.19 381 ASN A O 1
ATOM 2938 N N . GLU A 1 382 ? -8.289 -17.003 32.233 1.00 66.94 382 GLU A N 1
ATOM 2939 C CA . GLU A 1 382 ? -7.047 -16.494 32.812 1.00 66.94 382 GLU A CA 1
ATOM 2940 C C . GLU A 1 382 ? -7.303 -15.366 33.827 1.00 66.94 382 GLU A C 1
ATOM 2942 O O . GLU A 1 382 ? -8.114 -14.477 33.555 1.00 66.94 382 GLU A O 1
ATOM 2947 N N . PRO A 1 383 ? -6.565 -15.305 34.955 1.00 71.31 383 PRO A N 1
ATOM 2948 C CA . PRO A 1 383 ? -6.751 -14.283 35.996 1.00 71.31 383 PRO A CA 1
ATOM 2949 C C . PRO A 1 383 ? -6.645 -12.831 35.514 1.00 71.31 383 PRO A C 1
ATOM 2951 O O . PRO A 1 383 ? -7.261 -11.935 36.085 1.00 71.31 383 PRO A O 1
ATOM 2954 N N . ARG A 1 384 ? -5.871 -12.602 34.448 1.00 65.75 384 ARG A N 1
ATOM 2955 C CA . ARG A 1 384 ? -5.676 -11.295 33.805 1.00 65.75 384 ARG A CA 1
ATOM 2956 C C . ARG A 1 384 ? -6.864 -10.859 32.927 1.00 65.75 384 ARG A C 1
ATOM 2958 O O . ARG A 1 384 ? -6.859 -9.743 32.414 1.00 65.75 384 ARG A O 1
ATOM 2965 N N . SER A 1 385 ? -7.881 -11.707 32.738 1.00 68.38 385 SER A N 1
ATOM 2966 C CA . SER A 1 385 ? -9.069 -11.397 31.933 1.00 68.38 385 SER A CA 1
ATOM 2967 C C . SER A 1 385 ? -10.042 -10.499 32.685 1.00 68.38 385 SER A C 1
ATOM 2969 O O . SER A 1 385 ? -10.461 -10.819 33.796 1.00 68.38 385 SER A O 1
ATOM 2971 N N . SER A 1 386 ? -10.533 -9.435 32.042 1.00 67.25 386 SER A N 1
ATOM 2972 C CA . SER A 1 386 ? -11.646 -8.635 32.584 1.00 67.25 386 SER A CA 1
ATOM 2973 C C . SER A 1 386 ? -12.939 -9.449 32.747 1.00 67.25 386 SER A C 1
ATOM 2975 O O . SER A 1 386 ? -13.835 -9.054 33.490 1.00 67.25 386 SER A O 1
ATOM 2977 N N . LYS A 1 387 ? -13.031 -10.614 32.088 1.00 73.50 387 LYS A N 1
ATOM 2978 C CA . LYS A 1 387 ? -14.149 -11.563 32.184 1.00 73.50 387 LYS A CA 1
ATOM 2979 C C . LYS A 1 387 ? -13.890 -12.715 33.173 1.00 73.50 387 LYS A C 1
ATOM 2981 O O . LYS A 1 387 ? -14.793 -13.527 33.377 1.00 73.50 387 LYS A O 1
ATOM 2986 N N . PHE A 1 388 ? -12.727 -12.768 33.836 1.00 83.19 388 PHE A N 1
ATOM 2987 C CA . PHE A 1 388 ? -12.321 -13.882 34.708 1.00 83.19 388 PHE A CA 1
ATOM 2988 C C . PHE A 1 388 ? -13.292 -14.136 35.868 1.00 83.19 388 PHE A C 1
ATOM 2990 O O . PHE A 1 388 ? -13.687 -15.272 36.123 1.00 83.19 388 PHE A O 1
ATOM 2997 N N . GLN A 1 389 ? -13.744 -13.078 36.550 1.00 81.81 389 GLN A N 1
ATOM 2998 C CA . GLN A 1 389 ? -14.677 -13.219 37.678 1.00 81.81 389 GLN A CA 1
ATOM 2999 C C . GLN A 1 389 ? -16.034 -13.780 37.237 1.00 81.81 389 GLN A C 1
ATOM 3001 O O . GLN A 1 389 ? -16.622 -14.617 37.924 1.00 81.81 389 GLN A O 1
ATOM 3006 N N . ARG A 1 390 ? -16.507 -13.380 36.050 1.00 81.69 390 ARG A N 1
ATOM 3007 C CA . ARG A 1 390 ? -17.740 -13.908 35.457 1.00 81.69 390 ARG A CA 1
ATOM 3008 C C . ARG A 1 390 ? -17.579 -15.378 35.077 1.00 81.69 390 ARG A C 1
ATOM 3010 O O . ARG A 1 390 ? -18.457 -16.171 35.394 1.00 81.69 390 ARG A O 1
ATOM 3017 N N . PHE A 1 391 ? -16.455 -15.739 34.458 1.00 83.00 391 PHE A N 1
ATOM 3018 C CA . PHE A 1 391 ? -16.117 -17.123 34.128 1.00 83.00 391 PHE A CA 1
ATOM 3019 C C . PHE A 1 391 ? -16.093 -18.013 35.370 1.00 83.00 391 PHE A C 1
ATOM 3021 O O . PHE A 1 391 ? -16.810 -19.008 35.428 1.00 83.00 391 PHE A O 1
ATOM 3028 N N . ARG A 1 392 ? -15.368 -17.605 36.417 1.00 85.44 392 ARG A N 1
ATOM 3029 C CA . ARG A 1 392 ? -15.323 -18.318 37.701 1.00 85.44 392 ARG A CA 1
ATOM 3030 C C . ARG A 1 392 ? -16.715 -18.461 38.330 1.00 85.44 392 ARG A C 1
ATOM 3032 O O . ARG A 1 392 ? -17.046 -19.512 38.878 1.00 85.44 392 ARG A O 1
ATOM 3039 N N . GLY A 1 393 ? -17.554 -17.433 38.204 1.00 83.38 393 GLY A N 1
ATOM 3040 C CA . GLY A 1 393 ? -18.944 -17.446 38.662 1.00 83.38 393 GLY A CA 1
ATOM 3041 C C . GLY A 1 393 ? -19.825 -18.510 37.993 1.00 83.38 393 GLY A C 1
ATOM 3042 O O . GLY A 1 393 ? -20.735 -19.021 38.644 1.00 83.38 393 GLY A O 1
ATOM 3043 N N . ILE A 1 394 ? -19.545 -18.895 36.741 1.00 82.12 394 ILE A N 1
ATOM 3044 C CA . ILE A 1 394 ? -20.285 -19.950 36.021 1.00 82.12 394 ILE A CA 1
ATOM 3045 C C . ILE A 1 394 ? -20.027 -21.327 36.653 1.00 82.12 394 ILE A C 1
ATOM 3047 O O . ILE A 1 394 ? -20.963 -22.106 36.825 1.00 82.12 394 ILE A O 1
ATOM 3051 N N . PHE A 1 395 ? -18.789 -21.607 37.072 1.00 75.31 395 PHE A N 1
ATOM 3052 C CA . PHE A 1 395 ? -18.419 -22.888 37.694 1.00 75.31 395 PHE A CA 1
ATOM 3053 C C . PHE A 1 395 ? -18.775 -22.962 39.180 1.00 75.31 395 PHE A C 1
ATOM 3055 O O . PHE A 1 395 ? -19.07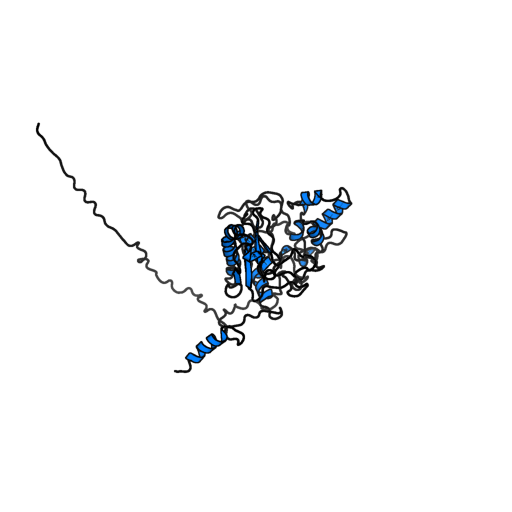6 -24.038 39.693 1.00 75.31 395 PHE A O 1
ATOM 3062 N N . ASN A 1 396 ? -18.815 -21.822 39.872 1.00 68.69 396 ASN A N 1
ATOM 3063 C CA . ASN A 1 396 ? -19.222 -21.776 41.276 1.00 68.69 396 ASN A CA 1
ATOM 3064 C C . ASN A 1 396 ? -20.730 -22.007 41.473 1.00 68.69 396 ASN A C 1
ATOM 3066 O O . ASN A 1 396 ? -21.132 -22.458 42.541 1.00 68.69 396 ASN A O 1
ATOM 3070 N N . LYS A 1 397 ? -21.567 -21.761 40.454 1.00 58.19 397 LYS A N 1
ATOM 3071 C CA . LYS A 1 397 ? -23.019 -22.007 40.525 1.00 58.19 397 LYS A CA 1
ATOM 3072 C C . LYS A 1 397 ? -23.428 -23.478 40.364 1.00 58.19 397 LYS A C 1
ATOM 3074 O O . LYS A 1 397 ? -24.595 -23.784 40.567 1.00 58.19 397 LYS A O 1
ATOM 3079 N N . LYS A 1 398 ? -22.501 -24.386 40.025 1.00 54.69 398 LYS A N 1
ATOM 3080 C CA . LYS A 1 398 ? -22.795 -25.819 39.816 1.00 54.69 398 LYS A CA 1
ATOM 3081 C C . LYS A 1 398 ? -22.323 -26.759 40.936 1.00 54.69 398 LYS A C 1
ATOM 3083 O O . LYS A 1 398 ? -22.477 -27.963 40.798 1.00 54.69 398 LYS A O 1
ATOM 3088 N N . LYS A 1 399 ? -21.803 -26.257 42.063 1.00 51.41 399 LYS A N 1
ATOM 3089 C CA . LYS A 1 399 ? -21.436 -27.098 43.229 1.00 51.41 399 LYS A CA 1
ATOM 3090 C C . LYS A 1 399 ? -22.602 -27.343 44.203 1.00 51.41 399 LYS A C 1
ATOM 3092 O O . LYS A 1 399 ? -22.407 -27.340 45.412 1.00 51.41 399 LYS A O 1
ATOM 3097 N N . GLY A 1 400 ? -23.810 -27.510 43.672 1.00 54.62 400 GLY A N 1
ATOM 3098 C CA . GLY A 1 400 ? -25.038 -27.694 44.448 1.00 54.62 400 GLY A CA 1
ATOM 3099 C C . GLY A 1 400 ? -25.996 -28.686 43.796 1.00 54.62 400 GLY A C 1
ATOM 3100 O O . GLY A 1 400 ? -27.164 -28.358 43.605 1.00 54.62 400 GLY A O 1
ATOM 3101 N N . CYS A 1 401 ? -25.490 -29.857 43.407 1.00 41.94 401 CYS A N 1
ATOM 3102 C CA . CYS A 1 401 ? -26.289 -31.055 43.157 1.00 41.94 401 CYS A CA 1
ATOM 3103 C C . CYS A 1 401 ? -25.663 -32.205 43.936 1.00 41.94 401 CYS A C 1
ATOM 3105 O O . CYS A 1 401 ? -24.417 -32.328 43.853 1.00 41.94 401 CYS A O 1
#

Sequence (401 aa):
MAPLRFSLAIGLLSTWVQAGSPIWESHIKPQPPHPIEQQIVVDASGFAVADEPANVHIAKRYISLLPRVEGNKIWPKRTISYCFETQEAEDNLLDLLVEATRLWRGSETTGTGLHEDVYKYIKVAPAGSACVGHRDRANILVIKYNPDGKLVTTLGIPPLNANDQEYVGPVAILSDNEGVGMLNAVANIAHELGHAWGLVHEHQNKYFWADEPGGQGVFHGKAKREDAVFDSTTFTCQNLQDWQAVRDTLTTGATGDLEMEMACSIQGSAATKRFSAQDWLPLVGGGTALKLENADPAHGYRDLDWKSLMLYPSRAGGKGKASPPGPGQPLNINDGRAPVLLRRDGQEMNINLFPSPRDILGIRQMYDDPTFPTGQPVLINEPRSSKFQRFRGIFNKKKGC

pLDDT: mean 77.09, std 21.94, range [30.14, 98.75]

Foldseek 3Di:
DDDDDDDDDDDDPDDDDDDDDPPPPDPPPPDDDDPPPPPQDAPPVGHRDPPDDDPDPPQFFFKFFADPFQNFHAQPQLEAAEEEQAPVQCVLCVVLLVLLVVLQCCVPPPNDGDPPVRHHYHHDAYYHPCQCVPPVVLNHEYEYEDAVQDWDWAAARHDDDPVCPVCSITYTYAHCQLFAWLSGRSLSSNLNVLRNRTGAALLQLLLLEDQDDDDLQAQNHLAHPVQHFFYPVFADLVQAPCLVVLLVVADPDDRSVSLSSNLQRPLVSVVVSVHPSVSNGHDDDPRGSMPSVSVDNPDGDVSRDLQASSYTWQQGSGPDTFHADDPPDAGCPRRGGDGRGATPVRHTRHRHRHHDPSSRVNSCCCACPVVSPDHPPQPCCHPPDPNNVVVVVVVVVPPPD

Radius of gyration: 28.42 Å; chains: 1; bounding box: 120×60×70 Å

Secondary structure (DSSP, 8-state):
-----------------------S-----PPPPPS------B-TTS-B-------S-------BB-TTSTT-BPPGGGEEEEEESSHHHHHHHHHHHHHHHHHHHH-TTTS-S--TTTSEEEE-S-SSHHHHT-TTGGGSEEEEE-TT---EE-SSBPPP-TT-TT--S-EEEE---TTSTTT-HHHHHHHHHHHHHTB--GGG-GGGBBB--SSSS--B--B-TTT-SB-TTTB-GGGBTTHHHHHHTSPSSHHHHHHHHHHTT-HHHHHHTT-GGGGTS----SS--B-GGG--TT--TTTS-TT-TTSPPTTTTBSS-B-PPPTTS-TTTTB-SPPSB--TTSPPPPP--S--HHHHHHHHHHHH-TTSSS-----TTSTT-TTHHHHHHHHHTTS--

InterPro domains:
  IPR024079 Metallopeptidase, catalytic domain superfamily [G3DSA:3.40.390.10] (69-368)